Protein AF-0000000067884444 (afdb_homodimer)

pLDDT: mean 72.43, std 24.71, range [26.16, 96.88]

Organism: Xenopus laevis (NCBI:txid8355)

Radius of gyration: 31.16 Å; Cα contacts (8 Å, |Δi|>4): 596; chains: 2; bounding box: 62×84×117 Å

InterPro domains:
  IPR000072 PDGF/VEGF domain [PF00341] (54-131)
  IPR000072 PDGF/VEGF domain [PS50278] (41-131)
  IPR000072 PDGF/VEGF domain [SM00141] (52-133)
  IPR023581 Platelet-derived growth factor, conserved site [PS00249] (77-89)
  IPR029034 Cystine-knot cytokine [G3DSA:2.10.90.10] (39-147)
  IPR029034 Cystine-knot cytokine [SSF57501] (43-131)
  IPR036841 Vascular endothelial growth factor, heparin-binding domain superfamily [G3DSA:2.10.160.10] (158-206)
  IPR036841 Vascular endothelial growth factor, heparin-binding domain superfamily [SSF57593] (159-206)
  IPR050507 Platelet-derived/Vascular endothelial growth factor [PTHR12025] (9-206)

Sequence (412 aa):
MSMGTMGRKLACTLVLLAFLLHCTFPQTSGPHSPESRKVGEGLSWVDIYNRSQCQPRWILLNLLSEFPQFSDFLFIPPCVSVLRCAGCCLDEALGCAPLQTSNITMQVIKTKSLQSDLTNLSITQHVSCQCSLYIAGEKKVKKRRRKLKNGNGTPQADGSPCPPCNKHRTLNPVTCECICNITEEKCLLQGRQFHKERCRCERLRRMSMGTMGRKLACTLVLLAFLLHCTFPQTSGPHSPESRKVGEGLSWVDIYNRSQCQPRWILLNLLSEFPQFSDFLFIPPCVSVLRCAGCCLDEALGCAPLQTSNITMQVIKTKSLQSDLTNLSITQHVSCQCSLYIAGEKKVKKRRRKLKNGNGTPQADGSPCPPCNKHRTLNPVTCECICNITEEKCLLQGRQFHKERCRCERLRR

Solvent-accessible surface area (backbone atoms only — not comparable to full-atom values): 24430 Å² total; per-residue (Å²): 134,86,74,68,78,70,63,62,64,58,57,54,55,52,53,51,56,55,52,61,61,64,60,64,59,66,75,69,73,64,74,79,59,73,74,73,68,56,90,81,65,40,52,48,48,66,60,42,39,62,63,16,40,46,29,53,34,76,39,77,42,49,45,55,80,75,36,57,90,46,64,84,44,44,50,51,56,47,30,36,59,40,36,35,45,39,52,43,48,94,48,82,73,33,38,44,36,66,73,36,71,46,76,43,46,37,38,37,33,41,32,45,94,80,45,57,42,82,40,80,43,81,42,80,28,30,72,34,41,39,72,36,64,69,67,63,83,62,90,65,82,77,74,78,75,69,81,73,68,82,63,76,67,59,68,70,71,62,67,50,91,48,78,84,56,60,84,55,38,42,66,35,81,74,78,53,44,67,39,56,74,55,53,54,68,59,17,47,75,70,67,24,41,57,37,80,90,70,36,41,68,38,73,71,78,123,136,84,75,68,76,73,62,61,65,61,55,54,56,53,53,52,55,56,52,60,61,63,62,64,58,68,75,70,74,63,74,78,59,74,72,73,69,57,91,80,65,40,52,48,47,66,59,41,40,62,62,16,41,46,29,55,34,74,39,79,42,49,47,54,78,75,38,57,90,47,65,83,45,43,50,50,55,48,30,36,60,40,36,35,46,39,51,43,48,95,48,84,72,32,37,46,36,67,74,36,72,47,74,42,47,37,40,38,33,41,34,44,96,81,44,58,40,81,42,79,42,78,42,77,28,30,73,35,41,40,70,36,66,68,68,64,83,61,89,64,81,79,74,79,75,70,80,72,70,83,64,77,67,56,70,72,71,63,67,50,94,49,79,83,56,59,83,54,38,44,64,34,82,74,78,54,44,66,38,55,75,56,52,55,68,60,17,47,74,70,67,25,39,58,37,80,90,68,36,42,68,38,71,70,76,123

Secondary structure (DSSP, 8-state):
---GGGGHHHHHHHHHHHHHHHH---------------TTS-B-HHHHHHHHBSEEEEEEEEHHHH-GGGTTSEEESSEEEEEEEE-B-SSTTEEEEEEEEEEEEEEEEEEETTEEEEEEEEEEEEEEEEEEE--TTSS---------------------SSPPP-TTEEE-TTT--EEESS-HHHHHHTT-EEETTTTEEE----/--GGGGGHHHHHHHHHHHHHHHH---------------TTS-B-HHHHHHHHBSEEEEEEEEHHHH-GGGTTSEEESSEEEEEEEE-B-SSTTEEEEEEEEEEEEEEEEEEETTEEEEEEEEEEEEEEEEEEE--TTSS---------------------SSPPP-TTEEE-TTT--EEESS-HHHHHHTT-EEETTTTEEE----

Foldseek 3Di:
DPPPDPPPVVVVVVVVVVVVVVPPPPPPPPPPPPPPPPPPDPDDPQRVLLVQDWWWDWDKAFPCVVPVVLVQKQKVVRIDIATDTHGDDPDPQWDKHAPDKDWDWDWIWIDHDHDIDIDIDIDMHGDTIDTDGPPPPDDDDPPDPDPPPPPVPPPPPPPQPADDDDPQWDADSVVSDTHGNHDQVNLVVVVFGADRVVSDTHHPPD/DPPPDPPPVVVVVVVVVVVVVVPPPPPPPPPPPPPPPPPPDPDDPQRVLQVQDWWWDWDKAFPCVVPVVLVQWQKVVRIDIATDTHGDDPDPQWDKHAPDKDWDWDWIWIDHDHDIDIDIDIDMHGDTIDTDGPPPPPDDDPPPPDPPPPPVPPPPPPVQPADDDDPQWDADSVVSDTHGNHDQVNLVVVVFGADRVVSDTHHPPD

Structure (mmCIF, N/CA/C/O backbone):
data_AF-0000000067884444-model_v1
#
loop_
_entity.id
_entity.type
_entity.pdbx_description
1 polymer 'Vascular endothelial growth factor A isoform X2'
#
loop_
_atom_site.group_PDB
_atom_site.id
_atom_site.type_symbol
_atom_site.label_atom_id
_atom_site.label_alt_id
_atom_site.label_comp_id
_atom_site.label_asym_id
_atom_site.label_entity_id
_atom_site.label_seq_id
_atom_site.pdbx_PDB_ins_code
_atom_site.Cartn_x
_atom_site.Cartn_y
_atom_site.Cartn_z
_atom_site.occupancy
_atom_site.B_iso_or_equiv
_atom_site.auth_seq_id
_atom_site.auth_comp_id
_atom_site.auth_asym_id
_atom_site.auth_atom_id
_atom_site.pdbx_PDB_model_num
ATOM 1 N N . MET A 1 1 ? -31.906 47.969 -65.188 1 26.16 1 MET A N 1
ATOM 2 C CA . MET A 1 1 ? -31.828 48.25 -63.75 1 26.16 1 MET A CA 1
ATOM 3 C C . MET A 1 1 ? -31.766 46.938 -62.938 1 26.16 1 MET A C 1
ATOM 5 O O . MET A 1 1 ? -31.688 46.969 -61.688 1 26.16 1 MET A O 1
ATOM 9 N N . SER A 1 2 ? -31.812 45.812 -63.562 1 36.53 2 SER A N 1
ATOM 10 C CA . SER A 1 2 ? -32.219 44.562 -62.906 1 36.53 2 SER A CA 1
ATOM 11 C C . SER A 1 2 ? -31.016 43.906 -62.219 1 36.53 2 SER A C 1
ATOM 13 O O . SER A 1 2 ? -30.672 42.75 -62.531 1 36.53 2 SER A O 1
ATOM 15 N N . MET A 1 3 ? -30.031 44.75 -61.812 1 39.72 3 MET A N 1
ATOM 16 C CA . MET A 1 3 ? -28.719 44.188 -61.438 1 39.72 3 MET A CA 1
ATOM 17 C C . MET A 1 3 ? -28.797 43.5 -60.062 1 39.72 3 MET A C 1
ATOM 19 O O . MET A 1 3 ? -27.781 43.062 -59.531 1 39.72 3 MET A O 1
ATOM 23 N N . GLY A 1 4 ? -30 43.562 -59.469 1 36.5 4 GLY A N 1
ATOM 24 C CA . GLY A 1 4 ? -29.859 43.594 -58.031 1 36.5 4 GLY A CA 1
ATOM 25 C C . GLY A 1 4 ? -29.516 42.25 -57.406 1 36.5 4 GLY A C 1
ATOM 26 O O . GLY A 1 4 ? -28.922 42.188 -56.344 1 36.5 4 GLY A O 1
ATOM 27 N N . THR A 1 5 ? -30.047 41.125 -57.844 1 45.22 5 THR A N 1
ATOM 28 C CA . THR A 1 5 ? -30.438 40.125 -56.875 1 45.22 5 THR A CA 1
ATOM 29 C C . THR A 1 5 ? -29.281 39.156 -56.594 1 45.22 5 THR A C 1
ATOM 31 O O . THR A 1 5 ? -29.453 38.188 -55.844 1 45.22 5 THR A O 1
ATOM 34 N N . MET A 1 6 ? -28.172 39.344 -57.312 1 43.75 6 MET A N 1
ATOM 35 C CA . MET A 1 6 ? -27.328 38.156 -57.281 1 43.75 6 MET A CA 1
ATOM 36 C C . MET A 1 6 ? -26.516 38.094 -56 1 43.75 6 MET A C 1
ATOM 38 O O . MET A 1 6 ? -25.734 37.156 -55.812 1 43.75 6 MET A O 1
ATOM 42 N N . GLY A 1 7 ? -26.609 39.25 -55.219 1 37.81 7 GLY A N 1
ATOM 43 C CA . GLY A 1 7 ? -25.531 39.406 -54.281 1 37.81 7 GLY A CA 1
ATOM 44 C C . GLY A 1 7 ? -25.656 38.531 -53.062 1 37.81 7 GLY A C 1
ATOM 45 O O . GLY A 1 7 ? -24.703 38.375 -52.281 1 37.81 7 GLY A O 1
ATOM 46 N N . ARG A 1 8 ? -26.922 38.156 -52.781 1 40.16 8 ARG A N 1
ATOM 47 C CA . ARG A 1 8 ? -27.125 37.688 -51.406 1 40.16 8 ARG A CA 1
ATOM 48 C C . ARG A 1 8 ? -26.641 36.25 -51.25 1 40.16 8 ARG A C 1
ATOM 50 O O . ARG A 1 8 ? -26.469 35.781 -50.125 1 40.16 8 ARG A O 1
ATOM 57 N N . LYS A 1 9 ? -26.531 35.531 -52.406 1 43.69 9 LYS A N 1
ATOM 58 C CA . LYS A 1 9 ? -26.266 34.125 -52.188 1 43.69 9 LYS A CA 1
ATOM 59 C C . LYS A 1 9 ? -24.812 33.906 -51.781 1 43.69 9 LYS A C 1
ATOM 61 O O . LYS A 1 9 ? -24.438 32.812 -51.344 1 43.69 9 LYS A O 1
ATOM 66 N N . LEU A 1 10 ? -24.062 35 -52.219 1 48.53 10 LEU A N 1
ATOM 67 C CA . LEU A 1 10 ? -22.641 34.75 -51.938 1 48.53 10 LEU A CA 1
ATOM 68 C C . LEU A 1 10 ? -22.344 34.938 -50.469 1 48.53 10 LEU A C 1
ATOM 70 O O . LEU A 1 10 ? -21.438 34.281 -49.938 1 48.53 10 LEU A O 1
ATOM 74 N N . ALA A 1 11 ? -23.203 35.812 -49.844 1 47.78 11 ALA A N 1
ATOM 75 C CA . ALA A 1 11 ? -22.859 36.094 -48.438 1 47.78 11 ALA A CA 1
ATOM 76 C C . ALA A 1 11 ? -23.188 34.906 -47.531 1 47.78 11 ALA A C 1
ATOM 78 O O . ALA A 1 11 ? -22.469 34.656 -46.562 1 47.78 11 ALA A O 1
ATOM 79 N N . CYS A 1 12 ? -24.219 34.188 -48.062 1 44.78 12 CYS A N 1
ATOM 80 C CA . CYS A 1 12 ? -24.703 33.156 -47.125 1 44.78 12 CYS A CA 1
ATOM 81 C C . CYS A 1 12 ? -23.75 31.953 -47.125 1 44.78 12 CYS A C 1
ATOM 83 O O . CYS A 1 12 ? -23.703 31.203 -46.156 1 44.78 12 CYS A O 1
ATOM 85 N N . THR A 1 13 ? -23.172 31.75 -48.375 1 52.28 13 THR A N 1
ATOM 86 C CA . THR A 1 13 ? -22.312 30.562 -48.438 1 52.28 13 THR A CA 1
ATOM 87 C C . THR A 1 13 ? -21.031 30.797 -47.625 1 52.28 13 THR A C 1
ATOM 89 O O . THR A 1 13 ? -20.469 29.844 -47.062 1 52.28 13 THR A O 1
ATOM 92 N N . LEU A 1 14 ? -20.719 32.125 -47.438 1 50.5 14 LEU A N 1
ATOM 93 C CA . LEU A 1 14 ? -19.469 32.406 -46.719 1 50.5 14 LEU A CA 1
ATOM 94 C C . LEU A 1 14 ? -19.656 32.156 -45.25 1 50.5 14 LEU A C 1
ATOM 96 O O . LEU A 1 14 ? -18.734 31.703 -44.562 1 50.5 14 LEU A O 1
ATOM 100 N N . VAL A 1 15 ? -20.891 32.438 -44.781 1 51.16 15 VAL A N 1
ATOM 101 C CA . VAL A 1 15 ? -21.094 32.281 -43.344 1 51.16 15 VAL A CA 1
ATOM 102 C C . VAL A 1 15 ? -21.125 30.797 -42.969 1 51.16 15 VAL A C 1
ATOM 104 O O . VAL A 1 15 ? -20.672 30.406 -41.906 1 51.16 15 VAL A O 1
ATOM 107 N N . LEU A 1 16 ? -21.594 29.984 -44 1 48.25 16 LEU A N 1
ATOM 108 C CA . LEU A 1 16 ? -21.703 28.562 -43.656 1 48.25 16 LEU A CA 1
ATOM 109 C C . LEU A 1 16 ? -20.328 27.906 -43.625 1 48.25 16 LEU A C 1
ATOM 111 O O . LEU A 1 16 ? -20.078 27.016 -42.812 1 48.25 16 LEU A O 1
ATOM 115 N N . LEU A 1 17 ? -19.391 28.422 -44.438 1 50.97 17 LEU A N 1
ATOM 116 C CA . LEU A 1 17 ? -18.047 27.844 -44.406 1 50.97 17 LEU A CA 1
ATOM 117 C C . LEU A 1 17 ? -17.344 28.172 -43.125 1 50.97 17 LEU A C 1
ATOM 119 O O . LEU A 1 17 ? -16.609 27.328 -42.562 1 50.97 17 LEU A O 1
ATOM 123 N N . ALA A 1 18 ? -17.641 29.375 -42.562 1 51.09 18 ALA A N 1
ATOM 124 C CA . ALA A 1 18 ? -16.938 29.734 -41.312 1 51.09 18 ALA A CA 1
ATOM 125 C C . ALA A 1 18 ? -17.453 28.906 -40.156 1 51.09 18 ALA A C 1
ATOM 127 O O . ALA A 1 18 ? -16.703 28.594 -39.219 1 51.09 18 ALA A O 1
ATOM 128 N N . PHE A 1 19 ? -18.797 28.594 -40.219 1 48.88 19 PHE A N 1
ATOM 129 C CA . PHE A 1 19 ? -19.344 27.859 -39.062 1 48.88 19 PHE A CA 1
ATOM 130 C C . PHE A 1 19 ? -18.828 26.422 -39.062 1 48.88 19 PHE A C 1
ATOM 132 O O . PHE A 1 19 ? -18.594 25.859 -37.969 1 48.88 19 PHE A O 1
ATOM 139 N N . LEU A 1 20 ? -18.672 25.812 -40.219 1 47.06 20 LEU A N 1
ATOM 140 C CA . LEU A 1 20 ? -18.234 24.422 -40.25 1 47.06 20 LEU A CA 1
ATOM 141 C C . LEU A 1 20 ? -16.797 24.281 -39.719 1 47.06 20 LEU A C 1
ATOM 143 O O . LEU A 1 20 ? -16.406 23.219 -39.25 1 47.06 20 LEU A O 1
ATOM 147 N N . LEU A 1 21 ? -16 25.359 -39.969 1 45.59 21 LEU A N 1
ATOM 148 C CA . LEU A 1 21 ? -14.625 25.266 -39.469 1 45.59 21 LEU A CA 1
ATOM 149 C C . LEU A 1 21 ? -14.578 25.297 -37.969 1 45.59 21 LEU A C 1
ATOM 151 O O . LEU A 1 21 ? -13.648 24.766 -37.344 1 45.59 21 LEU A O 1
ATOM 155 N N . HIS A 1 22 ? -15.555 26.062 -37.406 1 46.06 22 HIS A N 1
ATOM 156 C CA . HIS A 1 22 ? -15.391 26.234 -35.969 1 46.06 22 HIS A CA 1
ATOM 157 C C . HIS A 1 22 ? -15.711 24.938 -35.219 1 46.06 22 HIS A C 1
ATOM 159 O O . HIS A 1 22 ? -15.438 24.828 -34.031 1 46.06 22 HIS A O 1
ATOM 165 N N . CYS A 1 23 ? -16.703 24.188 -35.781 1 37.53 23 CYS A N 1
ATOM 166 C CA . CYS A 1 23 ? -17.203 23.109 -34.938 1 37.53 23 CYS A CA 1
ATOM 167 C C . CYS A 1 23 ? -16.094 22.094 -34.656 1 37.53 23 CYS A C 1
ATOM 169 O O . CYS A 1 23 ? -16.125 21.438 -33.594 1 37.53 23 CYS A O 1
ATOM 171 N N . THR A 1 24 ? -15.555 21.625 -35.719 1 38.56 24 THR A N 1
ATOM 172 C CA . THR A 1 24 ? -14.969 20.328 -35.438 1 38.56 24 THR A CA 1
ATOM 173 C C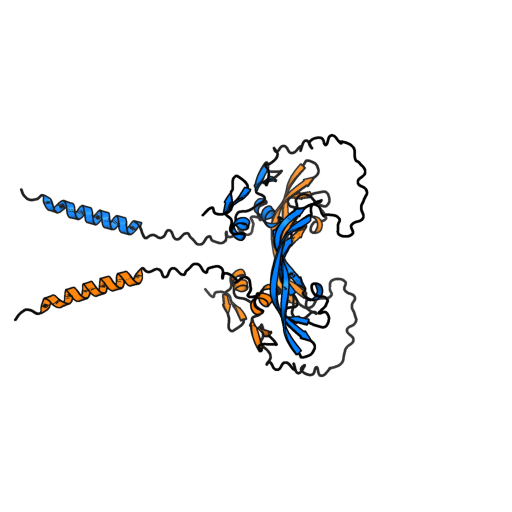 . THR A 1 24 ? -13.688 20.484 -34.625 1 38.56 24 THR A C 1
ATOM 175 O O . THR A 1 24 ? -12.914 19.531 -34.469 1 38.56 24 THR A O 1
ATOM 178 N N . PHE A 1 25 ? -13.188 21.719 -34.375 1 37.75 25 PHE A N 1
ATOM 179 C CA . PHE A 1 25 ? -11.938 21.453 -33.656 1 37.75 25 PHE A CA 1
ATOM 180 C C . PHE A 1 25 ? -12.195 20.766 -32.344 1 37.75 25 PHE A C 1
ATOM 182 O O . PHE A 1 25 ? -12.836 21.328 -31.453 1 37.75 25 PHE A O 1
ATOM 189 N N . PRO A 1 26 ? -12.445 19.422 -32.406 1 36.75 26 PRO A N 1
ATOM 190 C CA . PRO A 1 26 ? -12.422 18.891 -31.031 1 36.75 26 PRO A CA 1
ATOM 191 C C . PRO A 1 26 ? -11.305 19.5 -30.188 1 36.75 26 PRO A C 1
ATOM 193 O O . PRO A 1 26 ? -10.211 19.766 -30.703 1 36.75 26 PRO A O 1
ATOM 196 N N . GLN A 1 27 ? -11.609 20.484 -29.281 1 32.88 27 GLN A N 1
ATOM 197 C CA . GLN A 1 27 ? -10.594 20.766 -28.266 1 32.88 27 GLN A CA 1
ATOM 198 C C . GLN A 1 27 ? -9.992 19.484 -27.719 1 32.88 27 GLN A C 1
ATOM 200 O O . GLN A 1 27 ? -10.703 18.641 -27.172 1 32.88 27 GLN A O 1
ATOM 205 N N . THR A 1 28 ? -9.102 18.859 -28.5 1 32.62 28 THR A N 1
ATOM 206 C CA . THR A 1 28 ? -8.289 17.828 -27.875 1 32.62 28 THR A CA 1
ATOM 207 C C . THR A 1 28 ? -7.895 18.25 -26.453 1 32.62 28 THR A C 1
ATOM 209 O O . THR A 1 28 ? -7.27 19.297 -26.266 1 32.62 28 THR A O 1
ATOM 212 N N . SER A 1 29 ? -8.875 18.141 -25.5 1 31.83 29 SER A N 1
ATOM 213 C CA . SER A 1 29 ? -8.305 18.141 -24.156 1 31.83 29 SER A CA 1
ATOM 214 C C . SER A 1 29 ? -6.992 17.359 -24.109 1 31.83 29 SER A C 1
ATOM 216 O O . SER A 1 29 ? -6.898 16.25 -24.641 1 31.83 29 SER A O 1
ATOM 218 N N . GLY A 1 30 ? -5.863 18.031 -24.312 1 28.3 30 GLY A N 1
ATOM 219 C CA . GLY A 1 30 ? -4.523 17.484 -24.156 1 28.3 30 GLY A CA 1
ATOM 220 C C . GLY A 1 30 ? -4.422 16.469 -23.047 1 28.3 30 GLY A C 1
ATOM 221 O O . GLY A 1 30 ? -5.301 16.391 -22.188 1 28.3 30 GLY A O 1
ATOM 222 N N . PRO A 1 31 ? -3.969 15.289 -23.453 1 31.2 31 PRO A N 1
ATOM 223 C CA . PRO A 1 31 ? -3.693 14.344 -22.375 1 31.2 31 PRO A CA 1
ATOM 224 C C . PRO A 1 31 ? -3.229 15.023 -21.094 1 31.2 31 PRO A C 1
ATOM 226 O O . PRO A 1 31 ? -2.547 16.047 -21.141 1 31.2 31 PRO A O 1
ATOM 229 N N . HIS A 1 32 ? -4.102 15.133 -20.078 1 30.02 32 HIS A N 1
ATOM 230 C CA . HIS A 1 32 ? -3.523 15.523 -18.812 1 30.02 32 HIS A CA 1
ATOM 231 C C . HIS A 1 32 ? -2.145 14.906 -18.609 1 30.02 32 HIS A C 1
ATOM 233 O O . HIS A 1 32 ? -1.997 13.68 -18.656 1 30.02 32 HIS A O 1
ATOM 239 N N . SER A 1 33 ? -1.14 15.422 -19.297 1 27.94 33 SER A N 1
ATOM 240 C CA . SER A 1 33 ? 0.243 15.031 -19.031 1 27.94 33 SER A CA 1
ATOM 241 C C . SER A 1 33 ? 0.447 14.664 -17.562 1 27.94 33 SER A C 1
ATOM 243 O O . SER A 1 33 ? -0.05 15.359 -16.672 1 27.94 33 SER A O 1
ATOM 245 N N . PRO A 1 34 ? 0.624 13.391 -17.281 1 32.12 34 PRO A N 1
ATOM 246 C CA . PRO A 1 34 ? 1.092 13.281 -15.898 1 32.12 34 PRO A CA 1
ATOM 247 C C . PRO A 1 34 ? 1.992 14.445 -15.492 1 32.12 34 PRO A C 1
ATOM 249 O O . PRO A 1 34 ? 2.789 14.93 -16.297 1 32.12 34 PRO A O 1
ATOM 252 N N . GLU A 1 35 ? 1.44 15.422 -14.859 1 31.88 35 GLU A N 1
ATOM 253 C CA . GLU A 1 35 ? 2.266 16.531 -14.391 1 31.88 35 GLU A CA 1
ATOM 254 C C . GLU A 1 35 ? 3.717 16.094 -14.203 1 31.88 35 GLU A C 1
ATOM 256 O O . GLU A 1 35 ? 3.996 15.133 -13.492 1 31.88 35 GLU A O 1
ATOM 261 N N . SER A 1 36 ? 4.484 16.172 -15.25 1 31.78 36 SER A N 1
ATOM 262 C CA . SER A 1 36 ? 5.938 16.109 -15.141 1 31.78 36 SER A CA 1
ATOM 263 C C . SER A 1 36 ? 6.41 16.641 -13.797 1 31.78 36 SER A C 1
ATOM 265 O O . SER A 1 36 ? 6.375 17.844 -13.539 1 31.78 36 SER A O 1
ATOM 267 N N . ARG A 1 37 ? 6.203 15.867 -12.734 1 33.25 37 ARG A N 1
ATOM 268 C CA . ARG A 1 37 ? 6.82 16.312 -11.484 1 33.25 37 ARG A CA 1
ATOM 269 C C . ARG A 1 37 ? 8.227 16.828 -11.727 1 33.25 37 ARG A C 1
ATOM 271 O O . ARG A 1 37 ? 9.078 16.125 -12.281 1 33.25 37 ARG A O 1
ATOM 278 N N . LYS A 1 38 ? 8.422 18.016 -12.156 1 35.62 38 LYS A N 1
ATOM 279 C CA . LYS A 1 38 ? 9.773 18.562 -12.125 1 35.62 38 LYS A CA 1
ATOM 280 C C . LYS A 1 38 ? 10.625 17.875 -11.062 1 35.62 38 LYS A C 1
ATOM 282 O O . LYS A 1 38 ? 10.164 17.641 -9.945 1 35.62 38 LYS A O 1
ATOM 287 N N . VAL A 1 39 ? 11.609 17.172 -11.266 1 36.97 39 VAL A N 1
ATOM 288 C CA . VAL A 1 39 ? 12.641 16.469 -10.523 1 36.97 39 VAL A CA 1
ATOM 289 C C . VAL A 1 39 ? 12.891 17.172 -9.188 1 36.97 39 VAL A C 1
ATOM 291 O O . VAL A 1 39 ? 13.109 16.516 -8.164 1 36.97 39 VAL A O 1
ATOM 294 N N . GLY A 1 40 ? 13.102 18.547 -9.07 1 38.81 40 GLY A N 1
ATOM 295 C CA . GLY A 1 40 ? 13.477 19.344 -7.91 1 38.81 40 GLY A CA 1
ATOM 296 C C . GLY A 1 40 ? 12.305 19.609 -6.98 1 38.81 40 GLY A C 1
ATOM 297 O O . GLY A 1 40 ? 12.492 20.172 -5.891 1 38.81 40 GLY A O 1
ATOM 298 N N . GLU A 1 41 ? 11.094 19.938 -7.477 1 53.66 41 GLU A N 1
ATOM 299 C CA . GLU A 1 41 ? 10 20.5 -6.691 1 53.66 41 GLU A CA 1
ATOM 300 C C . GLU A 1 41 ? 9.32 19.438 -5.84 1 53.66 41 GLU A C 1
ATOM 302 O O . GLU A 1 41 ? 8.805 18.453 -6.367 1 53.66 41 GLU A O 1
ATOM 307 N N . GLY A 1 42 ? 9.852 19.25 -4.707 1 69.38 42 GLY A N 1
ATOM 308 C CA . GLY A 1 42 ? 9.375 18.328 -3.68 1 69.38 42 GLY A CA 1
ATOM 309 C C . GLY A 1 42 ? 7.863 18.25 -3.605 1 69.38 42 GLY A C 1
ATOM 310 O O . GLY A 1 42 ? 7.16 19.094 -4.152 1 69.38 42 GLY A O 1
ATOM 311 N N . LEU A 1 43 ? 7.426 17.109 -3.457 1 82.44 43 LEU A N 1
ATOM 312 C CA . LEU A 1 43 ? 5.996 16.953 -3.219 1 82.44 43 LEU A CA 1
ATOM 313 C C . LEU A 1 43 ? 5.496 17.969 -2.201 1 82.44 43 LEU A C 1
ATOM 315 O O . LEU A 1 43 ? 6.164 18.234 -1.197 1 82.44 43 LEU A O 1
ATOM 319 N N . SER A 1 44 ? 4.445 18.719 -2.576 1 83.62 44 SER A N 1
ATOM 320 C CA . SER A 1 44 ? 3.887 19.75 -1.704 1 83.62 44 SER A CA 1
ATOM 321 C C . SER A 1 44 ? 3.328 19.141 -0.421 1 83.62 44 SER A C 1
ATOM 323 O O . SER A 1 44 ? 2.98 17.953 -0.388 1 83.62 44 SER A O 1
ATOM 325 N N . TRP A 1 45 ? 3.189 19.984 0.528 1 87.25 45 TRP A N 1
ATOM 326 C CA . TRP A 1 45 ? 2.691 19.547 1.833 1 87.25 45 TRP A CA 1
ATOM 327 C C . TRP A 1 45 ? 1.271 19.016 1.723 1 87.25 45 TRP A C 1
ATOM 329 O O . TRP A 1 45 ? 0.927 18.016 2.367 1 87.25 45 TRP A O 1
ATOM 339 N N . VAL A 1 46 ? 0.482 19.656 0.864 1 83.75 46 VAL A N 1
ATOM 340 C CA . VAL A 1 46 ? -0.912 19.25 0.732 1 83.75 46 VAL A CA 1
ATOM 341 C C . VAL A 1 46 ? -0.982 17.844 0.139 1 83.75 46 VAL A C 1
ATOM 343 O O . VAL A 1 46 ? -1.75 17 0.611 1 83.75 46 VAL A O 1
ATOM 346 N N . ASP A 1 47 ? -0.206 17.625 -0.858 1 86.06 47 ASP A N 1
ATOM 347 C CA . ASP A 1 47 ? -0.178 16.312 -1.498 1 86.06 47 ASP A CA 1
ATOM 348 C C . ASP A 1 47 ? 0.312 15.25 -0.529 1 86.06 47 ASP A C 1
ATOM 350 O O . ASP A 1 47 ? -0.264 14.156 -0.456 1 86.06 47 ASP A O 1
ATOM 354 N N . ILE A 1 48 ? 1.312 15.625 0.187 1 91.56 48 ILE A N 1
ATOM 355 C CA . ILE A 1 48 ? 1.9 14.695 1.145 1 91.56 48 ILE A CA 1
ATOM 356 C C . ILE A 1 48 ? 0.88 14.359 2.229 1 91.56 48 ILE A C 1
ATOM 358 O O . ILE A 1 48 ? 0.691 13.188 2.568 1 91.56 48 ILE A O 1
ATOM 362 N N . TYR A 1 49 ? 0.234 15.383 2.648 1 89.75 49 TYR A N 1
ATOM 363 C CA . TYR A 1 49 ? -0.76 15.203 3.701 1 89.75 49 TYR A CA 1
ATOM 364 C C . TYR A 1 49 ? -1.899 14.312 3.229 1 89.75 49 TYR A C 1
ATOM 366 O O . TYR A 1 49 ? -2.275 13.359 3.918 1 89.75 49 TYR A O 1
ATOM 374 N N . ASN A 1 50 ? -2.391 14.492 2.084 1 87.06 50 ASN A N 1
ATOM 375 C CA . ASN A 1 50 ? -3.525 13.75 1.546 1 87.06 50 ASN A CA 1
ATOM 376 C C . ASN A 1 50 ? -3.184 12.273 1.34 1 87.06 50 ASN A C 1
ATOM 378 O O . ASN A 1 50 ? -4.008 11.398 1.603 1 87.06 50 ASN A O 1
ATOM 382 N N . ARG A 1 51 ? -2.049 12.016 0.984 1 91.81 51 ARG A N 1
ATOM 383 C CA . ARG A 1 51 ? -1.638 10.656 0.669 1 91.81 51 ARG A CA 1
ATOM 384 C C . ARG A 1 51 ? -1.343 9.867 1.939 1 91.81 51 ARG A C 1
ATOM 386 O O . ARG A 1 51 ? -1.228 8.641 1.901 1 91.81 51 ARG A O 1
ATOM 393 N N . SER A 1 52 ? -1.295 10.602 3.039 1 93.81 52 SER A N 1
ATOM 394 C CA . SER A 1 52 ? -0.883 9.93 4.266 1 93.81 52 SER A CA 1
ATOM 395 C C . SER A 1 52 ? -2.08 9.625 5.16 1 93.81 52 SER A C 1
ATOM 397 O O . SER A 1 52 ? -1.955 8.906 6.152 1 93.81 52 SER A O 1
ATOM 399 N N . GLN A 1 53 ? -3.227 10.117 4.797 1 91.81 53 GLN A N 1
ATOM 400 C CA . GLN A 1 53 ? -4.41 10.023 5.648 1 91.81 53 GLN A CA 1
ATOM 401 C C . GLN A 1 53 ? -4.875 8.578 5.781 1 91.81 53 GLN A C 1
ATOM 403 O O . GLN A 1 53 ? -4.594 7.75 4.918 1 91.81 53 GLN A O 1
ATOM 408 N N . CYS A 1 54 ? -5.613 8.367 6.855 1 93.81 54 CYS A N 1
ATOM 409 C CA . CYS A 1 54 ? -6.246 7.078 7.113 1 93.81 54 CYS A CA 1
ATOM 410 C C . CYS A 1 54 ? -7.281 6.754 6.043 1 93.81 54 CYS A C 1
ATOM 412 O O . CYS A 1 54 ? -8.25 7.496 5.867 1 93.81 54 CYS A O 1
ATOM 414 N N . GLN A 1 55 ? -7.07 5.629 5.379 1 92.38 55 GLN A N 1
ATOM 415 C CA . GLN A 1 55 ? -7.938 5.211 4.285 1 92.38 55 GLN A CA 1
ATOM 416 C C . GLN A 1 55 ? -7.676 3.758 3.896 1 92.38 55 GLN A C 1
ATOM 418 O O . GLN A 1 55 ? -6.652 3.186 4.277 1 92.38 55 GLN A O 1
ATOM 423 N N . PRO A 1 56 ? -8.609 3.17 3.229 1 94.12 56 PRO A N 1
ATOM 424 C CA . PRO A 1 56 ? -8.297 1.838 2.707 1 94.12 56 PRO A CA 1
ATOM 425 C C . PRO A 1 56 ? -7.102 1.847 1.754 1 94.12 56 PRO A C 1
ATOM 427 O O . PRO A 1 56 ? -7.027 2.697 0.862 1 94.12 56 PRO A O 1
ATOM 430 N N . ARG A 1 57 ? -6.18 0.974 2 1 94.94 57 ARG A N 1
ATOM 431 C CA . ARG A 1 57 ? -4.992 0.868 1.163 1 94.94 57 ARG A CA 1
ATOM 432 C C . ARG A 1 57 ? -4.707 -0.585 0.798 1 94.94 57 ARG A C 1
ATOM 434 O O . ARG A 1 57 ? -5.027 -1.497 1.562 1 94.94 57 ARG A O 1
ATOM 441 N N . TRP A 1 58 ? -4.105 -0.692 -0.322 1 94 58 TRP A N 1
ATOM 442 C CA . TRP A 1 58 ? -3.695 -2.031 -0.73 1 94 58 TRP A CA 1
ATOM 443 C C . TRP A 1 58 ? -2.486 -2.498 0.073 1 94 58 TRP A C 1
ATOM 445 O O . TRP A 1 58 ? -1.435 -1.853 0.054 1 94 58 TRP A O 1
ATOM 455 N N . ILE A 1 59 ? -2.684 -3.582 0.773 1 95.94 59 ILE A N 1
ATOM 456 C CA . ILE A 1 59 ? -1.579 -4.164 1.528 1 95.94 59 ILE A CA 1
ATOM 457 C C . ILE A 1 59 ? -1.401 -5.629 1.139 1 95.94 59 ILE A C 1
ATOM 459 O O . ILE A 1 59 ? -2.279 -6.219 0.506 1 95.94 59 ILE A O 1
ATOM 463 N N . LEU A 1 60 ? -0.222 -6.133 1.451 1 96.69 60 LEU A N 1
ATOM 464 C CA . LEU A 1 60 ? 0.057 -7.543 1.206 1 96.69 60 LEU A CA 1
ATOM 465 C C . LEU A 1 60 ? -0.285 -8.383 2.43 1 96.69 60 LEU A C 1
ATOM 467 O O . LEU A 1 60 ? 0.16 -8.086 3.541 1 96.69 60 LEU A O 1
ATOM 471 N N . LEU A 1 61 ? -1.077 -9.344 2.213 1 96.38 61 LEU A N 1
ATOM 472 C CA . LEU A 1 61 ? -1.47 -10.273 3.266 1 96.38 61 LEU A CA 1
ATOM 473 C C . LEU A 1 61 ? -0.864 -11.656 3.023 1 96.38 61 LEU A C 1
ATOM 475 O O . LEU A 1 61 ? -1.06 -12.242 1.958 1 96.38 61 LEU A O 1
ATOM 479 N N . ASN A 1 62 ? -0.166 -12.148 3.975 1 95.44 62 ASN A N 1
ATOM 480 C CA . ASN A 1 62 ? 0.345 -13.508 3.885 1 95.44 62 ASN A CA 1
ATOM 481 C C . ASN A 1 62 ? -0.747 -14.539 4.168 1 95.44 62 ASN A C 1
ATOM 483 O O . ASN A 1 62 ? -1.37 -14.508 5.23 1 95.44 62 ASN A O 1
ATOM 487 N N . LEU A 1 63 ? -0.915 -15.414 3.289 1 96.06 63 LEU A N 1
ATOM 488 C CA . LEU A 1 63 ? -2.049 -16.328 3.381 1 96.06 63 LEU A CA 1
ATOM 489 C C . LEU A 1 63 ? -1.853 -17.328 4.516 1 96.06 63 LEU A C 1
ATOM 491 O O . LEU A 1 63 ? -2.814 -17.703 5.184 1 96.06 63 LEU A O 1
ATOM 495 N N . LEU A 1 64 ? -0.633 -17.75 4.781 1 93.62 64 LEU A N 1
ATOM 496 C CA . LEU A 1 64 ? -0.397 -18.719 5.848 1 93.62 64 LEU A CA 1
ATOM 497 C C . LEU A 1 64 ? -0.64 -18.094 7.215 1 93.62 64 LEU A C 1
ATOM 499 O O . LEU A 1 64 ? -1.119 -18.75 8.133 1 93.62 64 LEU A O 1
ATOM 503 N N . SER A 1 65 ? -0.259 -16.812 7.32 1 94.44 65 SER A N 1
ATOM 504 C CA . SER A 1 65 ? -0.514 -16.109 8.57 1 94.44 65 SER A CA 1
ATOM 505 C C . SER A 1 65 ? -2.006 -15.867 8.773 1 94.44 65 SER A C 1
ATOM 507 O O . SER A 1 65 ? -2.496 -15.891 9.906 1 94.44 65 SER A O 1
ATOM 509 N N . GLU A 1 66 ? -2.725 -15.609 7.73 1 95.88 66 GLU A N 1
ATOM 510 C CA . GLU A 1 66 ? -4.148 -15.297 7.785 1 95.88 66 GLU A CA 1
ATOM 511 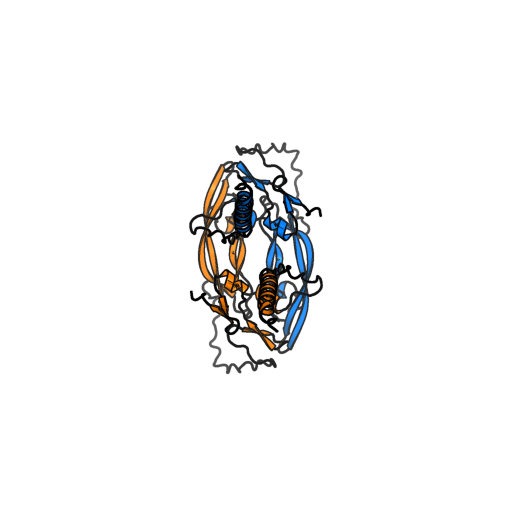C C . GLU A 1 66 ? -4.988 -16.562 7.98 1 95.88 66 GLU A C 1
ATOM 513 O O . GLU A 1 66 ? -6.062 -16.5 8.578 1 95.88 66 GLU A O 1
ATOM 518 N N . PHE A 1 67 ? -4.41 -17.656 7.438 1 96.44 67 PHE A N 1
ATOM 519 C CA . PHE A 1 67 ? -5.121 -18.922 7.5 1 96.44 67 PHE A CA 1
ATOM 520 C C . PHE A 1 67 ? -4.23 -20.016 8.086 1 96.44 67 PHE A C 1
ATOM 522 O O . PHE A 1 67 ? -3.855 -20.969 7.383 1 96.44 67 PHE A O 1
ATOM 529 N N . PRO A 1 68 ? -4.098 -20.016 9.359 1 95.38 68 PRO A N 1
ATOM 530 C CA . PRO A 1 68 ? -3.184 -20.969 9.992 1 95.38 68 PRO A CA 1
ATOM 531 C C . PRO A 1 68 ? -3.66 -22.422 9.875 1 95.38 68 PRO A C 1
ATOM 533 O O . PRO A 1 68 ? -2.863 -23.344 10.031 1 95.38 68 PRO A O 1
ATOM 536 N N . GLN A 1 69 ? -4.895 -22.594 9.672 1 94.44 69 GLN A N 1
ATOM 537 C CA . GLN A 1 69 ? -5.434 -23.953 9.531 1 94.44 69 GLN A CA 1
ATOM 538 C C . GLN A 1 69 ? -4.832 -24.656 8.32 1 94.44 69 GLN A C 1
ATOM 540 O O . GLN A 1 69 ? -4.879 -25.891 8.227 1 94.44 69 GLN A O 1
ATOM 545 N N . PHE A 1 70 ? -4.273 -23.922 7.402 1 94.5 70 PHE A N 1
ATOM 546 C CA . PHE A 1 70 ? -3.656 -24.484 6.203 1 94.5 70 PHE A CA 1
ATOM 547 C C . PHE A 1 70 ? -2.141 -24.547 6.352 1 94.5 70 PHE A C 1
ATOM 549 O O . PHE A 1 70 ? -1.41 -24.422 5.367 1 94.5 70 PHE A O 1
ATOM 556 N N . SER A 1 71 ? -1.688 -24.703 7.469 1 92.44 71 SER A N 1
ATOM 557 C CA . SER A 1 71 ? -0.262 -24.625 7.773 1 92.44 71 SER A CA 1
ATOM 558 C C . SER A 1 71 ? 0.508 -25.75 7.074 1 92.44 71 SER A C 1
ATOM 560 O O . SER A 1 71 ? 1.723 -25.641 6.891 1 92.44 71 SER A O 1
ATOM 562 N N . ASP A 1 72 ? -0.163 -26.828 6.641 1 93.06 72 ASP A N 1
ATOM 563 C CA . ASP A 1 72 ? 0.49 -27.953 5.973 1 93.06 72 ASP A CA 1
ATOM 564 C C . ASP A 1 72 ? 0.647 -27.688 4.477 1 93.06 72 ASP A C 1
ATOM 566 O O . ASP A 1 72 ? 1.277 -28.484 3.766 1 93.06 72 ASP A O 1
ATOM 570 N N . PHE A 1 73 ? 0.061 -26.578 4.062 1 92.56 73 PHE A N 1
ATOM 571 C CA . PHE A 1 73 ? 0.06 -26.281 2.635 1 92.56 73 PHE A CA 1
ATOM 572 C C . PHE A 1 73 ? 0.929 -25.078 2.33 1 92.56 73 PHE A C 1
ATOM 574 O O . PHE A 1 73 ? 1.257 -24.297 3.229 1 92.56 73 PHE A O 1
ATOM 581 N N . LEU A 1 74 ? 1.333 -25 1.026 1 91.56 74 LEU A N 1
ATOM 582 C CA . LEU A 1 74 ? 1.909 -23.797 0.455 1 91.56 74 LEU A CA 1
ATOM 583 C C . LEU A 1 74 ? 0.938 -23.141 -0.521 1 91.56 74 LEU A C 1
ATOM 585 O O . LEU A 1 74 ? 0.313 -23.812 -1.335 1 91.56 74 LEU A O 1
ATOM 589 N N . PHE A 1 75 ? 0.846 -21.922 -0.352 1 93.69 75 PHE A N 1
ATOM 590 C CA . PHE A 1 75 ? -0.045 -21.203 -1.264 1 93.69 75 PHE A CA 1
ATOM 591 C C . PHE A 1 75 ? 0.733 -20.625 -2.439 1 93.69 75 PHE A C 1
ATOM 593 O O . PHE A 1 75 ? 1.868 -20.172 -2.279 1 93.69 75 PHE A O 1
ATOM 600 N N . ILE A 1 76 ? 0.043 -20.656 -3.596 1 90.88 76 ILE A N 1
ATOM 601 C CA . ILE A 1 76 ? 0.551 -19.969 -4.777 1 90.88 76 ILE A CA 1
ATOM 602 C C . ILE A 1 76 ? -0.508 -19 -5.312 1 90.88 76 ILE A C 1
ATOM 604 O O . ILE A 1 76 ? -1.513 -19.438 -5.883 1 90.88 76 ILE A O 1
ATOM 608 N N . PRO A 1 77 ? -0.296 -17.797 -5.184 1 92.69 77 PRO A N 1
ATOM 609 C CA . PRO A 1 77 ? 0.823 -17.141 -4.504 1 92.69 77 PRO A CA 1
ATOM 610 C C . PRO A 1 77 ? 0.715 -17.219 -2.982 1 92.69 77 PRO A C 1
ATOM 612 O O . PRO A 1 77 ? -0.36 -17.516 -2.451 1 92.69 77 PRO A O 1
ATOM 615 N N . PRO A 1 78 ? 1.902 -16.969 -2.305 1 94.38 78 PRO A N 1
ATOM 616 C CA . PRO A 1 78 ? 1.882 -17.078 -0.844 1 94.38 78 PRO A CA 1
ATOM 617 C C . PRO A 1 78 ? 1.228 -15.859 -0.177 1 94.38 78 PRO A C 1
ATOM 619 O O . PRO A 1 78 ? 0.871 -15.922 1.002 1 94.38 78 PRO A O 1
ATOM 622 N N . CYS A 1 79 ? 1.118 -14.758 -0.955 1 96.25 79 CYS A N 1
ATOM 623 C CA . CYS A 1 79 ? 0.465 -13.57 -0.413 1 96.25 79 CYS A CA 1
ATOM 624 C C . CYS A 1 79 ? -0.512 -12.977 -1.421 1 96.25 79 CYS A C 1
ATOM 626 O O . CYS A 1 79 ? -0.485 -13.336 -2.602 1 96.25 79 CYS A O 1
ATOM 628 N N . VAL A 1 80 ? -1.398 -12.156 -0.885 1 96.69 80 VAL A N 1
ATOM 629 C CA . VAL A 1 80 ? -2.379 -11.516 -1.756 1 96.69 80 VAL A CA 1
ATOM 630 C C . VAL A 1 80 ? -2.539 -10.047 -1.366 1 96.69 80 VAL A C 1
ATOM 632 O O . VAL A 1 80 ? -2.277 -9.672 -0.221 1 96.69 80 VAL A O 1
ATOM 635 N N . SER A 1 81 ? -2.922 -9.266 -2.316 1 96.06 81 SER A N 1
ATOM 636 C CA . SER A 1 81 ? -3.197 -7.852 -2.076 1 96.06 81 SER A CA 1
ATOM 637 C C . SER A 1 81 ? -4.656 -7.629 -1.695 1 96.06 81 SER A C 1
ATOM 639 O O . SER A 1 81 ? -5.562 -8.086 -2.398 1 96.06 81 SER A O 1
ATOM 641 N N . VAL A 1 82 ? -4.82 -6.957 -0.561 1 96 82 VAL A N 1
ATOM 642 C CA . VAL A 1 82 ? -6.176 -6.695 -0.095 1 96 82 VAL A CA 1
ATOM 643 C C . VAL A 1 82 ? -6.266 -5.273 0.455 1 96 82 VAL A C 1
ATOM 645 O O . VAL A 1 82 ? -5.266 -4.707 0.902 1 96 82 VAL A O 1
ATOM 648 N N . LEU A 1 83 ? -7.492 -4.773 0.405 1 95.94 83 LEU A N 1
ATOM 649 C CA . LEU A 1 83 ? -7.719 -3.447 0.972 1 95.94 83 LEU A CA 1
ATOM 650 C C . LEU A 1 83 ? -7.855 -3.521 2.488 1 95.94 83 LEU A C 1
ATOM 652 O O . LEU A 1 83 ? -8.711 -4.242 3.004 1 95.94 83 LEU A O 1
ATOM 656 N N . ARG A 1 84 ? -6.961 -2.818 3.18 1 96.88 84 ARG A N 1
ATOM 657 C CA . ARG A 1 84 ? -7.008 -2.68 4.633 1 96.88 84 ARG A CA 1
ATOM 658 C C . ARG A 1 84 ? -6.746 -1.237 5.051 1 96.88 84 ARG A C 1
ATOM 660 O O . ARG A 1 84 ? -6.047 -0.499 4.355 1 96.88 84 ARG A O 1
ATOM 667 N N . CYS A 1 85 ? -7.305 -0.9 6.141 1 96.69 85 CYS A N 1
ATOM 668 C CA . CYS A 1 85 ? -7.125 0.466 6.621 1 96.69 85 CYS A CA 1
ATOM 669 C C . CYS A 1 85 ? -5.691 0.7 7.078 1 96.69 85 CYS A C 1
ATOM 671 O O . CYS A 1 85 ? -5.156 -0.072 7.879 1 96.69 85 CYS A O 1
ATOM 673 N N . ALA A 1 86 ? -5.129 1.693 6.547 1 95.81 86 ALA A N 1
ATOM 674 C CA . ALA A 1 86 ? -3.779 2.121 6.914 1 95.81 86 ALA A CA 1
ATOM 675 C C . ALA A 1 86 ? -3.615 3.627 6.742 1 95.81 86 ALA A C 1
ATOM 677 O O . ALA A 1 86 ? -4.375 4.262 6.004 1 95.81 86 ALA A O 1
ATOM 678 N N . GLY A 1 87 ? -2.564 4.152 7.324 1 94.56 87 GLY A N 1
ATOM 679 C CA . GLY A 1 87 ? -2.332 5.586 7.348 1 94.56 87 GLY A CA 1
ATOM 680 C C . GLY A 1 87 ? -2.178 6.145 8.75 1 94.56 87 GLY A C 1
ATOM 681 O O . GLY A 1 87 ? -2.229 5.395 9.727 1 94.56 87 GLY A O 1
ATOM 682 N N . CYS A 1 88 ? -1.913 7.461 8.758 1 93.06 88 CYS A N 1
ATOM 683 C CA . CYS A 1 88 ? -1.663 8.07 10.062 1 93.06 88 CYS A CA 1
ATOM 684 C C . CYS A 1 88 ? -2.779 9.039 10.438 1 93.06 88 CYS A C 1
ATOM 686 O O . CYS A 1 88 ? -3.424 9.617 9.555 1 93.06 88 CYS A O 1
ATOM 688 N N . CYS A 1 89 ? -2.936 9.141 11.656 1 90.69 89 CYS A N 1
ATOM 689 C CA . CYS A 1 89 ? -3.871 10.094 12.25 1 90.69 89 CYS A CA 1
ATOM 690 C C . CYS A 1 89 ? -3.131 11.258 12.891 1 90.69 89 CYS A C 1
ATOM 692 O O . CYS A 1 89 ? -1.969 11.125 13.273 1 90.69 89 CYS A O 1
ATOM 694 N N . LEU A 1 90 ? -3.715 12.469 12.914 1 82.94 90 LEU A N 1
ATOM 695 C CA . LEU A 1 90 ? -3.051 13.656 13.453 1 82.94 90 LEU A CA 1
ATOM 696 C C . LEU A 1 90 ? -2.783 13.5 14.945 1 82.94 90 LEU A C 1
ATOM 698 O O . LEU A 1 90 ? -1.738 13.922 15.445 1 82.94 90 LEU A O 1
ATOM 702 N N . ASP A 1 91 ? -3.752 12.898 15.578 1 81.81 91 ASP A N 1
ATOM 703 C CA . ASP A 1 91 ? -3.6 12.625 17 1 81.81 91 ASP A CA 1
ATOM 704 C C . ASP A 1 91 ? -2.959 11.258 17.234 1 81.81 91 ASP A C 1
ATOM 706 O O . ASP A 1 91 ? -3.467 10.242 16.75 1 81.81 91 ASP A O 1
ATOM 710 N N . GLU A 1 92 ? -1.968 11.219 18 1 80.38 92 GLU A N 1
ATOM 711 C CA . GLU A 1 92 ? -1.225 9.992 18.25 1 80.38 92 GLU A CA 1
ATOM 712 C C . GLU A 1 92 ? -2.064 8.992 19.031 1 80.38 92 GLU A C 1
ATOM 714 O O . GLU A 1 92 ? -1.771 7.793 19.031 1 80.38 92 GLU A O 1
ATOM 719 N N . ALA A 1 93 ? -2.996 9.555 19.688 1 85.69 93 ALA A N 1
ATOM 720 C CA . ALA A 1 93 ? -3.867 8.703 20.484 1 85.69 93 ALA A CA 1
ATOM 721 C C . ALA A 1 93 ? -4.84 7.93 19.594 1 85.69 93 ALA A C 1
ATOM 723 O O . ALA A 1 93 ? -5.469 6.969 20.031 1 85.69 93 ALA A O 1
ATOM 724 N N . LEU A 1 94 ? -4.957 8.406 18.406 1 89.94 94 LEU A N 1
ATOM 725 C CA . LEU A 1 94 ? -5.91 7.785 17.5 1 89.94 94 LEU A CA 1
ATOM 726 C C . LEU A 1 94 ? -5.219 6.77 16.594 1 89.94 94 LEU A C 1
ATOM 728 O O . LEU A 1 94 ? -4.062 6.957 16.219 1 89.94 94 LEU A O 1
ATOM 732 N N . GLY A 1 95 ? -5.91 5.641 16.344 1 93.69 95 GLY A N 1
ATOM 733 C CA . GLY A 1 95 ? -5.48 4.648 15.375 1 93.69 95 GLY A CA 1
ATOM 734 C C . GLY A 1 95 ? -6.395 4.555 14.172 1 93.69 95 GLY A C 1
ATOM 735 O O . GLY A 1 95 ? -7.562 4.945 14.242 1 93.69 95 GLY A O 1
ATOM 736 N N . CYS A 1 96 ? -5.863 4.152 13.062 1 95.31 96 CYS A N 1
ATOM 737 C CA . CYS A 1 96 ? -6.637 4 11.836 1 95.31 96 CYS A CA 1
ATOM 738 C C . CYS A 1 96 ? -7.379 2.668 11.82 1 95.31 96 CYS A C 1
ATOM 740 O O . CYS A 1 96 ? -6.754 1.607 11.766 1 95.31 96 CYS A O 1
ATOM 742 N N . ALA A 1 97 ? -8.68 2.738 11.812 1 96.19 97 ALA A N 1
ATOM 743 C CA . ALA A 1 97 ? -9.484 1.528 11.969 1 96.19 97 ALA A CA 1
ATOM 744 C C . ALA A 1 97 ? -10.602 1.475 10.93 1 96.19 97 ALA A C 1
ATOM 746 O O . ALA A 1 97 ? -11.039 2.512 10.422 1 96.19 97 ALA A O 1
ATOM 747 N N . PRO A 1 98 ? -11.109 0.204 10.664 1 95 98 PRO A N 1
ATOM 748 C CA . PRO A 1 98 ? -12.188 0.083 9.68 1 95 98 PRO A CA 1
ATOM 749 C C . PRO A 1 98 ? -13.547 0.495 10.234 1 95 98 PRO A C 1
ATOM 751 O O . PRO A 1 98 ? -13.844 0.235 11.406 1 95 98 PRO A O 1
ATOM 754 N N . LEU A 1 99 ? -14.273 1.192 9.422 1 92.62 99 LEU A N 1
ATOM 755 C CA . LEU A 1 99 ? -15.672 1.507 9.711 1 92.62 99 LEU A CA 1
ATOM 756 C C . LEU A 1 99 ? -16.594 0.476 9.086 1 92.62 99 LEU A C 1
ATOM 758 O O . LEU A 1 99 ? -17.625 0.111 9.672 1 92.62 99 LEU A O 1
ATOM 762 N N . GLN A 1 100 ? -16.25 0.039 7.941 1 94.31 100 GLN A N 1
ATOM 763 C CA . GLN A 1 100 ? -17.016 -0.943 7.184 1 94.31 100 GLN A CA 1
ATOM 764 C C . GLN A 1 100 ? -16.109 -1.977 6.535 1 94.31 100 GLN A C 1
ATOM 766 O O . GLN A 1 100 ? -15.031 -1.635 6.027 1 94.31 100 GLN A O 1
ATOM 771 N N . THR A 1 101 ? -16.547 -3.203 6.625 1 96.12 101 THR A N 1
ATOM 772 C CA . THR A 1 101 ? -15.773 -4.285 6.023 1 96.12 101 THR A CA 1
ATOM 773 C C . THR A 1 101 ? -16.641 -5.113 5.086 1 96.12 101 THR A C 1
ATOM 775 O O . THR A 1 101 ? -17.875 -5.027 5.129 1 96.12 101 THR A O 1
ATOM 778 N N . SER A 1 102 ? -16.047 -5.758 4.156 1 95.69 102 SER A N 1
ATOM 779 C CA . SER A 1 102 ? -16.688 -6.719 3.262 1 95.69 102 SER A CA 1
ATOM 780 C C . SER A 1 102 ? -15.758 -7.898 2.971 1 95.69 102 SER A C 1
ATOM 782 O O . SER A 1 102 ? -14.539 -7.801 3.146 1 95.69 102 SER A O 1
ATOM 784 N N . ASN A 1 103 ? -16.406 -8.984 2.594 1 95.19 103 ASN A N 1
ATOM 785 C CA . ASN A 1 103 ? -15.609 -10.156 2.244 1 95.19 103 ASN A CA 1
ATOM 786 C C . ASN A 1 103 ? -15.523 -10.344 0.732 1 95.19 103 ASN A C 1
ATOM 788 O O . ASN A 1 103 ? -16.5 -10.117 0.016 1 95.19 103 ASN A O 1
ATOM 792 N N . ILE A 1 104 ? -14.367 -10.719 0.351 1 94.19 104 ILE A N 1
ATOM 793 C CA . ILE A 1 104 ? -14.164 -11.047 -1.056 1 94.19 104 ILE A CA 1
ATOM 794 C C . ILE A 1 104 ? -13.633 -12.477 -1.181 1 94.19 104 ILE A C 1
ATOM 796 O O . ILE A 1 104 ? -12.922 -12.961 -0.296 1 94.19 104 ILE A O 1
ATOM 800 N N . THR A 1 105 ? -14.023 -13.102 -2.236 1 94.19 105 THR A N 1
ATOM 801 C CA . THR A 1 105 ? -13.539 -14.453 -2.494 1 94.19 105 THR A CA 1
ATOM 802 C C . THR A 1 105 ? -12.367 -14.43 -3.473 1 94.19 105 THR A C 1
ATOM 804 O O . THR A 1 105 ? -12.438 -13.789 -4.523 1 94.19 105 THR A O 1
ATOM 807 N N . MET A 1 106 ? -11.289 -15.086 -3.096 1 93.88 106 MET A N 1
ATOM 808 C CA . MET A 1 106 ? -10.109 -15.188 -3.941 1 93.88 106 MET A CA 1
ATOM 809 C C . MET A 1 106 ? -9.766 -16.641 -4.23 1 93.88 106 MET A C 1
ATOM 811 O O . MET A 1 106 ? -9.797 -17.484 -3.33 1 93.88 106 MET A O 1
ATOM 815 N N . GLN A 1 107 ? -9.453 -16.828 -5.492 1 92.88 107 GLN A N 1
ATOM 816 C CA . GLN A 1 107 ? -9.023 -18.172 -5.875 1 92.88 107 GLN A CA 1
ATOM 817 C C . GLN A 1 107 ? -7.508 -18.297 -5.863 1 92.88 107 GLN A C 1
ATOM 819 O O . GLN A 1 107 ? -6.809 -17.531 -6.531 1 92.88 107 GLN A O 1
ATOM 824 N N . VAL A 1 108 ? -7.043 -19.281 -5.102 1 94.5 108 VAL A N 1
ATOM 825 C CA . VAL A 1 108 ? -5.605 -19.5 -4.992 1 94.5 108 VAL A CA 1
ATOM 826 C C . VAL A 1 108 ? -5.293 -20.984 -5.156 1 94.5 108 VAL A C 1
ATOM 828 O O . VAL A 1 108 ? -6.203 -21.812 -5.262 1 94.5 108 VAL A O 1
ATOM 831 N N . ILE A 1 109 ? -3.992 -21.281 -5.336 1 92.56 109 ILE A N 1
ATOM 832 C CA . ILE A 1 109 ? -3.568 -22.672 -5.445 1 92.56 109 ILE A CA 1
ATOM 833 C C . ILE A 1 109 ? -2.932 -23.109 -4.129 1 92.56 109 ILE A C 1
ATOM 835 O O . ILE A 1 109 ? -2.08 -22.422 -3.576 1 92.56 109 ILE A O 1
ATOM 839 N N . LYS A 1 110 ? -3.439 -24.156 -3.586 1 93.94 110 LYS A N 1
ATOM 840 C CA . LYS A 1 110 ? -2.809 -24.797 -2.438 1 93.94 110 LYS A CA 1
ATOM 841 C C . LYS A 1 110 ? -2.023 -26.031 -2.865 1 93.94 110 LYS A C 1
ATOM 843 O O . LYS A 1 110 ? -2.531 -26.859 -3.615 1 93.94 110 LYS A O 1
ATOM 848 N N . THR A 1 111 ? -0.806 -26.094 -2.418 1 91.44 111 THR A N 1
ATOM 849 C CA . THR A 1 111 ? 0.067 -27.188 -2.83 1 91.44 111 THR A CA 1
ATOM 850 C C . THR A 1 111 ? 0.615 -27.938 -1.615 1 91.44 111 THR A C 1
ATOM 852 O O . THR A 1 111 ? 1.022 -27.312 -0.633 1 91.44 111 THR A O 1
ATOM 855 N N . LYS A 1 112 ? 0.433 -29.203 -1.609 1 90.62 112 LYS A N 1
ATOM 856 C CA . LYS A 1 112 ? 1.043 -30.109 -0.638 1 90.62 112 LYS A CA 1
ATOM 857 C C . LYS A 1 112 ? 1.71 -31.297 -1.331 1 90.62 112 LYS A C 1
ATOM 859 O O . LYS A 1 112 ? 1.059 -32.031 -2.07 1 90.62 112 LYS A O 1
ATOM 864 N N . SER A 1 113 ? 3.061 -31.391 -1.044 1 84.94 113 SER A N 1
ATOM 865 C CA . SER A 1 113 ? 3.834 -32.406 -1.724 1 84.94 113 SER A CA 1
ATOM 866 C C . SER A 1 113 ? 3.672 -32.344 -3.236 1 8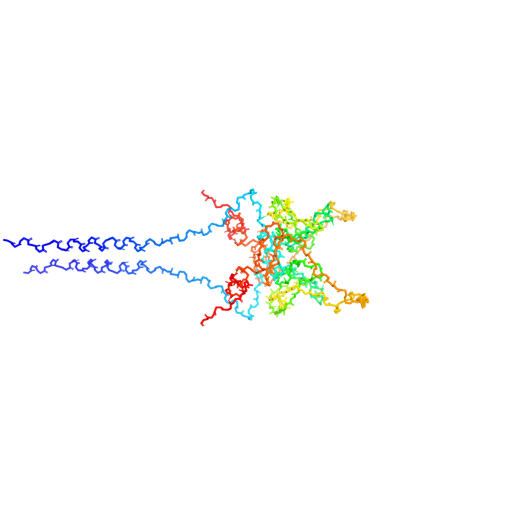4.94 113 SER A C 1
ATOM 868 O O . SER A 1 113 ? 4.035 -31.312 -3.846 1 84.94 113 SER A O 1
ATOM 870 N N . LEU A 1 114 ? 3 -33.25 -3.957 1 79.25 114 LEU A N 1
ATOM 871 C CA . LEU A 1 114 ? 2.926 -33.25 -5.414 1 79.25 114 LEU A CA 1
ATOM 872 C C . LEU A 1 114 ? 1.509 -32.938 -5.883 1 79.25 114 LEU A C 1
ATOM 874 O O . LEU A 1 114 ? 1.225 -32.969 -7.082 1 79.25 114 LEU A O 1
ATOM 878 N N . GLN A 1 115 ? 0.783 -32.562 -4.918 1 88.5 115 GLN A N 1
ATOM 879 C CA . GLN A 1 115 ? -0.603 -32.281 -5.281 1 88.5 115 GLN A CA 1
ATOM 880 C C . GLN A 1 115 ? -0.922 -30.812 -5.145 1 88.5 115 GLN A C 1
ATOM 882 O O . GLN A 1 115 ? -0.498 -30.156 -4.184 1 88.5 115 GLN A O 1
ATOM 887 N N . SER A 1 116 ? -1.532 -30.281 -6.223 1 90.5 116 SER A N 1
ATOM 888 C CA . SER A 1 116 ? -1.975 -28.891 -6.219 1 90.5 116 SER A CA 1
ATOM 889 C C . SER A 1 116 ? -3.457 -28.781 -6.562 1 90.5 116 SER A C 1
ATOM 891 O O . SER A 1 116 ? -3.947 -29.484 -7.449 1 90.5 116 SER A O 1
ATOM 893 N N . ASP A 1 117 ? -4.137 -27.906 -5.805 1 90.81 117 ASP A N 1
ATOM 894 C CA . ASP A 1 117 ? -5.562 -27.688 -6.047 1 90.81 117 ASP A CA 1
ATOM 895 C C . ASP A 1 117 ? -5.926 -26.219 -5.93 1 90.81 117 ASP A C 1
ATOM 897 O O . ASP A 1 117 ? -5.266 -25.469 -5.211 1 90.81 117 ASP A O 1
ATOM 901 N N . LEU A 1 118 ? -6.988 -25.922 -6.684 1 89.5 118 LEU A N 1
ATOM 902 C CA . LEU A 1 118 ? -7.547 -24.578 -6.551 1 89.5 118 LEU A CA 1
ATOM 903 C C . LEU A 1 118 ? -8.422 -24.484 -5.309 1 89.5 118 LEU A C 1
ATOM 905 O O . LEU A 1 118 ? -9.18 -25.406 -4.996 1 89.5 118 LEU A O 1
ATOM 909 N N . THR A 1 119 ? -8.227 -23.406 -4.648 1 91.38 119 THR A N 1
ATOM 910 C CA . THR A 1 119 ? -9.008 -23.188 -3.438 1 91.38 119 THR A CA 1
ATOM 911 C C . THR A 1 119 ? -9.531 -21.75 -3.387 1 91.38 119 THR A C 1
ATOM 913 O O . THR A 1 119 ? -8.805 -20.812 -3.711 1 91.38 119 THR A O 1
ATOM 916 N N . ASN A 1 120 ? -10.828 -21.688 -2.98 1 93.31 120 ASN A N 1
ATOM 917 C CA . ASN A 1 120 ? -11.422 -20.359 -2.781 1 93.31 120 ASN A CA 1
ATOM 918 C C . ASN A 1 120 ? -11.336 -19.922 -1.322 1 93.31 120 ASN A C 1
ATOM 920 O O . ASN A 1 120 ? -11.758 -20.656 -0.422 1 93.31 120 ASN A O 1
ATOM 924 N N . LEU A 1 121 ? -10.727 -18.828 -1.149 1 95.06 121 LEU A N 1
ATOM 925 C CA . LEU A 1 121 ? -10.609 -18.266 0.192 1 95.06 121 LEU A CA 1
ATOM 926 C C . LEU A 1 121 ? -11.461 -17.016 0.335 1 95.06 121 LEU A C 1
ATOM 928 O O . LEU A 1 121 ? -11.531 -16.188 -0.586 1 95.06 121 LEU A O 1
ATOM 932 N N . SER A 1 122 ? -12.109 -16.859 1.448 1 95.94 122 SER A N 1
ATOM 933 C CA . SER A 1 122 ? -12.844 -15.648 1.788 1 95.94 122 SER A CA 1
ATOM 934 C C . SER A 1 122 ? -12 -14.711 2.639 1 95.94 122 SER A C 1
ATOM 936 O O . SER A 1 122 ? -11.625 -15.055 3.764 1 95.94 122 SER A O 1
ATOM 938 N N . ILE A 1 123 ? -11.742 -13.578 2.109 1 96.31 123 ILE A N 1
ATOM 939 C CA . ILE A 1 123 ? -10.852 -12.656 2.799 1 96.31 123 ILE A CA 1
ATOM 940 C C . ILE A 1 123 ? -11.578 -11.344 3.086 1 96.31 123 ILE A C 1
ATOM 942 O O . ILE A 1 123 ? -12.289 -10.82 2.225 1 96.31 123 ILE A O 1
ATOM 946 N N . THR A 1 124 ? -11.352 -10.812 4.238 1 96.62 124 THR A N 1
ATOM 947 C CA . THR A 1 124 ? -11.984 -9.562 4.648 1 96.62 124 THR A CA 1
ATOM 948 C C . THR A 1 124 ? -11.25 -8.367 4.062 1 96.62 124 THR A C 1
ATOM 950 O O . THR A 1 124 ? -10.016 -8.297 4.117 1 96.62 124 THR A O 1
ATOM 953 N N . GLN A 1 125 ? -12.016 -7.469 3.479 1 96.69 125 GLN A N 1
ATOM 954 C CA . GLN A 1 125 ? -11.5 -6.191 3.002 1 96.69 125 GLN A CA 1
ATOM 955 C C . GLN A 1 125 ? -12.164 -5.023 3.727 1 96.69 125 GLN A C 1
ATOM 957 O O . GLN A 1 125 ? -13.297 -5.141 4.191 1 96.69 125 GLN A O 1
ATOM 962 N N . HIS A 1 126 ? -11.414 -3.982 3.854 1 95.19 126 HIS A N 1
ATOM 963 C CA . HIS A 1 126 ? -11.953 -2.783 4.488 1 95.19 126 HIS A CA 1
ATOM 964 C C . HIS A 1 126 ? -12.484 -1.802 3.453 1 95.19 126 HIS A C 1
ATOM 966 O O . HIS A 1 126 ? -11.781 -1.441 2.51 1 95.19 126 HIS A O 1
ATOM 972 N N . VAL A 1 127 ? -13.711 -1.397 3.658 1 92.94 127 VAL A N 1
ATOM 973 C CA . VAL A 1 127 ? -14.391 -0.555 2.68 1 92.94 127 VAL A CA 1
ATOM 974 C C . VAL A 1 127 ? -14.203 0.916 3.045 1 92.94 127 VAL A C 1
ATOM 976 O O . VAL A 1 127 ? -14.008 1.761 2.166 1 92.94 127 VAL A O 1
ATOM 979 N N . SER A 1 128 ? -14.266 1.194 4.297 1 90.75 128 SER A N 1
ATOM 980 C CA . SER A 1 128 ? -14.055 2.549 4.797 1 90.75 128 SER A CA 1
ATOM 981 C C . SER A 1 128 ? -13.305 2.541 6.125 1 90.75 128 SER A C 1
ATOM 983 O O . SER A 1 128 ? -13.273 1.523 6.82 1 90.75 128 SER A O 1
ATOM 985 N N . CYS A 1 129 ? -12.664 3.678 6.336 1 93.31 129 CYS A N 1
ATOM 986 C CA . CYS A 1 129 ? -11.789 3.752 7.504 1 93.31 129 CYS A CA 1
ATOM 987 C C . CYS A 1 129 ? -12.008 5.051 8.266 1 93.31 129 CYS A C 1
ATOM 989 O O . CYS A 1 129 ? -12.578 6.004 7.73 1 93.31 129 CYS A O 1
ATOM 991 N N . GLN A 1 130 ? -11.547 5.031 9.531 1 90 130 GLN A N 1
ATOM 992 C CA . GLN A 1 130 ? -11.609 6.23 10.359 1 90 130 GLN A CA 1
ATOM 993 C C . GLN A 1 130 ? -10.547 6.191 11.461 1 90 130 GLN A C 1
ATOM 995 O O . GLN A 1 130 ? -10.125 5.113 11.883 1 90 130 GLN A O 1
ATOM 1000 N N . CYS A 1 131 ? -10.117 7.418 11.828 1 90.94 131 CYS A N 1
ATOM 1001 C CA . CYS A 1 131 ? -9.273 7.527 13.016 1 90.94 131 CYS A CA 1
ATOM 1002 C C . CYS A 1 131 ? -10.117 7.438 14.281 1 90.94 131 CYS A C 1
ATOM 1004 O O . CYS A 1 131 ? -11.07 8.195 14.453 1 90.94 131 CYS A O 1
ATOM 1006 N N . SER A 1 132 ? -9.867 6.449 15.023 1 91.75 132 SER A N 1
ATOM 1007 C CA . SER A 1 132 ? -10.633 6.234 16.25 1 91.75 132 SER A CA 1
ATOM 1008 C C . SER A 1 132 ? -9.734 5.793 17.391 1 91.75 132 SER A C 1
ATOM 1010 O O . SER A 1 132 ? -8.594 5.383 17.172 1 91.75 132 SER A O 1
ATOM 1012 N N . LEU A 1 133 ? -10.273 6.102 18.625 1 84.31 133 LEU A N 1
ATOM 1013 C CA . LEU A 1 133 ? -9.516 5.711 19.812 1 84.31 133 LEU A CA 1
ATOM 1014 C C . LEU A 1 133 ? -9.289 4.203 19.844 1 84.31 133 LEU A C 1
ATOM 1016 O O . LEU A 1 133 ? -10.148 3.434 19.391 1 84.31 133 LEU A O 1
ATOM 1020 N N . TYR A 1 134 ? -8.109 3.811 19.969 1 66.25 134 TYR A N 1
ATOM 1021 C CA . TYR A 1 134 ? -7.84 2.385 20.125 1 66.25 134 TYR A CA 1
ATOM 1022 C C . TYR A 1 134 ? -8.828 1.748 21.094 1 66.25 134 TYR A C 1
ATOM 1024 O O . TYR A 1 134 ? -8.969 2.205 22.234 1 66.25 134 TYR A O 1
ATOM 1032 N N . ILE A 1 135 ? -9.961 1.521 20.828 1 52.84 135 ILE A N 1
ATOM 1033 C CA . ILE A 1 135 ? -10.844 0.878 21.797 1 52.84 135 ILE A CA 1
ATOM 1034 C C . ILE A 1 135 ? -10.117 -0.289 22.453 1 52.84 135 ILE A C 1
ATOM 1036 O O . ILE A 1 135 ? -9.445 -1.072 21.781 1 52.84 135 ILE A O 1
ATOM 1040 N N . ALA A 1 136 ? -9.953 -0.376 23.828 1 42.94 136 ALA A N 1
ATOM 1041 C CA . ALA A 1 136 ? -9.523 -1.438 24.734 1 42.94 136 ALA A CA 1
ATOM 1042 C C . ALA A 1 136 ? -10.039 -2.797 24.266 1 42.94 136 ALA A C 1
ATOM 1044 O O . ALA A 1 136 ? -9.93 -3.791 24.984 1 42.94 136 ALA A O 1
ATOM 1045 N N . GLY A 1 137 ? -10.875 -3.15 23.609 1 38.47 137 GLY A N 1
ATOM 1046 C CA . GLY A 1 137 ? -11.023 -4.586 23.781 1 38.47 137 GLY A CA 1
ATOM 1047 C C . GLY A 1 137 ? -9.734 -5.352 23.562 1 38.47 137 GLY A C 1
ATOM 1048 O O . GLY A 1 137 ? -9.68 -6.566 23.766 1 38.47 137 GLY A O 1
ATOM 1049 N N . GLU A 1 138 ? -8.852 -5.297 22.594 1 41.19 138 GLU A N 1
ATOM 1050 C CA . GLU A 1 138 ? -7.641 -6.105 22.719 1 41.19 138 GLU A CA 1
ATOM 1051 C C . GLU A 1 138 ? -6.785 -5.641 23.891 1 41.19 138 GLU A C 1
ATOM 1053 O O . GLU A 1 138 ? -6.938 -4.516 24.375 1 41.19 138 GLU A O 1
ATOM 1058 N N . LYS A 1 139 ? -5.613 -6.508 24.547 1 36.38 139 LYS A N 1
ATOM 1059 C CA . LYS A 1 139 ? -5.043 -6.504 25.891 1 36.38 139 LYS A CA 1
ATOM 1060 C C . LYS A 1 139 ? -4.387 -5.16 26.203 1 36.38 139 LYS A C 1
ATOM 1062 O O . LYS A 1 139 ? -3.16 -5.039 26.156 1 36.38 139 LYS A O 1
ATOM 1067 N N . LYS A 1 140 ? -4.48 -4.082 25.672 1 34.84 140 LYS A N 1
ATOM 1068 C CA . LYS A 1 140 ? -3.658 -3.176 26.469 1 34.84 140 LYS A CA 1
ATOM 1069 C C . LYS A 1 140 ? -4.254 -2.965 27.859 1 34.84 140 LYS A C 1
ATOM 1071 O O . LYS A 1 140 ? -5.473 -2.996 28.031 1 34.84 140 LYS A O 1
ATOM 1076 N N . VAL A 1 141 ? -3.496 -3.232 29.078 1 31.64 141 VAL A N 1
ATOM 1077 C CA . VAL A 1 141 ? -3.658 -2.961 30.5 1 31.64 141 VAL A CA 1
ATOM 1078 C C . VAL A 1 141 ? -4.34 -1.61 30.688 1 31.64 141 VAL A C 1
ATOM 1080 O O . VAL A 1 141 ? -4.039 -0.646 29.984 1 31.64 141 VAL A O 1
ATOM 1083 N N . LYS A 1 142 ? -5.516 -1.645 31.281 1 32.22 142 LYS A N 1
ATOM 1084 C CA . LYS A 1 142 ? -6.336 -0.607 31.891 1 32.22 142 LYS A CA 1
ATOM 1085 C C . LYS A 1 142 ? -5.473 0.432 32.594 1 32.22 142 LYS A C 1
ATOM 1087 O O . LYS A 1 142 ? -4.961 0.183 33.688 1 32.22 142 LYS A O 1
ATOM 1092 N N . LYS A 1 143 ? -4.551 1.132 32.125 1 30.55 143 LYS A N 1
ATOM 1093 C CA . LYS A 1 143 ? -4.18 2.168 33.094 1 30.55 143 LYS A CA 1
ATOM 1094 C C . LYS A 1 143 ? -5.402 2.975 33.531 1 30.55 143 LYS A C 1
ATOM 1096 O O . LYS A 1 143 ? -6.27 3.287 32.719 1 30.55 143 LYS A O 1
ATOM 1101 N N . ARG A 1 144 ? -5.895 2.865 34.812 1 30.16 144 ARG A N 1
ATOM 1102 C CA . ARG A 1 144 ? -6.844 3.607 35.625 1 30.16 144 ARG A CA 1
ATOM 1103 C C . ARG A 1 144 ? -6.863 5.082 35.25 1 30.16 144 ARG A C 1
ATOM 1105 O O . ARG A 1 144 ? -5.824 5.746 35.25 1 30.16 144 ARG A O 1
ATOM 1112 N N . ARG A 1 145 ? -7.824 5.438 34.5 1 30.39 145 ARG A N 1
ATOM 1113 C CA . ARG A 1 145 ? -8.148 6.852 34.344 1 30.39 145 ARG A CA 1
ATOM 1114 C C . ARG A 1 145 ? -8.32 7.527 35.719 1 30.39 145 ARG A C 1
ATOM 1116 O O . ARG A 1 145 ? -9.234 7.191 36.469 1 30.39 145 ARG A O 1
ATOM 1123 N N . ARG A 1 146 ? -7.383 7.789 36.469 1 27.91 146 ARG A N 1
ATOM 1124 C CA . ARG A 1 146 ? -7.668 8.75 37.531 1 27.91 146 ARG A CA 1
ATOM 1125 C C . ARG A 1 146 ? -8.609 9.844 37.062 1 27.91 146 ARG A C 1
ATOM 1127 O O . ARG A 1 146 ? -8.508 10.289 35.906 1 27.91 146 ARG A O 1
ATOM 1134 N N . LYS A 1 147 ? -9.766 10.055 37.688 1 29.33 147 LYS A N 1
ATOM 1135 C CA . LYS A 1 147 ? -10.703 11.172 37.688 1 29.33 147 LYS A CA 1
ATOM 1136 C C . LYS A 1 147 ? -9.984 12.5 37.469 1 29.33 147 LYS A C 1
ATOM 1138 O O . LYS A 1 147 ? -9.344 13.023 38.406 1 29.33 147 LYS A O 1
ATOM 1143 N N . LEU A 1 148 ? -9.141 12.625 36.531 1 27.28 148 LEU A N 1
ATOM 1144 C CA . LEU A 1 148 ? -8.641 14 36.531 1 27.28 148 LEU A CA 1
ATOM 1145 C C . LEU A 1 148 ? -9.797 14.992 36.5 1 27.28 148 LEU A C 1
ATOM 1147 O O . LEU A 1 148 ? -10.766 14.82 35.75 1 27.28 148 LEU A O 1
ATOM 1151 N N . LYS A 1 149 ? -10.195 15.688 37.625 1 30.28 149 LYS A N 1
ATOM 1152 C CA . LYS A 1 149 ? -10.992 16.891 37.844 1 30.28 149 LYS A CA 1
ATOM 1153 C C . LYS A 1 149 ? -11.164 17.656 36.531 1 30.28 149 LYS A C 1
ATOM 1155 O O . LYS A 1 149 ? -10.367 17.516 35.594 1 30.28 149 LYS A O 1
ATOM 1160 N N . ASN A 1 150 ? -12.305 18.516 36.438 1 30.14 150 ASN A N 1
ATOM 1161 C CA . ASN A 1 150 ? -12.781 19.562 35.531 1 30.14 150 ASN A CA 1
ATOM 1162 C C . ASN A 1 150 ? -11.617 20.328 34.906 1 30.14 150 ASN A C 1
ATOM 1164 O O . ASN A 1 150 ? -11.172 21.344 35.469 1 30.14 150 ASN A O 1
ATOM 1168 N N . GLY A 1 151 ? -10.57 19.734 34.781 1 28.05 151 GLY A N 1
ATOM 1169 C CA . GLY A 1 151 ? -9.547 20.703 34.406 1 28.05 151 GLY A CA 1
ATOM 1170 C C . GLY A 1 151 ? -10 21.656 33.312 1 28.05 151 GLY A C 1
ATOM 1171 O O . GLY A 1 151 ? -10.758 21.266 32.438 1 28.05 151 GLY A O 1
ATOM 1172 N N . ASN A 1 152 ? -10.445 22.906 33.75 1 29.41 152 ASN A N 1
ATOM 1173 C CA . ASN A 1 152 ? -10.57 24.047 32.844 1 29.41 152 ASN A CA 1
ATOM 1174 C C . ASN A 1 152 ? -9.695 23.875 31.609 1 29.41 152 ASN A C 1
ATOM 1176 O O . ASN A 1 152 ? -8.469 24 31.672 1 29.41 152 ASN A O 1
ATOM 1180 N N . GLY A 1 153 ? -9.859 22.75 31.062 1 33.59 153 GLY A N 1
ATOM 1181 C CA . GLY A 1 153 ? -9.172 22.672 29.781 1 33.59 153 GLY A CA 1
ATOM 1182 C C . GLY A 1 153 ? -9.086 24 29.062 1 33.59 153 GLY A C 1
ATOM 1183 O O . GLY A 1 153 ? -10.102 24.594 28.703 1 33.59 153 GLY A O 1
ATOM 1184 N N . THR A 1 154 ? -8.352 24.828 29.719 1 32.25 154 THR A N 1
ATOM 1185 C CA . THR A 1 154 ? -8.078 26.078 29 1 32.25 154 THR A CA 1
ATOM 1186 C C . THR A 1 154 ? -8.102 25.859 27.5 1 32.25 154 THR A C 1
ATOM 1188 O O . THR A 1 154 ? -7.559 24.859 27 1 32.25 154 THR A O 1
ATOM 1191 N N . PRO A 1 155 ? -9.188 26.266 26.875 1 36.72 155 PRO A N 1
ATOM 1192 C CA . PRO A 1 155 ? -9.016 26.328 25.422 1 36.72 155 PRO A CA 1
ATOM 1193 C C . PRO A 1 155 ? -7.547 26.406 25 1 36.72 155 PRO A C 1
ATOM 1195 O O . PRO A 1 155 ? -6.77 27.141 25.609 1 36.72 155 PRO A O 1
ATOM 1198 N N . GLN A 1 156 ? -6.875 25.297 25.047 1 35.78 156 GLN A N 1
ATOM 1199 C CA . GLN A 1 156 ? -5.566 25.531 24.438 1 35.78 156 GLN A CA 1
ATOM 1200 C C . GLN A 1 156 ? -5.57 26.812 23.609 1 35.78 156 GLN A C 1
ATOM 1202 O O . GLN A 1 156 ? -6.285 26.922 22.609 1 35.78 156 GLN A O 1
ATOM 1207 N N . ALA A 1 157 ? -5.656 27.844 24.203 1 39.5 157 ALA A N 1
ATOM 1208 C CA . ALA A 1 157 ? -5.219 29.062 23.531 1 39.5 157 ALA A CA 1
ATOM 1209 C C . ALA A 1 157 ? -4.211 28.734 22.422 1 39.5 157 ALA A C 1
ATOM 1211 O O . ALA A 1 157 ? -3.082 28.344 22.703 1 39.5 157 ALA A O 1
ATOM 1212 N N . ASP A 1 158 ? -4.508 27.766 21.516 1 45.94 158 ASP A N 1
ATOM 1213 C CA . ASP A 1 158 ? -3.654 27.531 20.359 1 45.94 158 ASP A CA 1
ATOM 1214 C C . ASP A 1 158 ? -2.863 28.797 20 1 45.94 158 ASP A C 1
ATOM 1216 O O . ASP A 1 158 ? -3.445 29.812 19.609 1 45.94 158 ASP A O 1
ATOM 1220 N N . GLY A 1 159 ? -2.07 29 20.719 1 52.75 159 GLY A N 1
ATOM 1221 C CA . GLY A 1 159 ? -1.075 30 20.375 1 52.75 159 GLY A CA 1
ATOM 1222 C C . GLY A 1 159 ? -0.814 30.094 18.891 1 52.75 159 GLY A C 1
ATOM 1223 O O . GLY A 1 159 ? 0.194 30.672 18.469 1 52.75 159 GLY A O 1
ATOM 1224 N N . SER A 1 160 ? -1.376 29.141 18.188 1 60.25 160 SER A N 1
ATOM 1225 C CA . SER A 1 160 ? -1.141 29.328 16.766 1 60.25 160 SER A CA 1
ATOM 1226 C C . SER A 1 160 ? -1.709 30.656 16.281 1 60.25 160 SER A C 1
ATOM 1228 O O . SER A 1 160 ? -2.824 31.031 16.656 1 60.25 160 SER A O 1
ATOM 1230 N N . PRO A 1 161 ? -0.921 31.438 15.891 1 76.62 161 PRO A N 1
ATOM 1231 C CA . PRO A 1 161 ? -1.403 32.688 15.312 1 76.62 161 PRO A CA 1
ATOM 1232 C C . PRO A 1 161 ? -2.523 32.469 14.297 1 76.62 161 PRO A C 1
ATOM 1234 O O . PRO A 1 161 ? -3.162 33.438 13.867 1 76.62 161 PRO A O 1
ATOM 1237 N N . CYS A 1 162 ? -2.83 31.141 14.07 1 83.31 162 CYS A N 1
ATOM 1238 C CA . CYS A 1 162 ? -3.811 30.906 13.016 1 83.31 162 CYS A CA 1
ATOM 1239 C C . CYS A 1 162 ? -5.184 30.594 13.602 1 83.31 162 CYS A C 1
ATOM 1241 O O . CYS A 1 162 ? -5.285 29.938 14.633 1 83.31 162 CYS A O 1
ATOM 1243 N N . PRO A 1 163 ? -6.258 31.125 13.07 1 87.5 163 PRO A N 1
ATOM 1244 C CA . PRO A 1 163 ? -7.609 30.75 13.477 1 87.5 163 PRO A CA 1
ATOM 1245 C C . PRO A 1 163 ? -7.898 29.266 13.25 1 87.5 163 PRO A C 1
ATOM 1247 O O . PRO A 1 163 ? -7.363 28.672 12.32 1 87.5 163 PRO A O 1
ATOM 1250 N N . PRO A 1 164 ? -8.703 28.656 14.102 1 87.25 164 PRO A N 1
ATOM 1251 C CA . PRO A 1 164 ? -9.031 27.234 13.93 1 87.25 164 PRO A CA 1
ATOM 1252 C C . PRO A 1 164 ? -9.852 26.969 12.672 1 87.25 164 PRO A C 1
ATOM 1254 O O . PRO A 1 164 ? -10.602 27.844 12.219 1 87.25 164 PRO A O 1
ATOM 1257 N N . CYS A 1 165 ? -9.578 25.734 12.102 1 87.56 165 CYS A N 1
ATOM 1258 C CA . CYS A 1 165 ? -10.297 25.344 10.898 1 87.56 165 CYS A CA 1
ATOM 1259 C C . CYS A 1 165 ? -11.656 24.75 11.25 1 87.56 165 CYS A C 1
ATOM 1261 O O . CYS A 1 165 ? -11.883 24.328 12.383 1 87.56 165 CYS A O 1
ATOM 1263 N N . ASN A 1 166 ? -12.594 24.859 10.195 1 83.81 166 ASN A N 1
ATOM 1264 C CA . ASN A 1 166 ? -13.875 24.172 10.328 1 83.81 166 ASN A CA 1
ATOM 1265 C C . ASN A 1 166 ? -13.703 22.656 10.383 1 83.81 166 ASN A C 1
ATOM 1267 O O . ASN A 1 166 ? -12.602 22.156 10.18 1 83.81 166 ASN A O 1
ATOM 1271 N N . LYS A 1 167 ? -14.844 22.078 10.586 1 82.38 167 LYS A N 1
ATOM 1272 C CA . LYS A 1 167 ? -14.82 20.625 10.672 1 82.38 167 LYS A CA 1
ATOM 1273 C C . LYS A 1 167 ? -14.336 20 9.367 1 82.38 167 LYS A C 1
ATOM 1275 O O . LYS A 1 167 ? -14.562 20.547 8.289 1 82.38 167 LYS A O 1
ATOM 1280 N N . HIS A 1 168 ? -13.602 19.016 9.367 1 82.94 168 HIS A N 1
ATOM 1281 C CA . HIS A 1 168 ? -13.164 18.188 8.25 1 82.94 168 HIS A CA 1
ATOM 1282 C C . HIS A 1 168 ? -11.984 18.828 7.52 1 82.94 168 HIS A C 1
ATOM 1284 O O . HIS A 1 168 ? -11.742 18.547 6.348 1 82.94 168 HIS A O 1
ATOM 1290 N N . ARG A 1 169 ? -11.414 19.844 8.242 1 86.44 169 ARG A N 1
ATOM 1291 C CA . ARG A 1 169 ? -10.242 20.484 7.664 1 86.44 169 ARG A CA 1
ATOM 1292 C C . ARG A 1 169 ? -9.055 20.422 8.617 1 86.44 169 ARG A C 1
ATOM 1294 O O . ARG A 1 169 ? -9.227 20.391 9.836 1 86.44 169 ARG A O 1
ATOM 1301 N N . THR A 1 170 ? -7.906 20.375 7.977 1 86.25 170 THR A N 1
ATOM 1302 C CA . THR A 1 170 ? -6.676 20.391 8.758 1 86.25 170 THR A CA 1
ATOM 1303 C C . THR A 1 170 ? -5.926 21.703 8.547 1 86.25 170 THR A C 1
ATOM 1305 O O . THR A 1 170 ? -5.785 22.172 7.414 1 86.25 170 THR A O 1
ATOM 1308 N N . LEU A 1 171 ? -5.504 22.188 9.641 1 86.69 171 LEU A N 1
ATOM 1309 C CA . LEU A 1 171 ? -4.816 23.484 9.625 1 86.69 171 LEU A CA 1
ATOM 1310 C C . LEU A 1 171 ? -3.33 23.297 9.336 1 86.69 171 LEU A C 1
ATOM 1312 O O . LEU A 1 171 ? -2.68 22.438 9.93 1 86.69 171 LEU A O 1
ATOM 1316 N N . ASN A 1 172 ? -2.887 24.047 8.367 1 85.56 172 ASN A N 1
ATOM 1317 C CA . ASN A 1 172 ? -1.447 24.234 8.219 1 85.56 172 ASN A CA 1
ATOM 1318 C C . ASN A 1 172 ? -0.922 25.328 9.141 1 85.56 172 ASN A C 1
ATOM 1320 O O . ASN A 1 172 ? -1.195 26.516 8.922 1 85.56 172 ASN A O 1
ATOM 1324 N N . PRO A 1 173 ? -0.232 24.953 10.086 1 85.62 173 PRO A N 1
ATOM 1325 C CA . PRO A 1 173 ? 0.162 25.953 11.094 1 85.62 173 PRO A CA 1
ATOM 1326 C C . PRO A 1 173 ? 1.126 27 10.547 1 85.62 173 PRO A C 1
ATOM 1328 O O . PRO A 1 173 ? 1.313 28.047 11.164 1 85.62 173 PRO A O 1
ATOM 1331 N N . VAL A 1 174 ? 1.72 26.75 9.398 1 85.81 174 VAL A N 1
ATOM 1332 C CA . VAL A 1 174 ? 2.689 27.688 8.836 1 85.81 174 VAL A CA 1
ATOM 1333 C C . VAL A 1 174 ? 1.976 28.688 7.934 1 85.81 174 VAL A C 1
ATOM 1335 O O . VAL A 1 174 ? 2.172 29.906 8.062 1 85.81 174 VAL A O 1
ATOM 1338 N N . THR A 1 175 ? 1.091 28.203 7.137 1 87.12 175 THR A N 1
ATOM 1339 C CA . THR A 1 175 ? 0.434 29.062 6.16 1 87.12 175 THR A CA 1
ATOM 1340 C C . THR A 1 175 ? -0.973 29.438 6.625 1 87.12 175 THR A C 1
ATOM 1342 O O . THR A 1 175 ? -1.637 30.266 6.008 1 87.12 175 THR A O 1
ATOM 1345 N N . CYS A 1 176 ? -1.405 28.875 7.617 1 88.44 176 CYS A N 1
ATOM 1346 C CA . CYS A 1 176 ? -2.73 29.062 8.195 1 88.44 176 CYS A CA 1
ATOM 1347 C C . CYS A 1 176 ? -3.82 28.625 7.227 1 88.44 176 CYS A C 1
ATOM 1349 O O . CYS A 1 176 ? -4.973 29.047 7.352 1 88.44 176 CYS A O 1
ATOM 1351 N N . GLU A 1 177 ? -3.398 27.828 6.277 1 87.06 177 GLU A N 1
ATOM 1352 C CA . GLU A 1 177 ? -4.363 27.297 5.32 1 87.06 177 GLU A CA 1
ATOM 1353 C C . GLU A 1 177 ? -5.086 26.078 5.887 1 87.06 177 GLU A C 1
ATOM 1355 O O . GLU A 1 177 ? -4.484 25.266 6.605 1 87.06 177 GLU A O 1
ATOM 1360 N N . CYS A 1 178 ? -6.422 26.078 5.535 1 88.69 178 CYS A N 1
ATOM 1361 C CA . CYS A 1 178 ? -7.203 24.906 5.922 1 88.69 178 CYS A CA 1
ATOM 1362 C C . CYS A 1 178 ? -7.414 23.984 4.738 1 88.69 178 CYS A C 1
ATOM 1364 O O . CYS A 1 178 ? -7.977 24.375 3.719 1 88.69 178 CYS A O 1
ATOM 1366 N N . ILE A 1 179 ? -6.969 22.781 4.965 1 85.25 179 ILE A N 1
ATOM 1367 C CA . ILE A 1 179 ? -7.055 21.812 3.881 1 85.25 179 ILE A CA 1
ATOM 1368 C C . ILE A 1 179 ? -8.078 20.734 4.23 1 85.25 179 ILE A C 1
ATOM 1370 O O . ILE A 1 179 ? -8.117 20.25 5.359 1 85.25 179 ILE A O 1
ATOM 1374 N N . CYS A 1 180 ? -8.859 20.375 3.156 1 86.25 180 CYS A N 1
ATOM 1375 C CA . CYS A 1 180 ? -9.836 19.312 3.383 1 86.25 180 CYS A CA 1
ATOM 1376 C C . CYS A 1 180 ? -9.148 17.984 3.654 1 86.25 180 CYS A C 1
ATOM 1378 O O . CYS A 1 180 ? -8.141 17.672 3.025 1 86.25 180 CYS A O 1
ATOM 1380 N N . ASN A 1 181 ? -9.727 17.266 4.574 1 80.12 181 ASN A N 1
ATOM 1381 C CA . ASN A 1 181 ? -9.164 15.969 4.934 1 80.12 181 ASN A CA 1
ATOM 1382 C C . ASN A 1 181 ? -9.484 14.906 3.889 1 80.12 181 ASN A C 1
ATOM 1384 O O . ASN A 1 181 ? -8.953 13.797 3.945 1 80.12 181 ASN A O 1
ATOM 1388 N N . ILE A 1 182 ? -10.422 15.289 2.99 1 80.19 182 ILE A N 1
ATOM 1389 C CA . ILE A 1 182 ? -10.797 14.344 1.942 1 80.19 182 ILE A CA 1
ATOM 1390 C C . ILE A 1 182 ? -10.5 14.953 0.572 1 80.19 182 ILE A C 1
ATOM 1392 O O . ILE A 1 182 ? -10.617 16.172 0.386 1 80.19 182 ILE A O 1
ATOM 1396 N N . THR A 1 183 ? -10.039 14.109 -0.294 1 80.69 183 THR A N 1
ATOM 1397 C CA . THR A 1 183 ? -9.719 14.602 -1.63 1 80.69 183 THR A CA 1
ATOM 1398 C C . THR A 1 183 ? -10.773 14.156 -2.637 1 80.69 183 THR A C 1
ATOM 1400 O O . THR A 1 183 ? -11.594 13.289 -2.342 1 80.69 183 THR A O 1
ATOM 1403 N N . GLU A 1 184 ? -10.711 14.812 -3.686 1 81.88 184 GLU A N 1
ATOM 1404 C CA . GLU A 1 184 ? -11.625 14.484 -4.777 1 81.88 184 GLU A CA 1
ATOM 1405 C C . GLU A 1 184 ? -11.398 13.055 -5.273 1 81.88 184 GLU A C 1
ATOM 1407 O O . GLU A 1 184 ? -12.359 12.344 -5.574 1 81.88 184 GLU A O 1
ATOM 1412 N N . GLU A 1 185 ? -10.172 12.672 -5.348 1 77.56 185 GLU A N 1
ATOM 1413 C CA . GLU A 1 185 ? -9.82 11.336 -5.82 1 77.56 185 GLU A CA 1
ATOM 1414 C C . GLU A 1 185 ? -10.453 10.258 -4.941 1 77.56 185 GLU A C 1
ATOM 1416 O O . GLU A 1 185 ? -10.977 9.266 -5.449 1 77.56 185 GLU A O 1
ATOM 1421 N N . LYS A 1 186 ? -10.445 10.547 -3.709 1 76.38 186 LYS A N 1
ATOM 1422 C CA . LYS A 1 186 ? -11 9.578 -2.766 1 76.38 186 LYS A CA 1
ATOM 1423 C C . LYS A 1 186 ? -12.516 9.469 -2.92 1 76.38 186 LYS A C 1
ATOM 1425 O O . LYS A 1 186 ? -13.078 8.375 -2.848 1 76.38 186 LYS A O 1
ATOM 1430 N N . CYS A 1 187 ? -13.078 10.555 -3.168 1 83.88 187 CYS A N 1
ATOM 1431 C CA . CYS A 1 187 ? -14.523 10.57 -3.359 1 83.88 187 CYS A CA 1
ATOM 1432 C C . CYS A 1 187 ? -14.906 9.852 -4.648 1 83.88 187 CYS A C 1
ATOM 1434 O O . CYS A 1 187 ? -15.883 9.094 -4.676 1 83.88 187 CYS A O 1
ATOM 1436 N N . LEU A 1 188 ? -14.109 10.047 -5.59 1 79.31 188 LEU A N 1
ATOM 1437 C CA . LEU A 1 188 ? -14.367 9.406 -6.879 1 79.31 188 LEU A CA 1
ATOM 1438 C C . LEU A 1 188 ? -14.227 7.895 -6.773 1 79.31 188 LEU A C 1
ATOM 1440 O O . LEU A 1 188 ? -15.016 7.152 -7.371 1 79.31 188 LEU A O 1
ATOM 1444 N N . LEU A 1 189 ? -13.281 7.5 -5.98 1 72.56 189 LEU A N 1
ATOM 1445 C CA . LEU A 1 189 ? -13.062 6.074 -5.766 1 72.56 189 LEU A CA 1
ATOM 1446 C C . LEU A 1 189 ? -14.266 5.434 -5.094 1 72.56 189 LEU A C 1
ATOM 1448 O O . LEU A 1 189 ? -14.562 4.262 -5.328 1 72.56 189 LEU A O 1
ATOM 1452 N N . GLN A 1 190 ? -15.008 6.262 -4.391 1 74.31 190 GLN A N 1
ATOM 1453 C CA . GLN A 1 190 ? -16.188 5.781 -3.684 1 74.31 190 GLN A CA 1
ATOM 1454 C C . GLN A 1 190 ? -17.453 5.973 -4.523 1 74.31 190 GLN A C 1
ATOM 1456 O O . GLN A 1 190 ? -18.562 5.711 -4.059 1 74.31 190 GLN A O 1
ATOM 1461 N N . GLY A 1 191 ? -17.219 6.484 -5.695 1 77 191 GLY A N 1
ATOM 1462 C CA . GLY A 1 191 ? -18.359 6.742 -6.566 1 77 191 GLY A CA 1
ATOM 1463 C C . GLY A 1 191 ? -19.141 7.977 -6.168 1 77 191 GLY A C 1
ATOM 1464 O O . GLY A 1 191 ? -20.344 8.062 -6.43 1 77 191 GLY A O 1
ATOM 1465 N N . ARG A 1 192 ? -18.516 8.898 -5.461 1 84.94 192 ARG A N 1
ATOM 1466 C CA . ARG A 1 192 ? -19.156 10.109 -4.969 1 84.94 192 ARG A CA 1
ATOM 1467 C C . ARG A 1 192 ? -18.5 11.359 -5.547 1 84.94 192 ARG A C 1
ATOM 1469 O O . ARG A 1 192 ? -17.484 11.266 -6.234 1 84.94 192 ARG A O 1
ATOM 1476 N N . GLN A 1 193 ? -19.266 12.43 -5.383 1 87.94 193 GLN A N 1
ATOM 1477 C CA . GLN A 1 193 ? -18.734 13.711 -5.832 1 87.94 193 GLN A CA 1
ATOM 1478 C C . GLN A 1 193 ? -18.203 14.523 -4.656 1 87.94 193 GLN A C 1
ATOM 1480 O O . GLN A 1 193 ? -18.812 14.555 -3.584 1 87.94 193 GLN A O 1
ATOM 1485 N N . PHE A 1 194 ? -17.094 15.172 -4.906 1 89.94 194 PHE A N 1
ATOM 1486 C CA . PHE A 1 194 ? -16.438 15.953 -3.869 1 89.94 194 PHE A CA 1
ATOM 1487 C C . PHE A 1 194 ? -17.016 17.359 -3.789 1 89.94 194 PHE A C 1
ATOM 1489 O O . PHE A 1 194 ? -17.062 18.078 -4.793 1 89.94 194 PHE A O 1
ATOM 1496 N N . HIS A 1 195 ? -17.531 17.672 -2.635 1 88.75 195 HIS A N 1
ATOM 1497 C CA . HIS A 1 195 ? -17.984 19.047 -2.377 1 88.75 195 HIS A CA 1
ATOM 1498 C C . HIS A 1 195 ? -16.875 19.859 -1.735 1 88.75 195 HIS A C 1
ATOM 1500 O O . HIS A 1 195 ? -16.656 19.781 -0.525 1 88.75 195 HIS A O 1
ATOM 1506 N N . LYS A 1 196 ? -16.312 20.75 -2.443 1 84.25 196 LYS A N 1
ATOM 1507 C CA . LYS A 1 196 ? -15.117 21.469 -2.031 1 84.25 196 LYS A CA 1
ATOM 1508 C C . LYS A 1 196 ? -15.391 22.344 -0.822 1 84.25 196 LYS A C 1
ATOM 1510 O O . LYS A 1 196 ? -14.547 22.484 0.067 1 84.25 196 LYS A O 1
ATOM 1515 N N . GLU A 1 197 ? -16.531 22.922 -0.732 1 85.38 197 GLU A N 1
ATOM 1516 C CA . GLU A 1 197 ? -16.844 23.891 0.33 1 85.38 197 GLU A CA 1
ATOM 1517 C C . GLU A 1 197 ? -17.109 23.172 1.651 1 85.38 197 GLU A C 1
ATOM 1519 O O . GLU A 1 197 ? -16.688 23.641 2.713 1 85.38 197 GLU A O 1
ATOM 1524 N N . ARG A 1 198 ? -17.703 22.031 1.563 1 86.12 198 ARG A N 1
ATOM 1525 C CA . ARG A 1 198 ? -18.062 21.328 2.783 1 86.12 198 ARG A CA 1
ATOM 1526 C C . ARG A 1 198 ? -17.047 20.234 3.109 1 86.12 198 ARG A C 1
ATOM 1528 O O . ARG A 1 198 ? -17.094 19.641 4.188 1 86.12 198 ARG A O 1
ATOM 1535 N N . CYS A 1 199 ? -16.188 19.953 2.252 1 88.31 199 CYS A N 1
ATOM 1536 C CA . CYS A 1 199 ? -15.164 18.938 2.414 1 88.31 199 CYS A CA 1
ATOM 1537 C C . CYS A 1 199 ? -15.797 17.562 2.686 1 88.31 199 CYS A C 1
ATOM 1539 O O . CYS A 1 199 ? -15.414 16.875 3.633 1 88.31 199 CYS A O 1
ATOM 1541 N N . ARG A 1 200 ? -16.797 17.234 1.818 1 86.81 200 ARG A N 1
ATOM 1542 C CA . ARG A 1 200 ? -17.5 15.969 1.992 1 86.81 200 ARG A CA 1
ATOM 1543 C C . ARG A 1 200 ? -17.797 15.312 0.646 1 86.81 200 ARG A C 1
ATOM 1545 O O . ARG A 1 200 ? -17.812 15.984 -0.387 1 86.81 200 ARG A O 1
ATOM 1552 N N . CYS A 1 201 ? -17.875 13.977 0.767 1 86.56 201 CYS A N 1
ATOM 1553 C CA . CYS A 1 201 ? -18.281 13.227 -0.414 1 86.56 201 CYS A CA 1
ATOM 1554 C C . CYS A 1 201 ? -19.812 13.102 -0.475 1 86.56 201 CYS A C 1
ATOM 1556 O O . CYS A 1 201 ? -20.438 12.742 0.517 1 86.56 201 CYS A O 1
ATOM 1558 N N . GLU A 1 202 ? -20.391 13.641 -1.554 1 87.69 202 GLU A N 1
ATOM 1559 C CA . GLU A 1 202 ? -21.828 13.594 -1.707 1 87.69 202 GLU A CA 1
ATOM 1560 C C . GLU A 1 202 ? -22.25 12.688 -2.863 1 87.69 202 GLU A C 1
ATOM 1562 O O . GLU A 1 202 ? -21.5 12.531 -3.83 1 87.69 202 GLU A O 1
ATOM 1567 N N . ARG A 1 203 ? -23.328 11.953 -2.664 1 81.12 203 ARG A N 1
ATOM 1568 C CA . ARG A 1 203 ? -23.844 11.094 -3.721 1 81.12 203 ARG A CA 1
ATOM 1569 C C . ARG A 1 203 ? -24.375 11.914 -4.891 1 81.12 203 ARG A C 1
ATOM 1571 O O . ARG A 1 203 ? -24.891 13.016 -4.699 1 81.12 203 ARG A O 1
ATOM 1578 N N . LEU A 1 204 ? -23.906 11.555 -6.145 1 67.38 204 LEU A N 1
ATOM 1579 C CA . LEU A 1 204 ? -24.5 12.227 -7.301 1 67.38 204 LEU A CA 1
ATOM 1580 C C . LEU A 1 204 ? -26.016 12.133 -7.273 1 67.38 204 LEU A C 1
ATOM 1582 O O . LEU A 1 204 ? -26.578 11.055 -7.066 1 67.38 204 LEU A O 1
ATOM 1586 N N . ARG A 1 205 ? -26.688 13.102 -6.695 1 58.41 205 ARG A N 1
ATOM 1587 C CA . ARG A 1 205 ? -28.141 13.078 -6.883 1 58.41 205 ARG A CA 1
ATOM 1588 C C . ARG A 1 205 ? -28.5 12.883 -8.352 1 58.41 205 ARG A C 1
ATOM 1590 O O . ARG A 1 205 ? -28.047 13.633 -9.219 1 58.41 205 ARG A O 1
ATOM 1597 N N . ARG A 1 206 ? -28.672 11.656 -8.805 1 46.53 206 ARG A N 1
ATOM 1598 C CA . ARG A 1 206 ? -29.453 11.562 -10.031 1 46.53 206 ARG A CA 1
ATOM 1599 C C . ARG A 1 206 ? -30.766 12.336 -9.914 1 46.53 206 ARG A C 1
ATOM 1601 O O . ARG A 1 206 ? -31.328 12.445 -8.82 1 46.53 206 ARG A O 1
ATOM 1608 N N . MET B 1 1 ? -32.438 9.305 -80.25 1 27.08 1 MET B N 1
ATOM 1609 C CA . MET B 1 1 ? -31.984 8.164 -79.438 1 27.08 1 MET B CA 1
ATOM 1610 C C . MET B 1 1 ? -30.922 8.578 -78.438 1 27.08 1 MET B C 1
ATOM 1612 O O . MET B 1 1 ? -30.297 7.727 -77.812 1 27.08 1 MET B O 1
ATOM 1616 N N . SER B 1 2 ? -30.812 9.859 -78.125 1 36.03 2 SER B N 1
ATOM 1617 C CA . SER B 1 2 ? -29.703 10.562 -77.5 1 36.03 2 SER B CA 1
ATOM 1618 C C . SER B 1 2 ? -29.812 10.461 -76 1 36.03 2 SER B C 1
ATOM 1620 O O . SER B 1 2 ? -29.25 11.297 -75.25 1 36.03 2 SER B O 1
ATOM 1622 N N . MET B 1 3 ? -30.5 9.391 -75.5 1 40.28 3 MET B N 1
ATOM 1623 C CA . MET B 1 3 ? -30.938 9.414 -74.125 1 40.28 3 MET B CA 1
ATOM 1624 C C . MET B 1 3 ? -29.781 9.164 -73.188 1 40.28 3 MET B C 1
ATOM 1626 O O . MET B 1 3 ? -29.969 8.984 -71.938 1 40.28 3 MET B O 1
ATOM 1630 N N . GLY B 1 4 ? -28.562 9.094 -73.688 1 37.16 4 GLY B N 1
ATOM 1631 C CA . GLY B 1 4 ? -27.672 8.234 -72.938 1 37.16 4 GLY B CA 1
ATOM 1632 C C . GLY B 1 4 ? -27.125 8.898 -71.688 1 37.16 4 GLY B C 1
ATOM 1633 O O . GLY B 1 4 ? -26.734 8.219 -70.75 1 37.16 4 GLY B O 1
ATOM 1634 N N . THR B 1 5 ? -26.766 10.195 -71.625 1 46.66 5 THR B N 1
ATOM 1635 C CA . THR B 1 5 ? -25.562 10.562 -70.938 1 46.66 5 THR B CA 1
ATOM 1636 C C . THR B 1 5 ? -25.906 10.922 -69.438 1 46.66 5 THR B C 1
ATOM 1638 O O . THR B 1 5 ? -25.031 11.328 -68.688 1 46.66 5 THR B O 1
ATOM 1641 N N . MET B 1 6 ? -27.203 10.992 -69.188 1 44.41 6 MET B N 1
ATOM 1642 C CA . MET B 1 6 ? -27.422 11.75 -67.938 1 44.41 6 MET B CA 1
ATOM 1643 C C . MET B 1 6 ? -27.156 10.891 -66.75 1 44.41 6 MET B C 1
ATOM 1645 O O . MET B 1 6 ? -27.312 11.344 -65.625 1 44.41 6 MET B O 1
ATOM 1649 N N . GLY B 1 7 ? -26.875 9.547 -67.062 1 39 7 GLY B N 1
ATOM 1650 C CA . GLY B 1 7 ? -27.047 8.625 -65.938 1 39 7 GLY B CA 1
ATOM 1651 C C . GLY B 1 7 ? -25.922 8.703 -64.875 1 39 7 GLY B C 1
ATOM 1652 O O . GLY B 1 7 ? -26.047 8.156 -63.812 1 39 7 GLY B O 1
ATOM 1653 N N . ARG B 1 8 ? -24.75 9.164 -65.375 1 40.5 8 ARG B N 1
ATOM 1654 C CA . ARG B 1 8 ? -23.578 8.836 -64.562 1 40.5 8 ARG B CA 1
ATOM 1655 C C . ARG B 1 8 ? -23.438 9.766 -63.375 1 40.5 8 ARG B C 1
ATOM 1657 O O . ARG B 1 8 ? -22.719 9.453 -62.438 1 40.5 8 ARG B O 1
ATOM 1664 N N . LYS B 1 9 ? -24.062 10.977 -63.5 1 43.97 9 LYS B N 1
ATOM 1665 C CA . LYS B 1 9 ? -23.734 11.922 -62.438 1 43.97 9 LYS B CA 1
ATOM 1666 C C . LYS B 1 9 ? -24.469 11.578 -61.156 1 43.97 9 LYS B C 1
ATOM 1668 O O . LYS B 1 9 ? -24.141 12.094 -60.094 1 43.97 9 LYS B O 1
ATOM 1673 N N . LEU B 1 10 ? -25.625 10.859 -61.5 1 48.5 10 LEU B N 1
ATOM 1674 C CA . LEU B 1 10 ? -26.406 10.617 -60.281 1 48.5 10 LEU B CA 1
ATOM 1675 C C . LEU B 1 10 ? -25.75 9.547 -59.406 1 48.5 10 LEU B C 1
ATOM 1677 O O . LEU B 1 10 ? -25.969 9.508 -58.188 1 48.5 10 LEU B O 1
ATOM 1681 N N . ALA B 1 11 ? -24.922 8.688 -60.156 1 47.72 11 ALA B N 1
ATOM 1682 C CA . ALA B 1 11 ? -24.375 7.574 -59.375 1 47.72 11 ALA B CA 1
ATOM 1683 C C . ALA B 1 11 ? -23.25 8.047 -58.469 1 47.72 11 ALA B C 1
ATOM 1685 O O . ALA B 1 11 ? -23.078 7.531 -57.375 1 47.72 11 ALA B O 1
ATOM 1686 N N . CYS B 1 12 ? -22.625 9.164 -58.969 1 44.56 12 CYS B N 1
ATOM 1687 C CA . CYS B 1 12 ? -21.438 9.562 -58.25 1 44.56 12 CYS B CA 1
ATOM 1688 C C . CYS B 1 12 ? -21.797 10.273 -56.938 1 44.56 12 CYS B C 1
ATOM 1690 O O . CYS B 1 12 ? -21.016 10.289 -56 1 44.56 12 CYS B O 1
ATOM 1692 N N . THR B 1 13 ? -22.953 11.016 -57.062 1 52.19 13 THR B N 1
ATOM 1693 C CA . THR B 1 13 ? -23.281 11.781 -55.875 1 52.19 13 THR B CA 1
ATOM 1694 C C . THR B 1 13 ? -23.781 10.852 -54.75 1 52.19 13 THR B C 1
ATOM 1696 O O . THR B 1 13 ? -23.562 11.117 -53.562 1 52.19 13 THR B O 1
ATOM 1699 N N . LEU B 1 14 ? -24.281 9.648 -55.25 1 50.75 14 LEU B N 1
ATOM 1700 C CA . LEU B 1 14 ? -24.812 8.75 -54.219 1 50.75 14 LEU B CA 1
ATOM 1701 C C . LEU B 1 14 ? -23.688 8.062 -53.469 1 50.75 14 LEU B C 1
ATOM 1703 O O . LEU B 1 14 ? -23.812 7.793 -52.281 1 50.75 14 LEU B O 1
ATOM 1707 N N . VAL B 1 15 ? -22.547 7.891 -54.188 1 51.25 15 VAL B N 1
ATOM 1708 C CA . VAL B 1 15 ? -21.453 7.195 -53.5 1 51.25 15 VAL B CA 1
ATOM 1709 C C . VAL B 1 15 ? -20.812 8.125 -52.469 1 51.25 15 VAL B C 1
ATOM 1711 O O . VAL B 1 15 ? -20.359 7.676 -51.438 1 51.25 15 VAL B O 1
ATOM 1714 N N . LEU B 1 16 ? -20.875 9.484 -52.812 1 48.09 16 LEU B N 1
ATOM 1715 C CA . LEU B 1 16 ? -20.219 10.398 -51.875 1 48.09 16 LEU B CA 1
ATOM 1716 C C . LEU B 1 16 ? -21 10.539 -50.594 1 48.09 16 LEU B C 1
ATOM 1718 O O . LEU B 1 16 ? -20.422 10.703 -49.5 1 48.09 16 LEU B O 1
ATOM 1722 N N . LEU B 1 17 ? -22.359 10.422 -50.719 1 51.12 17 LEU B N 1
ATOM 1723 C CA . LEU B 1 17 ? -23.156 10.555 -49.5 1 51.12 17 LEU B CA 1
ATOM 1724 C C . LEU B 1 17 ? -22.953 9.352 -48.594 1 51.12 17 LEU B C 1
ATOM 1726 O O . LEU B 1 17 ? -22.906 9.492 -47.375 1 51.12 17 LEU B O 1
ATOM 1730 N N . ALA B 1 18 ? -22.719 8.172 -49.219 1 51.72 18 ALA B N 1
ATOM 1731 C CA . ALA B 1 18 ? -22.562 6.988 -48.375 1 51.72 18 ALA B CA 1
ATOM 1732 C C . ALA B 1 18 ? -21.219 7.016 -47.625 1 51.72 18 ALA B C 1
ATOM 1734 O O . ALA B 1 18 ? -21.125 6.543 -46.5 1 51.72 18 ALA B O 1
ATOM 1735 N N . PHE B 1 19 ? -20.188 7.617 -48.312 1 49.25 19 PHE B N 1
ATOM 1736 C CA . PHE B 1 19 ? -18.875 7.625 -47.688 1 49.25 19 PHE B CA 1
ATOM 1737 C C . PHE B 1 19 ? -18.859 8.594 -46.5 1 49.25 19 PHE B C 1
ATOM 1739 O O . PHE B 1 19 ? -18.188 8.344 -45.5 1 49.25 19 PHE B O 1
ATOM 1746 N N . LEU B 1 20 ? -19.578 9.727 -46.625 1 47.72 20 LEU B N 1
ATOM 1747 C CA . LEU B 1 20 ? -19.531 10.703 -45.562 1 47.72 20 LEU B CA 1
ATOM 1748 C C . LEU B 1 20 ? -20.219 10.156 -44.312 1 47.72 20 LEU B C 1
ATOM 1750 O O . LEU B 1 20 ? -19.906 10.57 -43.188 1 47.72 20 LEU B O 1
ATOM 1754 N N . LEU B 1 21 ? -21.25 9.305 -44.531 1 46.38 21 LEU B N 1
ATOM 1755 C CA . LEU B 1 21 ? -21.922 8.766 -43.344 1 46.38 21 LEU B CA 1
ATOM 1756 C C . LEU B 1 21 ? -21.016 7.793 -42.594 1 46.38 21 LEU B C 1
ATOM 1758 O O . LEU B 1 21 ? -21.156 7.629 -41.375 1 46.38 21 LEU B O 1
ATOM 1762 N N . HIS B 1 22 ? -20.203 7.074 -43.406 1 46.94 22 HIS B N 1
ATOM 1763 C CA . HIS B 1 22 ? -19.484 6.027 -42.719 1 46.94 22 HIS B CA 1
ATOM 1764 C C . HIS B 1 22 ? -18.406 6.617 -41.812 1 46.94 22 HIS B C 1
ATOM 1766 O O . HIS B 1 22 ? -17.844 5.922 -40.969 1 46.94 22 HIS B O 1
ATOM 1772 N N . CYS B 1 23 ? -17.797 7.762 -42.281 1 38.75 23 CYS B N 1
ATOM 1773 C CA . CYS B 1 23 ? -16.594 8.18 -41.562 1 38.75 23 CYS B CA 1
ATOM 1774 C C . CYS B 1 23 ? -16.938 8.578 -40.125 1 38.75 23 CYS B C 1
ATOM 1776 O O . CYS B 1 23 ? -16.062 8.539 -39.25 1 38.75 23 CYS B O 1
ATOM 1778 N N . THR B 1 24 ? -17.953 9.398 -40.062 1 39.5 24 THR B N 1
ATOM 1779 C CA . THR B 1 24 ? -17.891 10.094 -38.781 1 39.5 24 THR B CA 1
ATOM 1780 C C . THR B 1 24 ? -18.312 9.164 -37.625 1 39.5 24 THR B C 1
ATOM 1782 O O . THR B 1 24 ? -18.562 9.617 -36.531 1 39.5 24 THR B O 1
ATOM 1785 N N . PHE B 1 25 ? -18.812 7.949 -37.938 1 37.66 25 PHE B N 1
ATOM 1786 C CA . PHE B 1 25 ? -19.188 7.398 -36.625 1 37.66 25 PHE B CA 1
ATOM 1787 C C . PHE B 1 25 ? -17.969 7.191 -35.75 1 37.66 25 PHE B C 1
ATOM 1789 O O . PHE B 1 25 ? -17.078 6.402 -36.094 1 37.66 25 PHE B O 1
ATOM 1796 N N . PRO B 1 26 ? -17.469 8.297 -35.156 1 36.97 26 PRO B N 1
ATOM 1797 C CA . PRO B 1 26 ? -16.469 7.867 -34.156 1 36.97 26 PRO B CA 1
ATOM 1798 C C . PRO B 1 26 ? -16.891 6.613 -33.406 1 36.97 26 PRO B C 1
ATOM 1800 O O . PRO B 1 26 ? -18.078 6.434 -33.094 1 36.97 26 PRO B O 1
ATOM 1803 N N . GLN B 1 27 ? -16.359 5.414 -33.781 1 33.19 27 GLN B N 1
ATOM 1804 C CA . GLN B 1 27 ? -16.484 4.324 -32.812 1 33.19 27 GLN B CA 1
ATOM 1805 C C . GLN B 1 27 ? -16.219 4.809 -31.391 1 33.19 27 GLN B C 1
ATOM 1807 O O . GLN B 1 27 ? -15.125 5.301 -31.094 1 33.19 27 GLN B O 1
ATOM 1812 N N . THR B 1 28 ? -17.188 5.52 -30.828 1 33.06 28 THR B N 1
ATOM 1813 C CA . THR B 1 28 ? -17.062 5.707 -29.391 1 33.06 28 THR B CA 1
ATOM 1814 C C . THR B 1 28 ? -16.562 4.434 -28.703 1 33.06 28 THR B C 1
ATOM 1816 O O . THR B 1 28 ? -17.172 3.371 -28.844 1 33.06 28 THR B O 1
ATOM 1819 N N . SER B 1 29 ? -15.211 4.18 -28.797 1 32.25 29 SER B N 1
ATOM 1820 C CA . SER B 1 29 ? -14.742 3.227 -27.797 1 32.25 29 SER B CA 1
ATOM 1821 C C . SER B 1 29 ? -15.445 3.439 -26.469 1 32.25 29 SER B C 1
ATOM 1823 O O . SER B 1 29 ? -15.578 4.574 -26 1 32.25 29 SER B O 1
ATOM 1825 N N . GLY B 1 30 ? -16.562 2.766 -26.234 1 28.73 30 GLY B N 1
ATOM 1826 C CA . GLY B 1 30 ? -17.266 2.727 -24.969 1 28.73 30 GLY B CA 1
ATOM 1827 C C . GLY B 1 30 ? -16.344 2.814 -23.766 1 28.73 30 GLY B C 1
ATOM 1828 O O . GLY B 1 30 ? -15.133 2.586 -23.891 1 28.73 30 GLY B O 1
ATOM 1829 N N . PRO B 1 31 ? -16.609 3.811 -22.969 1 31.72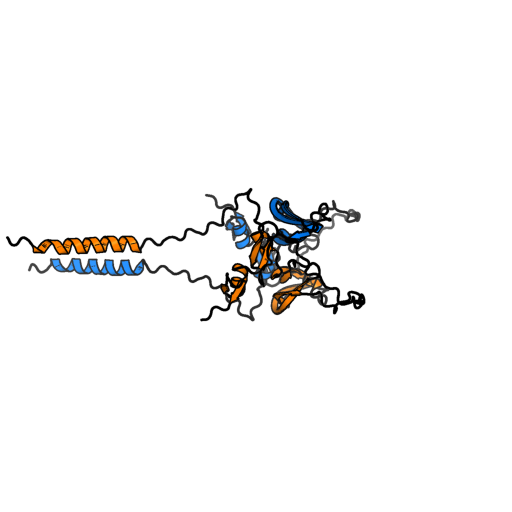 31 PRO B N 1
ATOM 1830 C CA . PRO B 1 31 ? -15.828 3.801 -21.719 1 31.72 31 PRO B CA 1
ATOM 1831 C C . PRO B 1 31 ? -15.516 2.389 -21.234 1 31.72 31 PRO B C 1
ATOM 1833 O O . PRO B 1 31 ? -16.312 1.469 -21.438 1 31.72 31 PRO B O 1
ATOM 1836 N N . HIS B 1 32 ? -14.266 1.944 -21.391 1 30.42 32 HIS B N 1
ATOM 1837 C CA . HIS B 1 32 ? -13.938 0.734 -20.656 1 30.42 32 HIS B CA 1
ATOM 1838 C C . HIS B 1 32 ? -14.625 0.724 -19.281 1 30.42 32 HIS B C 1
ATOM 1840 O O . HIS B 1 32 ? -14.43 1.636 -18.484 1 30.42 32 HIS B O 1
ATOM 1846 N N . SER B 1 33 ? -15.93 0.515 -19.266 1 28.27 33 SER B N 1
ATOM 1847 C CA . SER B 1 33 ? -16.609 0.283 -18 1 28.27 33 SER B CA 1
ATOM 1848 C C . SER B 1 33 ? -15.703 -0.419 -17 1 28.27 33 SER B C 1
ATOM 1850 O O . SER B 1 33 ? -14.992 -1.362 -17.344 1 28.27 33 SER B O 1
ATOM 1852 N N . PRO B 1 34 ? -15.242 0.297 -15.984 1 32.44 34 PRO B N 1
ATOM 1853 C CA . PRO B 1 34 ? -14.633 -0.606 -15.008 1 32.44 34 PRO B CA 1
ATOM 1854 C C . PRO B 1 34 ? -15.352 -1.953 -14.922 1 32.44 34 PRO B C 1
ATOM 1856 O O . PRO B 1 34 ? -16.578 -2.012 -15.016 1 32.44 34 PRO B O 1
ATOM 1859 N N . GLU B 1 35 ? -14.891 -2.938 -15.617 1 32.09 35 GLU B N 1
ATOM 1860 C CA . GLU B 1 35 ? -15.484 -4.266 -15.508 1 32.09 35 GLU B CA 1
ATOM 1861 C C . GLU B 1 35 ? -16.234 -4.426 -14.18 1 32.09 35 GLU B C 1
ATOM 1863 O O . GLU B 1 35 ? -15.656 -4.211 -13.109 1 32.09 35 GLU B O 1
ATOM 1868 N N . SER B 1 36 ? -17.469 -4.035 -14.156 1 32.38 36 SER B N 1
ATOM 1869 C CA . SER B 1 36 ? -18.375 -4.465 -13.094 1 32.38 36 SER B CA 1
ATOM 1870 C C . SER B 1 36 ? -17.938 -5.809 -12.508 1 32.38 36 SER B C 1
ATOM 1872 O O . SER B 1 36 ? -18.094 -6.848 -13.156 1 32.38 36 SER B O 1
ATOM 1874 N N . ARG B 1 37 ? -16.828 -5.82 -11.789 1 33.94 37 ARG B N 1
ATOM 1875 C CA . ARG B 1 37 ? -16.547 -7.086 -11.125 1 33.94 37 ARG B CA 1
ATOM 1876 C C . ARG B 1 37 ? -17.812 -7.723 -10.578 1 33.94 37 ARG B C 1
ATOM 1878 O O . ARG B 1 37 ? -18.547 -7.094 -9.812 1 33.94 37 ARG B O 1
ATOM 1885 N N . LYS B 1 38 ? -18.578 -8.414 -11.328 1 35.56 38 LYS B N 1
ATOM 1886 C CA . LYS B 1 38 ? -19.641 -9.219 -10.734 1 35.56 38 LYS B CA 1
ATOM 1887 C C . LYS B 1 38 ? -19.328 -9.555 -9.281 1 35.56 38 LYS B C 1
ATOM 1889 O O . LYS B 1 38 ? -18.203 -9.914 -8.945 1 35.56 38 LYS B O 1
ATOM 1894 N N . VAL B 1 39 ? -19.969 -9.141 -8.289 1 37.19 39 VAL B N 1
ATOM 1895 C CA . VAL B 1 39 ? -19.969 -9.32 -6.84 1 37.19 39 VAL B CA 1
ATOM 1896 C C . VAL B 1 39 ? -19.453 -10.719 -6.488 1 37.19 39 VAL B C 1
ATOM 1898 O O . VAL B 1 39 ? -18.734 -10.891 -5.5 1 37.19 39 VAL B O 1
ATOM 1901 N N . GLY B 1 40 ? -19.891 -11.898 -7.141 1 38.69 40 GLY B N 1
ATOM 1902 C CA . GLY B 1 40 ? -19.594 -13.289 -6.848 1 38.69 40 GLY B CA 1
ATOM 1903 C C . GLY B 1 40 ? -18.25 -13.742 -7.379 1 38.69 40 GLY B C 1
ATOM 1904 O O . GLY B 1 40 ? -17.812 -14.867 -7.105 1 38.69 40 GLY B O 1
ATOM 1905 N N . GLU B 1 41 ? -17.828 -13.352 -8.617 1 53.59 41 GLU B N 1
ATOM 1906 C CA . GLU B 1 41 ? -16.719 -13.969 -9.328 1 53.59 41 GLU B CA 1
ATOM 1907 C C . GLU B 1 41 ? -15.375 -13.539 -8.742 1 53.59 41 GLU B C 1
ATOM 1909 O O . GLU B 1 41 ? -15.07 -12.344 -8.695 1 53.59 41 GLU B O 1
ATOM 1914 N N . GLY B 1 42 ? -14.938 -14.242 -7.801 1 70 42 GLY B N 1
ATOM 1915 C CA . GLY B 1 42 ? -13.672 -14.094 -7.102 1 70 42 GLY B CA 1
ATOM 1916 C C . GLY B 1 42 ? -12.531 -13.664 -8.008 1 70 42 GLY B C 1
ATOM 1917 O O . GLY B 1 42 ? -12.648 -13.742 -9.234 1 70 42 GLY B O 1
ATOM 1918 N N . LEU B 1 43 ? -11.781 -12.812 -7.543 1 82.81 43 LEU B N 1
ATOM 1919 C CA . LEU B 1 43 ? -10.578 -12.453 -8.281 1 82.81 43 LEU B CA 1
ATOM 1920 C C . LEU B 1 43 ? -9.859 -13.695 -8.781 1 82.81 43 LEU B C 1
ATOM 1922 O O . LEU B 1 43 ? -9.742 -14.688 -8.055 1 82.81 43 LEU B O 1
ATOM 1926 N N . SER B 1 44 ? -9.57 -13.727 -10.094 1 84.69 44 SER B N 1
ATOM 1927 C CA . SER B 1 44 ? -8.898 -14.867 -10.703 1 84.69 44 SER B CA 1
ATOM 1928 C C . SER B 1 44 ? -7.492 -15.047 -10.141 1 84.69 44 SER B C 1
ATOM 1930 O O . SER B 1 44 ? -6.891 -14.102 -9.641 1 84.69 44 SER B O 1
ATOM 1932 N N . TRP B 1 45 ? -7.012 -16.219 -10.344 1 87.69 45 TRP B N 1
ATOM 1933 C CA . TRP B 1 45 ? -5.688 -16.578 -9.844 1 87.69 45 TRP B CA 1
ATOM 1934 C C . TRP B 1 45 ? -4.613 -15.703 -10.492 1 87.69 45 TRP B C 1
ATOM 1936 O O . TRP B 1 45 ? -3.674 -15.266 -9.82 1 87.69 45 TRP B O 1
ATOM 1946 N N . VAL B 1 46 ? -4.797 -15.438 -11.789 1 84 46 VAL B N 1
ATOM 1947 C CA . VAL B 1 46 ? -3.793 -14.664 -12.5 1 84 46 VAL B CA 1
ATOM 1948 C C . VAL B 1 46 ? -3.74 -13.242 -11.945 1 84 46 VAL B C 1
ATOM 1950 O O . VAL B 1 46 ? -2.658 -12.695 -11.727 1 84 46 VAL B O 1
ATOM 1953 N N . ASP B 1 47 ? -4.875 -12.688 -11.734 1 86.69 47 ASP B N 1
ATOM 1954 C CA . ASP B 1 47 ? -4.949 -11.336 -11.188 1 86.69 47 ASP B CA 1
ATOM 1955 C C . ASP B 1 47 ? -4.359 -11.281 -9.781 1 86.69 47 ASP B C 1
ATOM 1957 O O . ASP B 1 47 ? -3.605 -10.359 -9.461 1 86.69 47 ASP B O 1
ATOM 1961 N N . ILE B 1 48 ? -4.691 -12.266 -9.047 1 91.81 48 ILE B N 1
ATOM 1962 C CA . ILE B 1 48 ? -4.215 -12.336 -7.672 1 91.81 48 ILE B CA 1
ATOM 1963 C C . ILE B 1 48 ? -2.693 -12.469 -7.656 1 91.81 48 ILE B C 1
ATOM 1965 O O . ILE B 1 48 ? -2.01 -11.758 -6.914 1 91.81 48 ILE B O 1
ATOM 1969 N N . TYR B 1 49 ? -2.248 -13.312 -8.523 1 89.81 49 TYR B N 1
ATOM 1970 C CA . TYR B 1 49 ? -0.811 -13.555 -8.609 1 89.81 49 TYR B CA 1
ATOM 1971 C C . TYR B 1 49 ? -0.071 -12.281 -9.008 1 89.81 49 TYR B C 1
ATOM 1973 O O . TYR B 1 49 ? 0.914 -11.898 -8.375 1 89.81 49 TYR B O 1
ATOM 1981 N N . ASN B 1 50 ? -0.538 -11.57 -9.953 1 87.38 50 ASN B N 1
ATOM 1982 C CA . ASN B 1 50 ? 0.112 -10.367 -10.469 1 87.38 50 ASN B CA 1
ATOM 1983 C C . ASN B 1 50 ? 0.152 -9.258 -9.43 1 87.38 50 ASN B C 1
ATOM 1985 O O . ASN B 1 50 ? 1.148 -8.539 -9.32 1 87.38 50 ASN B O 1
ATOM 1989 N N . ARG B 1 51 ? -0.804 -9.172 -8.672 1 92 51 ARG B N 1
ATOM 1990 C CA . ARG B 1 51 ? -0.917 -8.086 -7.703 1 92 51 ARG B CA 1
ATOM 1991 C C . ARG B 1 51 ? -0.072 -8.367 -6.465 1 92 51 ARG B C 1
ATOM 1993 O O . ARG B 1 51 ? 0.161 -7.477 -5.648 1 92 51 ARG B O 1
ATOM 2000 N N . SER B 1 52 ? 0.414 -9.594 -6.406 1 93.94 52 SER B N 1
ATOM 2001 C CA . SER B 1 52 ? 1.117 -9.969 -5.184 1 93.94 52 SER B CA 1
ATOM 2002 C C . SER B 1 52 ? 2.629 -9.969 -5.395 1 93.94 52 SER B C 1
ATOM 2004 O O . SER B 1 52 ? 3.393 -10.086 -4.434 1 93.94 52 SER B O 1
ATOM 2006 N N . GLN B 1 53 ? 3.055 -9.789 -6.609 1 91.94 53 GLN B N 1
ATOM 2007 C CA . GLN B 1 53 ? 4.469 -9.914 -6.953 1 91.94 53 GLN B CA 1
ATOM 2008 C C . GLN B 1 53 ? 5.289 -8.805 -6.309 1 91.94 53 GLN B C 1
ATOM 2010 O O . GLN B 1 53 ? 4.766 -7.734 -5.996 1 91.94 53 GLN B O 1
ATOM 2015 N N . CYS B 1 54 ? 6.566 -9.109 -6.156 1 93.69 54 CYS B N 1
ATOM 2016 C CA . CYS B 1 54 ? 7.543 -8.148 -5.66 1 93.69 54 CYS B CA 1
ATOM 2017 C C . CYS B 1 54 ? 7.672 -6.961 -6.609 1 93.69 54 CYS B C 1
ATOM 2019 O O . CYS B 1 54 ? 8.023 -7.129 -7.777 1 93.69 54 CYS B O 1
ATOM 2021 N N . GLN B 1 55 ? 7.398 -5.77 -6.086 1 92.69 55 GLN B N 1
ATOM 2022 C CA . GLN B 1 55 ? 7.418 -4.543 -6.875 1 92.69 55 GLN B CA 1
ATOM 2023 C C . GLN B 1 55 ? 7.391 -3.311 -5.98 1 92.69 55 GLN B C 1
ATOM 2025 O O . GLN B 1 55 ? 7.078 -3.408 -4.789 1 92.69 55 GLN B O 1
ATOM 2030 N N . PRO B 1 56 ? 7.785 -2.203 -6.527 1 94.19 56 PRO B N 1
ATOM 2031 C CA . PRO B 1 56 ? 7.594 -0.991 -5.727 1 94.19 56 PRO B CA 1
ATOM 2032 C C . PRO B 1 56 ? 6.129 -0.743 -5.371 1 94.19 56 PRO B C 1
ATOM 2034 O O . PRO B 1 56 ? 5.258 -0.835 -6.238 1 94.19 56 PRO B O 1
ATOM 2037 N N . ARG B 1 57 ? 5.887 -0.508 -4.133 1 94.88 57 ARG B N 1
ATOM 2038 C CA . ARG B 1 57 ? 4.531 -0.25 -3.654 1 94.88 57 ARG B CA 1
ATOM 2039 C C . ARG B 1 57 ? 4.5 0.96 -2.727 1 94.88 57 ARG B C 1
ATOM 2041 O O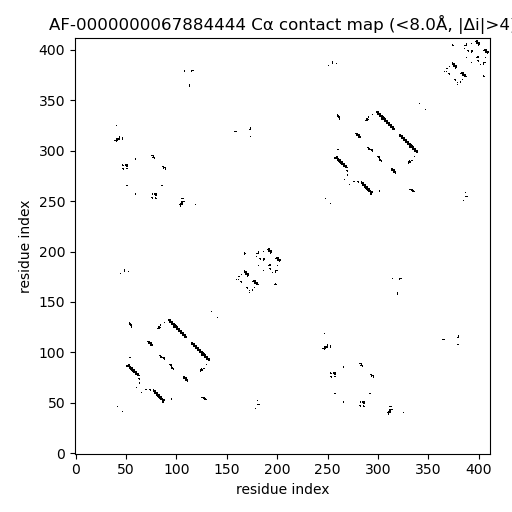 . ARG B 1 57 ? 5.48 1.249 -2.039 1 94.88 57 ARG B O 1
ATOM 2048 N N . TRP B 1 58 ? 3.379 1.565 -2.762 1 93.94 58 TRP B N 1
ATOM 2049 C CA . TRP B 1 58 ? 3.199 2.686 -1.844 1 93.94 58 TRP B CA 1
ATOM 2050 C C . TRP B 1 58 ? 3.004 2.193 -0.414 1 93.94 58 TRP B C 1
ATOM 2052 O O . TRP B 1 58 ? 2.074 1.436 -0.133 1 93.94 58 TRP B O 1
ATOM 2062 N N . ILE B 1 59 ? 3.904 2.619 0.438 1 95.81 59 ILE B N 1
ATOM 2063 C CA . ILE B 1 59 ? 3.783 2.271 1.85 1 95.81 59 ILE B CA 1
ATOM 2064 C C . ILE B 1 59 ? 3.812 3.541 2.697 1 95.81 59 ILE B C 1
ATOM 2066 O O . ILE B 1 59 ? 4.18 4.613 2.209 1 95.81 59 ILE B O 1
ATOM 2070 N N . LEU B 1 60 ? 3.33 3.389 3.912 1 96.62 60 LEU B N 1
ATOM 2071 C CA . LEU B 1 60 ? 3.365 4.5 4.855 1 96.62 60 LEU B CA 1
ATOM 2072 C C . LEU B 1 60 ? 4.641 4.461 5.695 1 96.62 60 LEU B C 1
ATOM 2074 O O . LEU B 1 60 ? 4.957 3.436 6.297 1 96.62 60 LEU B O 1
ATOM 2078 N N . LEU B 1 61 ? 5.336 5.516 5.672 1 96.31 61 LEU B N 1
ATOM 2079 C CA . LEU B 1 61 ? 6.562 5.66 6.449 1 96.31 61 LEU B CA 1
ATOM 2080 C C . LEU B 1 61 ? 6.363 6.648 7.594 1 96.31 61 LEU B C 1
ATOM 2082 O O . LEU B 1 61 ? 5.969 7.797 7.367 1 96.31 61 LEU B O 1
ATOM 2086 N N . ASN B 1 62 ? 6.637 6.234 8.766 1 95.44 62 ASN B N 1
ATOM 2087 C CA . ASN B 1 62 ? 6.605 7.145 9.906 1 95.44 62 ASN B CA 1
ATOM 2088 C C . ASN B 1 62 ? 7.848 8.031 9.945 1 95.44 62 ASN B C 1
ATOM 2090 O O . ASN B 1 62 ? 8.977 7.527 9.984 1 95.44 62 ASN B O 1
ATOM 2094 N N . LEU B 1 63 ? 7.637 9.273 9.992 1 96 63 LEU B N 1
ATOM 2095 C CA . LEU B 1 63 ? 8.75 10.203 9.852 1 96 63 LEU B CA 1
ATOM 2096 C C . LEU B 1 63 ? 9.633 10.188 11.094 1 96 63 LEU B C 1
ATOM 2098 O O . LEU B 1 63 ? 10.859 10.32 10.992 1 96 63 LEU B O 1
ATOM 2102 N N . LEU B 1 64 ? 9.078 10 12.258 1 93.62 64 LEU B N 1
ATOM 2103 C CA . LEU B 1 64 ? 9.883 10 13.477 1 93.62 64 LEU B CA 1
ATOM 2104 C C . LEU B 1 64 ? 10.773 8.766 13.531 1 93.62 64 LEU B C 1
ATOM 2106 O O . LEU B 1 64 ? 11.898 8.828 14.031 1 93.62 64 LEU B O 1
ATOM 2110 N N . SER B 1 65 ? 10.227 7.652 13.055 1 94.44 65 SER B N 1
ATOM 2111 C CA . SER B 1 65 ? 11.023 6.43 13 1 94.44 65 SER B CA 1
ATOM 2112 C C . SER B 1 65 ? 12.133 6.543 11.961 1 94.44 65 SER B C 1
ATOM 2114 O O . SER B 1 65 ? 13.227 6.004 12.156 1 94.44 65 SER B O 1
ATOM 2116 N N . GLU B 1 66 ? 11.875 7.199 10.883 1 95.88 66 GLU B N 1
ATOM 2117 C CA . GLU B 1 66 ? 12.828 7.332 9.781 1 95.88 66 GLU B CA 1
ATOM 2118 C C . GLU B 1 66 ? 13.891 8.375 10.094 1 95.88 66 GLU B C 1
ATOM 2120 O O . GLU B 1 66 ? 15.023 8.273 9.617 1 95.88 66 GLU B O 1
ATOM 2125 N N . PHE B 1 67 ? 13.438 9.352 10.906 1 96.44 67 PHE B N 1
ATOM 2126 C CA . PHE B 1 67 ? 14.336 10.445 11.25 1 96.44 67 PHE B CA 1
ATOM 2127 C C . PHE B 1 67 ? 14.398 10.641 12.758 1 96.44 67 PHE B C 1
ATOM 2129 O O . PHE B 1 67 ? 13.945 11.664 13.281 1 96.44 67 PHE B O 1
ATOM 2136 N N . PRO B 1 68 ? 15.133 9.828 13.414 1 95.44 68 PRO B N 1
ATOM 2137 C CA . PRO B 1 68 ? 15.164 9.883 14.875 1 95.44 68 PRO B CA 1
ATOM 2138 C C . PRO B 1 68 ? 15.828 11.148 15.398 1 95.44 68 PRO B C 1
ATOM 2140 O O . PRO B 1 68 ? 15.633 11.516 16.562 1 95.44 68 PRO B O 1
ATOM 2143 N N . GLN B 1 69 ? 16.609 11.758 14.625 1 94.5 69 GLN B N 1
ATOM 2144 C CA . GLN B 1 69 ? 17.266 12.992 15.039 1 94.5 69 GLN B CA 1
ATOM 2145 C C . GLN B 1 69 ? 16.25 14.086 15.344 1 94.5 69 GLN B C 1
ATOM 2147 O O . GLN B 1 69 ? 16.562 15.062 16.031 1 94.5 69 GLN B O 1
ATOM 2152 N N . PHE B 1 70 ? 15.062 13.953 14.859 1 94.5 70 PHE B N 1
ATOM 2153 C CA . PHE B 1 70 ? 14 14.93 15.086 1 94.5 70 PHE B CA 1
ATOM 2154 C C . PHE B 1 70 ? 13.055 14.453 16.172 1 94.5 70 PHE B C 1
ATOM 2156 O O . PHE B 1 70 ? 11.859 14.766 16.141 1 94.5 70 PHE B O 1
ATOM 2163 N N . SER B 1 71 ? 13.516 13.75 17.047 1 92.56 71 SER B N 1
ATOM 2164 C CA . SER B 1 71 ? 12.695 13.109 18.078 1 92.56 71 SER B CA 1
ATOM 2165 C C . SER B 1 71 ? 12.008 14.148 18.953 1 92.56 71 SER B C 1
ATOM 2167 O O . SER B 1 71 ? 11.008 13.844 19.609 1 92.56 71 SER B O 1
ATOM 2169 N N . ASP B 1 72 ? 12.5 15.414 19 1 93 72 ASP B N 1
ATOM 2170 C CA . ASP B 1 72 ? 11.914 16.469 19.812 1 93 72 ASP B CA 1
ATOM 2171 C C . ASP B 1 72 ? 10.758 17.156 19.094 1 93 72 ASP B C 1
ATOM 2173 O O . ASP B 1 72 ? 10.07 18 19.672 1 93 72 ASP B O 1
ATOM 2177 N N . PHE B 1 73 ? 10.578 16.75 17.859 1 92.62 73 PHE B N 1
ATOM 2178 C CA . PHE B 1 73 ? 9.562 17.422 17.047 1 92.62 73 PHE B CA 1
ATOM 2179 C C . PHE B 1 73 ? 8.414 16.469 16.734 1 92.62 73 PHE B C 1
ATOM 2181 O O . PHE B 1 73 ? 8.555 15.25 16.859 1 92.62 73 PHE B O 1
ATOM 2188 N N . LEU B 1 74 ? 7.262 17.109 16.391 1 91.56 74 LEU B N 1
ATOM 2189 C CA . LEU B 1 74 ? 6.141 16.406 15.773 1 91.56 74 LEU B CA 1
ATOM 2190 C C . LEU B 1 74 ? 6.004 16.797 14.305 1 91.56 74 LEU B C 1
ATOM 2192 O O . LEU B 1 74 ? 6.102 17.969 13.961 1 91.56 74 LEU B O 1
ATOM 2196 N N . PHE B 1 75 ? 5.852 15.812 13.555 1 93.62 75 PHE B N 1
ATOM 2197 C CA . PHE B 1 75 ? 5.684 16.109 12.141 1 93.62 75 PHE B CA 1
ATOM 2198 C C . PHE B 1 75 ? 4.207 16.188 11.773 1 93.62 75 PHE B C 1
ATOM 2200 O O . PHE B 1 75 ? 3.387 15.438 12.305 1 93.62 75 PHE B O 1
ATOM 2207 N N . ILE B 1 76 ? 3.938 17.109 10.836 1 90.75 76 ILE B N 1
ATOM 2208 C CA . ILE B 1 76 ? 2.613 17.203 10.234 1 90.75 76 ILE B CA 1
ATOM 2209 C C . ILE B 1 76 ? 2.732 17.125 8.719 1 90.75 76 ILE B C 1
ATOM 2211 O O . ILE B 1 76 ? 3.186 18.078 8.078 1 90.75 76 ILE B O 1
ATOM 2215 N N . PRO B 1 77 ? 2.324 16.094 8.156 1 92.5 77 PRO B N 1
ATOM 2216 C CA . PRO B 1 77 ? 1.798 14.883 8.781 1 92.5 77 PRO B CA 1
ATOM 2217 C C . PRO B 1 77 ? 2.889 14.031 9.43 1 92.5 77 PRO B C 1
ATOM 2219 O O . PRO B 1 77 ? 4.074 14.219 9.133 1 92.5 77 PRO B O 1
ATOM 2222 N N . PRO B 1 78 ? 2.424 13.102 10.336 1 94.25 78 PRO B N 1
ATOM 2223 C CA . PRO B 1 78 ? 3.42 12.281 11.023 1 94.25 78 PRO B CA 1
ATOM 2224 C C . PRO B 1 78 ? 3.977 11.164 10.148 1 94.25 78 PRO B C 1
ATOM 2226 O O . PRO B 1 78 ? 5.016 10.578 10.469 1 94.25 78 PRO B O 1
ATOM 2229 N N . CYS B 1 79 ? 3.238 10.844 9.055 1 96.12 79 CYS B N 1
ATOM 2230 C CA . CYS B 1 79 ? 3.719 9.812 8.133 1 96.12 79 CYS B CA 1
ATOM 2231 C C . CYS B 1 79 ? 3.58 10.273 6.688 1 96.12 79 CYS B C 1
ATOM 2233 O O . CYS B 1 79 ? 2.887 11.25 6.406 1 96.12 79 CYS B O 1
ATOM 2235 N N . VAL B 1 80 ? 4.336 9.578 5.84 1 96.56 80 VAL B N 1
ATOM 2236 C CA . VAL B 1 80 ? 4.277 9.922 4.422 1 96.56 80 VAL B CA 1
ATOM 2237 C C . VAL B 1 80 ? 4.23 8.648 3.582 1 96.56 80 VAL B C 1
ATOM 2239 O O . VAL B 1 80 ? 4.691 7.59 4.023 1 96.56 80 VAL B O 1
ATOM 2242 N N . SER B 1 81 ? 3.643 8.773 2.428 1 95.94 81 SER B N 1
ATOM 2243 C CA . SER B 1 81 ? 3.598 7.66 1.481 1 95.94 81 SER B CA 1
ATOM 2244 C C . SER B 1 81 ? 4.809 7.672 0.558 1 95.94 81 SER B C 1
ATOM 2246 O O . SER B 1 81 ? 5.121 8.695 -0.057 1 95.94 81 SER B O 1
ATOM 2248 N N . VAL B 1 82 ? 5.48 6.523 0.535 1 95.88 82 VAL B N 1
ATOM 2249 C CA . VAL B 1 82 ? 6.664 6.426 -0.31 1 95.88 82 VAL B CA 1
ATOM 2250 C C . VAL B 1 82 ? 6.691 5.066 -1.003 1 95.88 82 VAL B C 1
ATOM 2252 O O . VAL B 1 82 ? 6.133 4.09 -0.494 1 95.88 82 VAL B O 1
ATOM 2255 N N . LEU B 1 83 ? 7.375 5.066 -2.137 1 95.81 83 LEU B N 1
ATOM 2256 C CA . LEU B 1 83 ? 7.535 3.805 -2.855 1 95.81 83 LEU B CA 1
ATOM 2257 C C . LEU B 1 83 ? 8.648 2.963 -2.232 1 95.81 83 LEU B C 1
ATOM 2259 O O . LEU B 1 83 ? 9.789 3.416 -2.123 1 95.81 83 LEU B O 1
ATOM 2263 N N . ARG B 1 84 ? 8.273 1.773 -1.778 1 96.81 84 ARG B N 1
ATOM 2264 C CA . ARG B 1 84 ? 9.211 0.789 -1.257 1 96.81 84 ARG B CA 1
ATOM 2265 C C . ARG B 1 84 ? 8.898 -0.605 -1.79 1 96.81 84 ARG B C 1
ATOM 2267 O O . ARG B 1 84 ? 7.746 -0.915 -2.092 1 96.81 84 ARG B O 1
ATOM 2274 N N . CYS B 1 85 ? 9.906 -1.373 -1.886 1 96.69 85 CYS B N 1
ATOM 2275 C CA . CYS B 1 85 ? 9.711 -2.723 -2.4 1 96.69 85 CYS B CA 1
ATOM 2276 C C . CYS B 1 85 ? 8.93 -3.578 -1.409 1 96.69 85 CYS B C 1
ATOM 2278 O O . CYS B 1 85 ? 9.289 -3.652 -0.232 1 96.69 85 CYS B O 1
ATOM 2280 N N . ALA B 1 86 ? 7.914 -4.141 -1.885 1 95.88 86 ALA B N 1
ATOM 2281 C CA . ALA B 1 86 ? 7.078 -5.055 -1.11 1 95.88 86 ALA B CA 1
ATOM 2282 C C . ALA B 1 86 ? 6.426 -6.098 -2.012 1 95.88 86 ALA B C 1
ATOM 2284 O O . ALA B 1 86 ? 6.293 -5.891 -3.219 1 95.88 86 ALA B O 1
ATOM 2285 N N . GLY B 1 87 ? 5.922 -7.141 -1.403 1 94.62 87 GLY B N 1
ATOM 2286 C CA . GLY B 1 87 ? 5.371 -8.273 -2.127 1 94.62 87 GLY B CA 1
ATOM 2287 C C . GLY B 1 87 ? 6.02 -9.594 -1.749 1 94.62 87 GLY B C 1
ATOM 2288 O O . GLY B 1 87 ? 6.902 -9.633 -0.891 1 94.62 87 GLY B O 1
ATOM 2289 N N . CYS B 1 88 ? 5.473 -10.648 -2.381 1 93.12 88 CYS B N 1
ATOM 2290 C CA . CYS B 1 88 ? 5.977 -11.961 -2.016 1 93.12 88 CYS B CA 1
ATOM 2291 C C . CYS B 1 88 ? 6.734 -12.602 -3.176 1 93.12 88 CYS B C 1
ATOM 2293 O O . CYS B 1 88 ? 6.457 -12.305 -4.34 1 93.12 88 CYS B O 1
ATOM 2295 N N . CYS B 1 89 ? 7.629 -13.375 -2.807 1 90.88 89 CYS B N 1
ATOM 2296 C CA . CYS B 1 89 ? 8.406 -14.18 -3.744 1 90.88 89 CYS B CA 1
ATOM 2297 C C . CYS B 1 89 ? 7.977 -15.641 -3.693 1 90.88 89 CYS B C 1
ATOM 2299 O O . CYS B 1 89 ? 7.445 -16.109 -2.682 1 90.88 89 CYS B O 1
ATOM 2301 N N . LEU B 1 90 ? 8.062 -16.391 -4.797 1 83 90 LEU B N 1
ATOM 2302 C CA . LEU B 1 90 ? 7.613 -17.781 -4.855 1 83 90 LEU B CA 1
ATOM 2303 C C . LEU B 1 90 ? 8.445 -18.656 -3.928 1 83 90 LEU B C 1
ATOM 2305 O O . LEU B 1 90 ? 7.914 -19.562 -3.291 1 83 90 LEU B O 1
ATOM 2309 N N . ASP B 1 91 ? 9.703 -18.328 -3.916 1 82.12 91 ASP B N 1
ATOM 2310 C CA . ASP B 1 91 ? 10.602 -19.047 -3.021 1 82.12 91 ASP B CA 1
ATOM 2311 C C . ASP B 1 91 ? 10.688 -18.359 -1.659 1 82.12 91 ASP B C 1
ATOM 2313 O O . ASP B 1 91 ? 11.016 -17.172 -1.574 1 82.12 91 ASP B O 1
ATOM 2317 N N . GLU B 1 92 ? 10.5 -19.094 -0.651 1 80.56 92 GLU B N 1
ATOM 2318 C CA . GLU B 1 92 ? 10.5 -18.547 0.704 1 80.56 92 GLU B CA 1
ATOM 2319 C C . GLU B 1 92 ? 11.883 -18.062 1.109 1 80.56 92 GLU B C 1
ATOM 2321 O O . GLU B 1 92 ? 12.016 -17.266 2.033 1 80.56 92 GLU B O 1
ATOM 2326 N N . ALA B 1 93 ? 12.805 -18.625 0.43 1 85.88 93 ALA B N 1
ATOM 2327 C CA . ALA B 1 93 ? 14.18 -18.234 0.733 1 85.88 93 ALA B CA 1
ATOM 2328 C C . ALA B 1 93 ? 14.5 -16.859 0.178 1 85.88 93 ALA B C 1
ATOM 2330 O O . ALA B 1 93 ? 15.508 -16.25 0.553 1 85.88 93 ALA B O 1
ATOM 2331 N N . LEU B 1 94 ? 13.656 -16.438 -0.708 1 89.94 94 LEU B N 1
ATOM 2332 C CA . LEU B 1 94 ? 13.906 -15.156 -1.352 1 89.94 94 LEU B CA 1
ATOM 2333 C C . LEU B 1 94 ? 13.117 -14.047 -0.67 1 89.94 94 LEU B C 1
ATOM 2335 O O . LEU B 1 94 ? 12 -14.273 -0.193 1 89.94 94 LEU B O 1
ATOM 2339 N N . GLY B 1 95 ? 13.758 -12.867 -0.536 1 93.81 95 GLY B N 1
ATOM 2340 C CA . GLY B 1 95 ? 13.102 -11.656 -0.067 1 93.81 95 GLY B CA 1
ATOM 2341 C C . GLY B 1 95 ? 12.984 -10.586 -1.136 1 93.81 95 GLY B C 1
ATOM 2342 O O . GLY B 1 95 ? 13.742 -10.594 -2.107 1 93.81 95 GLY B O 1
ATOM 2343 N N . CYS B 1 96 ? 11.984 -9.766 -1.037 1 95.38 96 CYS B N 1
ATOM 2344 C CA . CYS B 1 96 ? 11.773 -8.672 -1.985 1 95.38 96 CYS B CA 1
ATOM 2345 C C . CYS B 1 96 ? 12.664 -7.48 -1.652 1 95.38 96 CYS B C 1
ATOM 2347 O O . CYS B 1 96 ? 12.484 -6.84 -0.613 1 95.38 96 CYS B O 1
ATOM 2349 N N . ALA B 1 97 ? 13.57 -7.16 -2.543 1 96.19 97 ALA B N 1
ATOM 2350 C CA . ALA B 1 97 ? 14.578 -6.145 -2.252 1 96.19 97 ALA B CA 1
ATOM 2351 C C . ALA B 1 97 ? 14.695 -5.148 -3.4 1 96.19 97 ALA B C 1
ATOM 2353 O O . ALA B 1 97 ? 14.398 -5.477 -4.551 1 96.19 97 ALA B O 1
ATOM 2354 N N . PRO B 1 98 ? 15.234 -3.902 -3.068 1 95 98 PRO B N 1
ATOM 2355 C CA . PRO B 1 98 ? 15.391 -2.9 -4.125 1 95 98 PRO B CA 1
ATOM 2356 C C . PRO B 1 98 ? 16.594 -3.168 -5.023 1 95 98 PRO B C 1
ATOM 2358 O O . PRO B 1 98 ? 17.641 -3.617 -4.543 1 95 98 PRO B O 1
ATOM 2361 N N . LEU B 1 99 ? 16.359 -2.98 -6.285 1 92.5 99 LEU B N 1
ATOM 2362 C CA . LEU B 1 99 ? 17.453 -2.998 -7.266 1 92.5 99 LEU B CA 1
ATOM 2363 C C . LEU B 1 99 ? 17.984 -1.591 -7.512 1 92.5 99 LEU B C 1
ATOM 2365 O O . LEU B 1 99 ? 19.188 -1.4 -7.691 1 92.5 99 LEU B O 1
ATOM 2369 N N . GLN B 1 100 ? 17.109 -0.665 -7.52 1 94.38 100 GLN B N 1
ATOM 2370 C CA . GLN B 1 100 ? 17.438 0.739 -7.746 1 94.38 100 GLN B CA 1
ATOM 2371 C C . GLN B 1 100 ? 16.656 1.645 -6.797 1 94.38 100 GLN B C 1
ATOM 2373 O O . GLN B 1 100 ? 15.484 1.401 -6.523 1 94.38 100 GLN B O 1
ATOM 2378 N N . THR B 1 101 ? 17.375 2.611 -6.297 1 96.12 101 THR B N 1
ATOM 2379 C CA . THR B 1 101 ? 16.734 3.562 -5.387 1 96.12 101 THR B CA 1
ATOM 2380 C C . THR B 1 101 ? 16.969 4.996 -5.855 1 96.12 101 THR B C 1
ATOM 2382 O O . THR B 1 101 ? 17.844 5.246 -6.695 1 96.12 101 THR B O 1
ATOM 2385 N N . SER B 1 102 ? 16.125 5.887 -5.48 1 95.62 102 SER B N 1
ATOM 2386 C CA . SER B 1 102 ? 16.25 7.324 -5.695 1 95.62 102 SER B CA 1
ATOM 2387 C C . SER B 1 102 ? 15.758 8.109 -4.488 1 95.62 102 SER B C 1
ATOM 2389 O O . SER B 1 102 ? 14.992 7.586 -3.672 1 95.62 102 SER B O 1
ATOM 2391 N N . ASN B 1 103 ? 16.266 9.312 -4.406 1 95.06 103 ASN B N 1
ATOM 2392 C CA . ASN B 1 103 ? 15.805 10.164 -3.316 1 95.06 103 ASN B CA 1
ATOM 2393 C C . ASN B 1 103 ? 14.812 11.211 -3.805 1 95.06 103 ASN B C 1
ATOM 2395 O O . ASN B 1 103 ? 14.969 11.766 -4.895 1 95.06 103 ASN B O 1
ATOM 2399 N N . ILE B 1 104 ? 13.852 11.406 -2.982 1 94.12 104 ILE B N 1
ATOM 2400 C CA . ILE B 1 104 ? 12.883 12.461 -3.262 1 94.12 104 ILE B CA 1
ATOM 2401 C C . ILE B 1 104 ? 12.828 13.438 -2.09 1 94.12 104 ILE B C 1
ATOM 2403 O O . ILE B 1 104 ? 13.062 13.055 -0.941 1 94.12 104 ILE B O 1
ATOM 2407 N N . THR B 1 105 ? 12.586 14.656 -2.426 1 94.06 105 THR B N 1
ATOM 2408 C CA . THR B 1 105 ? 12.461 15.664 -1.386 1 94.06 105 THR B CA 1
ATOM 2409 C C . THR B 1 105 ? 10.984 15.922 -1.062 1 94.06 105 THR B C 1
ATOM 2411 O O . THR B 1 105 ? 10.172 16.109 -1.967 1 94.06 105 THR B O 1
ATOM 2414 N N . MET B 1 106 ? 10.664 15.883 0.205 1 93.62 106 MET B N 1
ATOM 2415 C CA . MET B 1 106 ? 9.305 16.156 0.674 1 93.62 106 MET B CA 1
ATOM 2416 C C . MET B 1 106 ? 9.289 17.312 1.669 1 93.62 106 MET B C 1
ATOM 2418 O O . MET B 1 106 ? 10.141 17.375 2.561 1 93.62 106 MET B O 1
ATOM 2422 N N . GLN B 1 107 ? 8.289 18.141 1.446 1 92.69 107 GLN B N 1
ATOM 2423 C CA . GLN B 1 107 ? 8.125 19.25 2.385 1 92.69 107 GLN B CA 1
ATOM 2424 C C . GLN B 1 107 ? 7.098 18.891 3.459 1 92.69 107 GLN B C 1
ATOM 2426 O O . GLN B 1 107 ? 5.953 18.562 3.146 1 92.69 107 GLN B O 1
ATOM 2431 N N . VAL B 1 108 ? 7.551 19.016 4.703 1 94.38 108 VAL B N 1
ATOM 2432 C CA . VAL B 1 108 ? 6.668 18.703 5.824 1 94.38 108 VAL B CA 1
ATOM 2433 C C . VAL B 1 108 ? 6.758 19.812 6.871 1 94.38 108 VAL B C 1
ATOM 2435 O O . VAL B 1 108 ? 7.559 20.734 6.738 1 94.38 108 VAL B O 1
ATOM 2438 N N . ILE B 1 109 ? 5.816 19.781 7.816 1 92.38 109 ILE B N 1
ATOM 2439 C CA . ILE B 1 109 ? 5.836 20.75 8.906 1 92.38 109 ILE B CA 1
ATOM 2440 C C . ILE B 1 109 ? 6.375 20.094 10.172 1 92.38 109 ILE B C 1
ATOM 2442 O O . ILE B 1 109 ? 5.938 19 10.547 1 92.38 109 ILE B O 1
ATOM 2446 N N . LYS B 1 110 ? 7.375 20.656 10.727 1 93.88 110 LYS B N 1
ATOM 2447 C CA . LYS B 1 110 ? 7.867 20.25 12.039 1 93.88 110 LYS B CA 1
ATOM 2448 C C . LYS B 1 110 ? 7.375 21.203 13.125 1 93.88 110 LYS B C 1
ATOM 2450 O O . LYS B 1 110 ? 7.465 22.422 12.984 1 93.88 110 LYS B O 1
ATOM 2455 N N . THR B 1 111 ? 6.832 20.641 14.156 1 91.44 111 THR B N 1
ATOM 2456 C CA . THR B 1 111 ? 6.25 21.453 15.219 1 91.44 111 THR B CA 1
ATOM 2457 C C . THR B 1 111 ? 6.863 21.094 16.562 1 91.44 111 THR B C 1
ATOM 2459 O O . THR B 1 111 ? 7.027 19.922 16.891 1 91.44 111 THR B O 1
ATOM 2462 N N . LYS B 1 112 ? 7.344 22.078 17.25 1 90.56 112 LYS B N 1
ATOM 2463 C CA . LYS B 1 112 ? 7.797 21.969 18.625 1 90.56 112 LYS B CA 1
ATOM 2464 C C . LYS B 1 112 ? 7.203 23.078 19.484 1 90.56 112 LYS B C 1
ATOM 2466 O O . LYS B 1 112 ? 7.379 24.266 19.203 1 90.56 112 LYS B O 1
ATOM 2471 N N . SER B 1 113 ? 6.477 22.578 20.547 1 85.06 113 SER B N 1
ATOM 2472 C CA . SER B 1 113 ? 5.781 23.547 21.391 1 85.06 113 SER B CA 1
ATOM 2473 C C . SER B 1 113 ? 4.883 24.469 20.578 1 85.06 113 SER B C 1
ATOM 2475 O O . SER B 1 113 ? 3.939 24 19.938 1 85.06 113 SER B O 1
ATOM 2477 N N . LEU B 1 114 ? 5.156 25.766 20.375 1 79.06 114 LEU B N 1
ATOM 2478 C CA . LEU B 1 114 ? 4.258 26.688 19.688 1 79.06 114 LEU B CA 1
ATOM 2479 C C . LEU B 1 114 ? 4.859 27.141 18.359 1 79.06 114 LEU B C 1
ATOM 2481 O O . LEU B 1 114 ? 4.293 28 17.672 1 79.06 114 LEU B O 1
ATOM 2485 N N . GLN B 1 115 ? 5.891 26.484 18.094 1 88.56 115 GLN B N 1
ATOM 2486 C CA . GLN B 1 115 ? 6.547 26.891 16.859 1 88.56 115 GLN B CA 1
ATOM 2487 C C . GLN B 1 115 ? 6.445 25.797 15.789 1 88.56 115 GLN B C 1
ATOM 2489 O O . GLN B 1 115 ? 6.602 24.625 16.078 1 88.56 115 GLN B O 1
ATOM 2494 N N . SER B 1 116 ? 6.008 26.266 14.594 1 90.56 116 SER B N 1
ATOM 2495 C CA . SER B 1 116 ? 5.93 25.359 13.445 1 90.56 116 SER B CA 1
ATOM 2496 C C . SER B 1 116 ? 6.715 25.906 12.258 1 90.56 116 SER B C 1
ATOM 2498 O O . SER B 1 116 ? 6.672 27.109 11.984 1 90.56 116 SER B O 1
ATOM 2500 N N . ASP B 1 117 ? 7.449 24.984 11.609 1 90.88 117 ASP B N 1
ATOM 2501 C CA . ASP B 1 117 ? 8.242 25.391 10.445 1 90.88 117 ASP B CA 1
ATOM 2502 C C . ASP B 1 117 ? 8.164 24.328 9.344 1 90.88 117 ASP B C 1
ATOM 2504 O O . ASP B 1 117 ? 7.961 23.156 9.625 1 90.88 117 ASP B O 1
ATOM 2508 N N . LEU B 1 118 ? 8.32 24.875 8.133 1 89.31 118 LEU B N 1
ATOM 2509 C CA . LEU B 1 118 ? 8.43 23.969 6.996 1 89.31 118 LEU B CA 1
ATOM 2510 C C . LEU B 1 118 ? 9.836 23.375 6.906 1 89.31 118 LEU B C 1
ATOM 2512 O O . LEU B 1 118 ? 10.82 24.078 7.125 1 89.31 118 LEU B O 1
ATOM 2516 N N . THR B 1 119 ? 9.82 22.125 6.668 1 91.31 119 THR B N 1
ATOM 2517 C CA . THR B 1 119 ? 11.102 21.422 6.555 1 91.31 119 THR B CA 1
ATOM 2518 C C . THR B 1 119 ? 11.102 20.484 5.352 1 91.31 119 THR B C 1
ATOM 2520 O O . THR B 1 119 ? 10.117 19.797 5.098 1 91.31 119 THR B O 1
ATOM 2523 N N . ASN B 1 120 ? 12.266 20.531 4.625 1 93.12 120 ASN B N 1
ATOM 2524 C CA . ASN B 1 120 ? 12.453 19.609 3.514 1 93.12 120 ASN B CA 1
ATOM 2525 C C . ASN B 1 120 ? 13.219 18.359 3.945 1 93.12 120 ASN B C 1
ATOM 2527 O O . ASN B 1 120 ? 14.305 18.453 4.52 1 93.12 120 ASN B O 1
ATOM 2531 N N . LEU B 1 121 ? 12.586 17.281 3.723 1 94.88 121 LEU B N 1
ATOM 2532 C CA . LEU B 1 121 ? 13.219 16.016 4.047 1 94.88 121 LEU B CA 1
ATOM 2533 C C . LEU B 1 121 ? 13.562 15.242 2.777 1 94.88 121 LEU B C 1
ATOM 2535 O O . LEU B 1 121 ? 12.781 15.227 1.821 1 94.88 121 LEU B O 1
ATOM 2539 N N . SER B 1 122 ? 14.703 14.609 2.764 1 95.88 122 SER B N 1
ATOM 2540 C CA . SER B 1 122 ? 15.102 13.711 1.685 1 95.88 122 SER B CA 1
ATOM 2541 C C . SER B 1 122 ? 14.797 12.258 2.033 1 95.88 122 SER B C 1
ATOM 2543 O O . SER B 1 122 ? 15.359 11.711 2.982 1 95.88 122 SER B O 1
ATOM 2545 N N . ILE B 1 123 ? 13.961 11.688 1.256 1 96.12 123 ILE B N 1
ATOM 2546 C CA . ILE B 1 123 ? 13.516 10.328 1.573 1 96.12 123 ILE B CA 1
ATOM 2547 C C . ILE B 1 123 ? 13.852 9.398 0.414 1 96.12 123 ILE B C 1
ATOM 2549 O O . ILE B 1 123 ? 13.648 9.742 -0.752 1 96.12 123 ILE B O 1
ATOM 2553 N N . THR B 1 124 ? 14.297 8.234 0.746 1 96.62 124 THR B N 1
ATOM 2554 C CA . THR B 1 124 ? 14.664 7.242 -0.258 1 96.62 124 THR B CA 1
ATOM 2555 C C . THR B 1 124 ? 13.422 6.516 -0.773 1 96.62 124 THR B C 1
ATOM 2557 O O . THR B 1 124 ? 12.57 6.09 0.014 1 96.62 124 THR B O 1
ATOM 2560 N N . GLN B 1 125 ? 13.32 6.426 -2.08 1 96.56 125 GLN B N 1
ATOM 2561 C CA . GLN B 1 125 ? 12.289 5.633 -2.738 1 96.56 125 GLN B CA 1
ATOM 2562 C C . GLN B 1 125 ? 12.898 4.516 -3.576 1 96.56 125 GLN B C 1
ATOM 2564 O O . GLN B 1 125 ? 14.031 4.633 -4.043 1 96.56 125 GLN B O 1
ATOM 2569 N N . HIS B 1 126 ? 12.164 3.465 -3.689 1 95.12 126 HIS B N 1
ATOM 2570 C CA . HIS B 1 126 ? 12.617 2.34 -4.5 1 95.12 126 HIS B CA 1
ATOM 2571 C C . HIS B 1 126 ? 12.047 2.408 -5.91 1 95.12 126 HIS B C 1
ATOM 2573 O O . HIS B 1 126 ? 10.836 2.531 -6.086 1 95.12 126 HIS B O 1
ATOM 2579 N N . VAL B 1 127 ? 12.938 2.33 -6.863 1 92.81 127 VAL B N 1
ATOM 2580 C CA . VAL B 1 127 ? 12.539 2.504 -8.258 1 92.81 127 VAL B CA 1
ATOM 2581 C C . VAL B 1 127 ? 12.234 1.145 -8.883 1 92.81 127 VAL B C 1
ATOM 2583 O O . VAL B 1 127 ? 11.289 1.009 -9.664 1 92.81 127 VAL B O 1
ATOM 2586 N N . SER B 1 128 ? 13.016 0.177 -8.539 1 90.5 128 SER B N 1
ATOM 2587 C CA . SER B 1 128 ? 12.82 -1.187 -9.023 1 90.5 128 SER B CA 1
ATOM 2588 C C . SER B 1 128 ? 13.164 -2.207 -7.941 1 90.5 128 SER B C 1
ATOM 2590 O O . SER B 1 128 ? 13.883 -1.896 -6.988 1 90.5 128 SER B O 1
ATOM 2592 N N . CYS B 1 129 ? 12.523 -3.365 -8.125 1 93.31 129 CYS B N 1
ATOM 2593 C CA . CYS B 1 129 ? 12.656 -4.383 -7.09 1 93.31 129 CYS B CA 1
ATOM 2594 C C . CYS B 1 129 ? 12.938 -5.75 -7.703 1 93.31 129 CYS B C 1
ATOM 2596 O O . CYS B 1 129 ? 12.711 -5.961 -8.891 1 93.31 129 CYS B O 1
ATOM 2598 N N . GLN B 1 130 ? 13.461 -6.641 -6.84 1 90.06 130 GLN B N 1
ATOM 2599 C CA . GLN B 1 130 ? 13.711 -8.016 -7.254 1 90.06 130 GLN B CA 1
ATOM 2600 C C . GLN B 1 130 ? 13.688 -8.961 -6.055 1 90.06 130 GLN B C 1
ATOM 2602 O O . GLN B 1 130 ? 13.984 -8.555 -4.93 1 90.06 130 GLN B O 1
ATOM 2607 N N . CYS B 1 131 ? 13.258 -10.211 -6.375 1 91.06 131 CYS B N 1
ATOM 2608 C CA . CYS B 1 131 ? 13.414 -11.258 -5.375 1 91.06 131 CYS B CA 1
ATOM 2609 C C . CYS B 1 131 ? 14.859 -11.742 -5.312 1 91.06 131 CYS B C 1
ATOM 2611 O O . CYS B 1 131 ? 15.438 -12.125 -6.332 1 91.06 131 CYS B O 1
ATOM 2613 N N . SER B 1 132 ? 15.453 -11.547 -4.207 1 91.69 132 SER B N 1
ATOM 2614 C CA . SER B 1 132 ? 16.859 -11.93 -4.039 1 91.69 132 SER B CA 1
ATOM 2615 C C . SER B 1 132 ? 17.094 -12.562 -2.672 1 91.69 132 SER B C 1
ATOM 2617 O O . SER B 1 132 ? 16.266 -12.438 -1.771 1 91.69 132 SER B O 1
ATOM 2619 N N . LEU B 1 133 ? 18.188 -13.414 -2.672 1 84.12 133 LEU B N 1
ATOM 2620 C CA . LEU B 1 133 ? 18.547 -14.07 -1.418 1 84.12 133 LEU B CA 1
ATOM 2621 C C . LEU B 1 133 ? 18.844 -13.039 -0.332 1 84.12 133 LEU B C 1
ATOM 2623 O O . LEU B 1 133 ? 19.359 -11.969 -0.618 1 84.12 133 LEU B O 1
ATOM 2627 N N . TYR B 1 134 ? 18.188 -13.164 0.761 1 65.88 134 TYR B N 1
ATOM 2628 C CA . TYR B 1 134 ? 18.516 -12.289 1.88 1 65.88 134 TYR B CA 1
ATOM 2629 C C . TYR B 1 134 ? 20.031 -12.148 2.049 1 65.88 134 TYR B C 1
ATOM 2631 O O . TYR B 1 134 ? 20.734 -13.156 2.184 1 65.88 134 TYR B O 1
ATOM 2639 N N . ILE B 1 135 ? 20.719 -11.531 1.311 1 52.56 135 ILE B N 1
ATOM 2640 C CA . ILE B 1 135 ? 22.156 -11.422 1.557 1 52.56 135 ILE B CA 1
ATOM 2641 C C . ILE B 1 135 ? 22.406 -11.141 3.035 1 52.56 135 ILE B C 1
ATOM 2643 O O . ILE B 1 135 ? 21.703 -10.312 3.639 1 52.56 135 ILE B O 1
ATOM 2647 N N . ALA B 1 136 ? 23.234 -11.953 3.805 1 42.53 136 ALA B N 1
ATOM 2648 C CA . ALA B 1 136 ? 23.812 -11.844 5.137 1 42.53 136 ALA B CA 1
ATOM 2649 C C . ALA B 1 136 ? 24.234 -10.406 5.43 1 42.53 136 ALA B C 1
ATOM 2651 O O . ALA B 1 136 ? 24.906 -10.141 6.434 1 42.53 136 ALA B O 1
ATOM 2652 N N . GLY B 1 137 ? 24.5 -9.523 4.785 1 38.22 137 GLY B N 1
ATOM 2653 C CA . GLY B 1 137 ? 25.125 -8.516 5.617 1 38.22 137 GLY B CA 1
ATOM 2654 C C . GLY B 1 137 ? 24.297 -8.133 6.824 1 38.22 137 GLY B C 1
ATOM 2655 O O . GLY B 1 137 ? 24.75 -7.363 7.68 1 38.22 137 GLY B O 1
ATOM 2656 N N . GLU B 1 138 ? 23.016 -7.801 6.918 1 41.19 138 GLU B N 1
ATOM 2657 C CA . GLU B 1 138 ? 22.5 -7.574 8.266 1 41.19 138 GLU B CA 1
ATOM 2658 C C . GLU B 1 138 ? 22.547 -8.852 9.094 1 41.19 138 GLU B C 1
ATOM 2660 O O . GLU B 1 138 ? 22.641 -9.953 8.547 1 41.19 138 GLU B O 1
ATOM 2665 N N . LYS B 1 139 ? 22.344 -8.891 10.672 1 35.47 139 LYS B N 1
ATOM 2666 C CA . LYS B 1 139 ? 22.797 -9.844 11.672 1 35.47 139 LYS B CA 1
ATOM 2667 C C . LYS B 1 139 ? 22.188 -11.219 11.438 1 35.47 139 LYS B C 1
ATOM 2669 O O . LYS B 1 139 ? 21.266 -11.633 12.164 1 35.47 139 LYS B O 1
ATOM 2674 N N . LYS B 1 140 ? 21.578 -11.641 10.484 1 34.75 140 LYS B N 1
ATOM 2675 C CA . LYS B 1 140 ? 21.25 -13.016 10.867 1 34.75 140 LYS B CA 1
ATOM 2676 C C . LYS B 1 140 ? 22.5 -13.867 10.977 1 34.75 140 LYS B C 1
ATOM 2678 O O . LYS B 1 140 ? 23.5 -13.617 10.273 1 34.75 140 LYS B O 1
ATOM 2683 N N . VAL B 1 141 ? 22.828 -14.68 12.148 1 31.78 141 VAL B N 1
ATOM 2684 C CA . VAL B 1 141 ? 23.797 -15.695 12.523 1 31.78 141 VAL B CA 1
ATOM 2685 C C . VAL B 1 141 ? 24.156 -16.562 11.312 1 31.78 141 VAL B C 1
ATOM 2687 O O . VAL B 1 141 ? 23.281 -16.891 10.516 1 31.78 141 VAL B O 1
ATOM 2690 N N . LYS B 1 142 ? 25.344 -16.5 10.875 1 32.09 142 LYS B N 1
ATOM 2691 C CA . LYS B 1 142 ? 26.109 -17.375 9.992 1 32.09 142 LYS B CA 1
ATOM 2692 C C . LYS B 1 142 ? 25.688 -18.828 10.148 1 32.09 142 LYS B C 1
ATOM 2694 O O . LYS B 1 142 ? 26.078 -19.5 11.109 1 32.09 142 LYS B O 1
ATOM 2699 N N . LYS B 1 143 ? 24.516 -19.312 10.078 1 30.11 143 LYS B N 1
ATOM 2700 C CA . LYS B 1 143 ? 24.594 -20.781 10.117 1 30.11 143 LYS B CA 1
ATOM 2701 C C . LYS B 1 143 ? 25.469 -21.312 8.992 1 30.11 143 LYS B C 1
ATOM 2703 O O . LYS B 1 143 ? 25.406 -20.828 7.859 1 30.11 143 LYS B O 1
ATOM 2708 N N . ARG B 1 144 ? 26.719 -21.812 9.281 1 30.94 144 ARG B N 1
ATOM 2709 C CA . ARG B 1 144 ? 27.719 -22.609 8.547 1 30.94 144 ARG B CA 1
ATOM 2710 C C . ARG B 1 144 ? 27.047 -23.5 7.516 1 30.94 144 ARG B C 1
ATOM 2712 O O . ARG B 1 144 ? 26.188 -24.328 7.859 1 30.94 144 ARG B O 1
ATOM 2719 N N . ARG B 1 145 ? 26.969 -23.062 6.328 1 30.62 145 ARG B N 1
ATOM 2720 C CA . ARG B 1 145 ? 26.656 -23.984 5.238 1 30.62 145 ARG B CA 1
ATOM 2721 C C . ARG B 1 145 ? 27.578 -25.188 5.27 1 30.62 145 ARG B C 1
ATOM 2723 O O . ARG B 1 145 ? 28.797 -25.062 5.082 1 30.62 145 ARG B O 1
ATOM 2730 N N . ARG B 1 146 ? 27.469 -26.125 6.09 1 28.86 146 ARG B N 1
ATOM 2731 C CA . ARG B 1 146 ? 28.125 -27.391 5.781 1 28.86 146 ARG B CA 1
ATOM 2732 C C . ARG B 1 146 ? 28.016 -27.703 4.293 1 28.86 146 ARG B C 1
ATOM 2734 O O . ARG B 1 146 ? 26.984 -27.469 3.67 1 28.86 146 ARG B O 1
ATOM 2741 N N . LYS B 1 147 ? 29.188 -27.906 3.594 1 31.77 147 LYS B N 1
ATOM 2742 C CA . LYS B 1 147 ? 29.469 -28.484 2.283 1 31.77 147 LYS B CA 1
ATOM 2743 C C . LYS B 1 147 ? 28.5 -29.609 1.955 1 31.77 147 LYS B C 1
ATOM 2745 O O . LYS B 1 147 ? 28.625 -30.719 2.482 1 31.77 147 LYS B O 1
ATOM 2750 N N . LEU B 1 148 ? 27.25 -29.469 2.086 1 29.08 148 LEU B N 1
ATOM 2751 C CA . LEU B 1 148 ? 26.609 -30.688 1.614 1 29.08 148 LEU B CA 1
ATOM 2752 C C . LEU B 1 148 ? 27.109 -31.062 0.226 1 29.08 148 LEU B C 1
ATOM 2754 O O . LEU B 1 148 ? 27.297 -30.203 -0.628 1 29.08 148 LEU B O 1
ATOM 2758 N N . LYS B 1 149 ? 27.875 -32.188 0.004 1 29.92 149 LYS B N 1
ATOM 2759 C CA . LYS B 1 149 ? 28.234 -33 -1.154 1 29.92 149 LYS B CA 1
ATOM 2760 C C . LYS B 1 149 ? 27.297 -32.75 -2.324 1 29.92 149 LYS B C 1
ATOM 2762 O O . LYS B 1 149 ? 26.156 -32.281 -2.129 1 29.92 149 LYS B O 1
ATOM 2767 N N . ASN B 1 150 ? 27.766 -33.094 -3.631 1 30.53 150 ASN B N 1
ATOM 2768 C CA . ASN B 1 150 ? 27.234 -33.188 -4.984 1 30.53 150 ASN B CA 1
ATOM 2769 C C . ASN B 1 150 ? 25.781 -33.656 -4.992 1 30.53 150 ASN B C 1
ATOM 2771 O O . ASN B 1 150 ? 25.531 -34.844 -5.055 1 30.53 150 ASN B O 1
ATOM 2775 N N . GLY B 1 151 ? 25.094 -33.438 -4.031 1 28.98 151 GLY B N 1
ATOM 2776 C CA . GLY B 1 151 ? 23.859 -34.188 -4.141 1 28.98 151 GLY B CA 1
ATOM 2777 C C . GLY B 1 151 ? 23.219 -34.094 -5.512 1 28.98 151 GLY B C 1
ATOM 2778 O O . GLY B 1 151 ? 23.297 -33.062 -6.164 1 28.98 151 GLY B O 1
ATOM 2779 N N . ASN B 1 152 ? 23.438 -35.188 -6.383 1 30.36 152 ASN B N 1
ATOM 2780 C CA . ASN B 1 152 ? 22.625 -35.438 -7.562 1 30.36 152 ASN B CA 1
ATOM 2781 C C . ASN B 1 152 ? 21.25 -34.75 -7.445 1 30.36 152 ASN B C 1
ATOM 2783 O O . ASN B 1 152 ? 20.406 -35.188 -6.68 1 30.36 152 ASN B O 1
ATOM 2787 N N . GLY B 1 153 ? 21.312 -33.562 -7.129 1 33.66 153 GLY B N 1
ATOM 2788 C CA . GLY B 1 153 ? 20.031 -32.906 -7.203 1 33.66 153 GLY B CA 1
ATOM 2789 C C . GLY B 1 153 ? 19.125 -33.438 -8.289 1 33.66 153 GLY B C 1
ATOM 2790 O O . GLY B 1 153 ? 19.453 -33.344 -9.477 1 33.66 153 GLY B O 1
ATOM 2791 N N . THR B 1 154 ? 18.812 -34.719 -8.047 1 32.75 154 THR B N 1
ATOM 2792 C CA . THR B 1 154 ? 17.797 -35.219 -8.945 1 32.75 154 THR B CA 1
ATOM 2793 C C . THR B 1 154 ? 16.891 -34.094 -9.453 1 32.75 154 THR B C 1
ATOM 2795 O O . THR B 1 154 ? 16.484 -33.25 -8.68 1 32.75 154 THR B O 1
ATOM 2798 N N . PRO B 1 155 ? 17.109 -33.75 -10.695 1 36.91 155 PRO B N 1
ATOM 2799 C CA . PRO B 1 155 ? 16.016 -32.906 -11.203 1 36.91 155 PRO B CA 1
ATOM 2800 C C . PRO B 1 155 ? 14.719 -33.094 -10.438 1 36.91 155 PRO B C 1
ATOM 2802 O O . PRO B 1 155 ? 14.344 -34.25 -10.141 1 36.91 155 PRO B O 1
ATOM 2805 N N . GLN B 1 156 ? 14.633 -32.562 -9.281 1 35.88 156 GLN B N 1
ATOM 2806 C CA . GLN B 1 156 ? 13.25 -32.688 -8.812 1 35.88 156 GLN B CA 1
ATOM 2807 C C . GLN B 1 156 ? 12.32 -33.062 -9.961 1 35.88 156 GLN B C 1
ATOM 2809 O O . GLN B 1 156 ? 12.156 -32.312 -10.914 1 35.88 156 GLN B O 1
ATOM 2814 N N . ALA B 1 157 ? 12.445 -34.188 -10.422 1 39.66 157 ALA B N 1
ATOM 2815 C CA . ALA B 1 157 ? 11.328 -34.719 -11.195 1 39.66 157 ALA B CA 1
ATOM 2816 C C . ALA B 1 157 ? 10.016 -34.031 -10.836 1 39.66 157 ALA B C 1
ATOM 2818 O O . ALA B 1 157 ? 9.508 -34.188 -9.727 1 39.66 157 ALA B O 1
ATOM 2819 N N . ASP B 1 158 ? 9.922 -32.688 -10.875 1 46.53 158 ASP B N 1
ATOM 2820 C CA . ASP B 1 158 ? 8.633 -32 -10.727 1 46.53 158 ASP B CA 1
ATOM 2821 C C . ASP B 1 158 ? 7.484 -32.938 -11.141 1 46.53 158 ASP B C 1
ATOM 2823 O O . ASP B 1 158 ? 7.363 -33.281 -12.32 1 46.53 158 ASP B O 1
ATOM 2827 N N . GLY B 1 159 ? 7.348 -33.781 -10.422 1 52.84 159 GLY B N 1
ATOM 2828 C CA . GLY B 1 159 ? 6.156 -34.594 -10.562 1 52.84 159 GLY B CA 1
ATOM 2829 C C . GLY B 1 159 ? 4.969 -33.844 -11.133 1 52.84 159 GLY B C 1
ATOM 2830 O O . GLY B 1 159 ? 3.828 -34.281 -11.023 1 52.84 159 GLY B O 1
ATOM 2831 N N . SER B 1 160 ? 5.152 -32.531 -11.219 1 60.62 160 SER B N 1
ATOM 2832 C CA . SER B 1 160 ? 3.996 -31.859 -11.82 1 60.62 160 SER B CA 1
ATOM 2833 C C . SER B 1 160 ? 3.729 -32.406 -13.227 1 60.62 160 SER B C 1
ATOM 2835 O O . SER B 1 160 ? 4.66 -32.594 -14.016 1 60.62 160 SER B O 1
ATOM 2837 N N . PRO B 1 161 ? 2.713 -32.938 -13.367 1 76.88 161 PRO B N 1
ATOM 2838 C CA . PRO B 1 161 ? 2.334 -33.375 -14.719 1 76.88 161 PRO B CA 1
ATOM 2839 C C . PRO B 1 161 ? 2.512 -32.281 -15.758 1 76.88 161 PRO B C 1
ATOM 2841 O O . PRO B 1 161 ? 2.408 -32.531 -16.969 1 76.88 161 PRO B O 1
ATOM 2844 N N . CYS B 1 162 ? 2.939 -31.062 -15.242 1 83.5 162 CYS B N 1
ATOM 2845 C CA . CYS B 1 162 ? 3 -29.969 -16.203 1 83.5 162 CYS B CA 1
ATOM 2846 C C . CYS B 1 162 ? 4.434 -29.719 -16.656 1 83.5 162 CYS B C 1
ATOM 2848 O O . CYS B 1 162 ? 5.371 -29.844 -15.867 1 83.5 162 CYS B O 1
ATOM 2850 N N . PRO B 1 163 ? 4.684 -29.484 -17.938 1 87.62 163 PRO B N 1
ATOM 2851 C CA . PRO B 1 163 ? 6.012 -29.094 -18.406 1 87.62 163 PRO B CA 1
ATOM 2852 C C . PRO B 1 163 ? 6.488 -27.781 -17.766 1 87.62 163 PRO B C 1
ATOM 2854 O O . PRO B 1 163 ? 5.672 -26.906 -17.453 1 87.62 163 PRO B O 1
ATOM 2857 N N . PRO B 1 164 ? 7.773 -27.641 -17.547 1 87.5 164 PRO B N 1
ATOM 2858 C CA . PRO B 1 164 ? 8.297 -26.406 -16.953 1 87.5 164 PRO B CA 1
ATOM 2859 C C . PRO B 1 164 ? 8.125 -25.203 -17.859 1 87.5 164 PRO B C 1
ATOM 2861 O O . PRO B 1 164 ? 8.117 -25.344 -19.094 1 87.5 164 PRO B O 1
ATOM 2864 N N . CYS B 1 165 ? 7.906 -24.031 -17.172 1 87.75 165 CYS B N 1
ATOM 2865 C CA . CYS B 1 165 ? 7.738 -22.781 -17.922 1 87.75 165 CYS B CA 1
ATOM 2866 C C . CYS B 1 165 ? 9.094 -22.188 -18.281 1 87.75 165 CYS B C 1
ATOM 2868 O O . CYS B 1 165 ? 10.109 -22.516 -17.688 1 87.75 165 CYS B O 1
ATOM 2870 N N . ASN B 1 166 ? 9.031 -21.359 -19.422 1 83.88 166 ASN B N 1
ATOM 2871 C CA . ASN B 1 166 ? 10.219 -20.578 -19.781 1 83.88 166 ASN B CA 1
ATOM 2872 C C . ASN B 1 166 ? 10.562 -19.562 -18.703 1 83.88 166 ASN B C 1
ATOM 2874 O O . ASN B 1 166 ? 9.797 -19.359 -17.766 1 83.88 166 ASN B O 1
ATOM 2878 N N . LYS B 1 167 ? 11.664 -18.953 -19.016 1 82.38 167 LYS B N 1
ATOM 2879 C CA . LYS B 1 167 ? 12.125 -17.938 -18.062 1 82.38 167 LYS B CA 1
ATOM 2880 C C . LYS B 1 167 ? 11.109 -16.812 -17.922 1 82.38 167 LYS B C 1
ATOM 2882 O O . LYS B 1 167 ? 10.406 -16.484 -18.891 1 82.38 167 LYS B O 1
ATOM 2887 N N . HIS 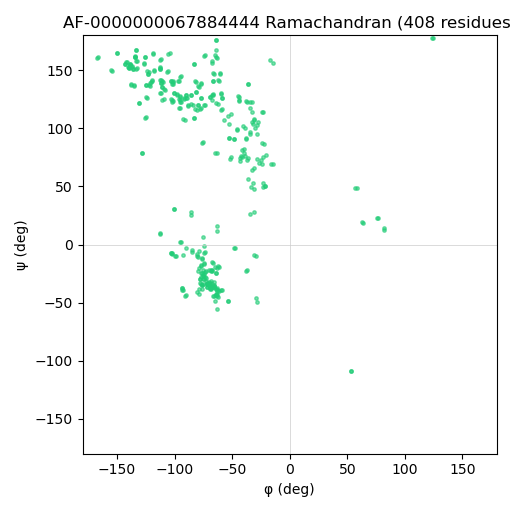B 1 168 ? 10.859 -16.281 -16.844 1 82.81 168 HIS B N 1
ATOM 2888 C CA . HIS B 1 168 ? 10.055 -15.109 -16.547 1 82.81 168 HIS B CA 1
ATOM 2889 C C . HIS B 1 168 ? 8.57 -15.453 -16.484 1 82.81 168 HIS B C 1
ATOM 2891 O O . HIS B 1 168 ? 7.719 -14.578 -16.656 1 82.81 168 HIS B O 1
ATOM 2897 N N . ARG B 1 169 ? 8.352 -16.797 -16.438 1 86.5 169 ARG B N 1
ATOM 2898 C CA . ARG B 1 169 ? 6.961 -17.25 -16.312 1 86.5 169 ARG B CA 1
ATOM 2899 C C . ARG B 1 169 ? 6.77 -18.125 -15.078 1 86.5 169 ARG B C 1
ATOM 2901 O O . ARG B 1 169 ? 7.699 -18.797 -14.648 1 86.5 169 ARG B O 1
ATOM 2908 N N . THR B 1 170 ? 5.562 -18 -14.578 1 86.31 170 THR B N 1
ATOM 2909 C CA . THR B 1 170 ? 5.203 -18.859 -13.445 1 86.31 170 THR B CA 1
ATOM 2910 C C . THR B 1 170 ? 4.168 -19.891 -13.859 1 86.31 170 THR B C 1
ATOM 2912 O O . THR B 1 170 ? 3.199 -19.578 -14.547 1 86.31 170 THR B O 1
ATOM 2915 N N . LEU B 1 171 ? 4.441 -21.047 -13.406 1 86.81 171 LEU B N 1
ATOM 2916 C CA . LEU B 1 171 ? 3.582 -22.172 -13.75 1 86.81 171 LEU B CA 1
ATOM 2917 C C . LEU B 1 171 ? 2.402 -22.266 -12.789 1 86.81 171 LEU B C 1
ATOM 2919 O O . LEU B 1 171 ? 2.576 -22.188 -11.578 1 86.81 171 LEU B O 1
ATOM 2923 N N . ASN B 1 172 ? 1.25 -22.344 -13.391 1 85.88 172 ASN B N 1
ATOM 2924 C CA . ASN B 1 172 ? 0.088 -22.781 -12.625 1 85.88 172 ASN B CA 1
ATOM 2925 C C . ASN B 1 172 ? 0.012 -24.297 -12.555 1 85.88 172 ASN B C 1
ATOM 2927 O O . ASN B 1 172 ? -0.279 -24.953 -13.555 1 85.88 172 ASN B O 1
ATOM 2931 N N . PRO B 1 173 ? 0.25 -24.812 -11.469 1 85.94 173 PRO B N 1
ATOM 2932 C CA . PRO B 1 173 ? 0.356 -26.266 -11.375 1 85.94 173 PRO B CA 1
ATOM 2933 C C . PRO B 1 173 ? -0.973 -26.984 -11.641 1 85.94 173 PRO B C 1
ATOM 2935 O O . PRO B 1 173 ? -0.997 -28.188 -11.891 1 85.94 173 PRO B O 1
ATOM 2938 N N . VAL B 1 174 ? -2.088 -26.25 -11.602 1 85.94 174 VAL B N 1
ATOM 2939 C CA . VAL B 1 174 ? -3.398 -26.859 -11.789 1 85.94 174 VAL B CA 1
ATOM 2940 C C . VAL B 1 174 ? -3.77 -26.828 -13.266 1 85.94 174 VAL B C 1
ATOM 2942 O O . VAL B 1 174 ? -4.164 -27.859 -13.836 1 85.94 174 VAL B O 1
ATOM 2945 N N . THR B 1 175 ? -3.539 -25.734 -13.891 1 87.06 175 THR B N 1
ATOM 2946 C CA . THR B 1 175 ? -3.957 -25.594 -15.273 1 87.06 175 THR B CA 1
ATOM 2947 C C . THR B 1 175 ? -2.768 -25.75 -16.219 1 87.06 175 THR B C 1
ATOM 2949 O O . THR B 1 175 ? -2.939 -25.797 -17.438 1 87.06 175 THR B O 1
ATOM 2952 N N . CYS B 1 176 ? -1.656 -25.828 -15.727 1 88.44 176 CYS B N 1
ATOM 2953 C CA . CYS B 1 176 ? -0.401 -25.953 -16.453 1 88.44 176 CYS B CA 1
ATOM 2954 C C . CYS B 1 176 ? -0.143 -24.719 -17.312 1 88.44 176 CYS B C 1
ATOM 2956 O O . CYS B 1 176 ? 0.645 -24.781 -18.266 1 88.44 176 CYS B O 1
ATOM 2958 N N . GLU B 1 177 ? -0.842 -23.672 -16.969 1 87.19 177 GLU B N 1
ATOM 2959 C CA . GLU B 1 177 ? -0.638 -22.422 -17.688 1 87.19 177 GLU B CA 1
ATOM 2960 C C . GLU B 1 177 ? 0.582 -21.672 -17.156 1 87.19 177 GLU B C 1
ATOM 2962 O O . GLU B 1 177 ? 0.852 -21.688 -15.961 1 87.19 177 GLU B O 1
ATOM 2967 N N . CYS B 1 178 ? 1.299 -21.109 -18.188 1 88.75 178 CYS B N 1
ATOM 2968 C CA . CYS B 1 178 ? 2.432 -20.266 -17.797 1 88.75 178 CYS B CA 1
ATOM 2969 C C . CYS B 1 178 ? 2.074 -18.797 -17.891 1 88.75 178 CYS B C 1
ATOM 2971 O O . CYS B 1 178 ? 1.682 -18.297 -18.938 1 88.75 178 CYS B O 1
ATOM 2973 N N . ILE B 1 179 ? 2.26 -18.172 -16.766 1 85.5 179 ILE B N 1
ATOM 2974 C CA . ILE B 1 179 ? 1.889 -16.766 -16.688 1 85.5 179 ILE B CA 1
ATOM 2975 C C . ILE B 1 179 ? 3.145 -15.906 -16.547 1 85.5 179 ILE B C 1
ATOM 2977 O O . ILE B 1 179 ? 4.047 -16.234 -15.773 1 85.5 179 ILE B O 1
ATOM 2981 N N . CYS B 1 180 ? 3.098 -14.758 -17.297 1 86.31 180 CYS B N 1
ATOM 2982 C CA . CYS B 1 180 ? 4.234 -13.852 -17.188 1 86.31 180 CYS B CA 1
ATOM 2983 C C . CYS B 1 180 ? 4.309 -13.242 -15.797 1 86.31 180 CYS B C 1
ATOM 2985 O O . CYS B 1 180 ? 3.281 -12.898 -15.211 1 86.31 180 CYS B O 1
ATOM 2987 N N . ASN B 1 181 ? 5.523 -13.133 -15.32 1 80.44 181 ASN B N 1
ATOM 2988 C CA . ASN B 1 181 ? 5.734 -12.562 -13.992 1 80.44 181 ASN B CA 1
ATOM 2989 C C . ASN B 1 181 ? 5.582 -11.047 -14 1 80.44 181 ASN B C 1
ATOM 2991 O O . ASN B 1 181 ? 5.586 -10.406 -12.945 1 80.44 181 ASN B O 1
ATOM 2995 N N . ILE B 1 182 ? 5.539 -10.5 -15.258 1 80.25 182 ILE B N 1
ATOM 2996 C CA . ILE B 1 182 ? 5.391 -9.055 -15.383 1 80.25 182 ILE B CA 1
ATOM 2997 C C . ILE B 1 182 ? 4.117 -8.727 -16.156 1 80.25 182 ILE B C 1
ATOM 2999 O O . ILE B 1 182 ? 3.736 -9.461 -17.078 1 80.25 182 ILE B O 1
ATOM 3003 N N . THR B 1 183 ? 3.449 -7.711 -15.711 1 80.81 183 THR B N 1
ATOM 3004 C CA . THR B 1 183 ? 2.215 -7.328 -16.391 1 80.81 183 THR B CA 1
ATOM 3005 C C . THR B 1 183 ? 2.43 -6.086 -17.25 1 80.81 183 THR B C 1
ATOM 3007 O O . THR B 1 183 ? 3.447 -5.398 -17.109 1 80.81 183 THR B O 1
ATOM 3010 N N . GLU B 1 184 ? 1.513 -5.906 -18.062 1 81.81 184 GLU B N 1
ATOM 3011 C CA . GLU B 1 184 ? 1.542 -4.734 -18.922 1 81.81 184 GLU B CA 1
ATOM 3012 C C . GLU B 1 184 ? 1.471 -3.445 -18.109 1 81.81 184 GLU B C 1
ATOM 3014 O O . GLU B 1 184 ? 2.152 -2.467 -18.422 1 81.81 184 GLU B O 1
ATOM 3019 N N . GLU B 1 185 ? 0.669 -3.461 -17.094 1 77.38 185 GLU B N 1
ATOM 3020 C CA . GLU B 1 185 ? 0.505 -2.289 -16.234 1 77.38 185 GLU B CA 1
ATOM 3021 C C . GLU B 1 185 ? 1.832 -1.878 -15.609 1 77.38 185 GLU B C 1
ATOM 3023 O O . GLU B 1 185 ? 2.16 -0.691 -15.555 1 77.38 185 GLU B O 1
ATOM 3028 N N . LYS B 1 186 ? 2.547 -2.855 -15.25 1 76.44 186 LYS B N 1
ATOM 3029 C CA . LYS B 1 186 ? 3.832 -2.59 -14.609 1 76.44 186 LYS B CA 1
ATOM 3030 C C . LYS B 1 186 ? 4.828 -1.993 -15.602 1 76.44 186 LYS B C 1
ATOM 3032 O O . LYS B 1 186 ? 5.586 -1.086 -15.258 1 76.44 186 LYS B O 1
ATOM 3037 N N . CYS B 1 187 ? 4.75 -2.475 -16.734 1 83.69 187 CYS B N 1
ATOM 3038 C CA . CYS B 1 187 ? 5.641 -1.96 -17.781 1 83.69 187 CYS B CA 1
ATOM 3039 C C . CYS B 1 187 ? 5.281 -0.524 -18.141 1 83.69 187 CYS B C 1
ATOM 3041 O O . CYS B 1 187 ? 6.164 0.316 -18.312 1 83.69 187 CYS B O 1
ATOM 3043 N N . LEU B 1 188 ? 4.051 -0.292 -18.141 1 79.31 188 LEU B N 1
ATOM 3044 C CA . LEU B 1 188 ? 3.582 1.049 -18.469 1 79.31 188 LEU B CA 1
ATOM 3045 C C . LEU B 1 188 ? 3.99 2.049 -17.391 1 79.31 188 LEU B C 1
ATOM 3047 O O . LEU B 1 188 ? 4.371 3.182 -17.703 1 79.31 188 LEU B O 1
ATOM 3051 N N . LEU B 1 189 ? 3.951 1.561 -16.188 1 72.5 189 LEU B N 1
ATOM 3052 C CA . LEU B 1 189 ? 4.352 2.404 -15.07 1 72.5 189 LEU B CA 1
ATOM 3053 C C . LEU B 1 189 ? 5.824 2.785 -15.172 1 72.5 189 LEU B C 1
ATOM 3055 O O . LEU B 1 189 ? 6.219 3.869 -14.742 1 72.5 189 LEU B O 1
ATOM 3059 N N . GLN B 1 190 ? 6.562 1.951 -15.875 1 74.31 190 GLN B N 1
ATOM 3060 C CA . GLN B 1 190 ? 7.992 2.188 -16.047 1 74.31 190 GLN B CA 1
ATOM 3061 C C . GLN B 1 190 ? 8.273 2.922 -17.359 1 74.31 190 GLN B C 1
ATOM 3063 O O . GLN B 1 190 ? 9.43 3.133 -17.719 1 74.31 190 GLN B O 1
ATOM 3068 N N . GLY B 1 191 ? 7.203 3.227 -18.016 1 76.94 191 GLY B N 1
ATOM 3069 C CA . GLY B 1 191 ? 7.363 3.898 -19.297 1 76.94 191 GLY B CA 1
ATOM 3070 C C . GLY B 1 191 ? 7.816 2.969 -20.406 1 76.94 191 GLY B C 1
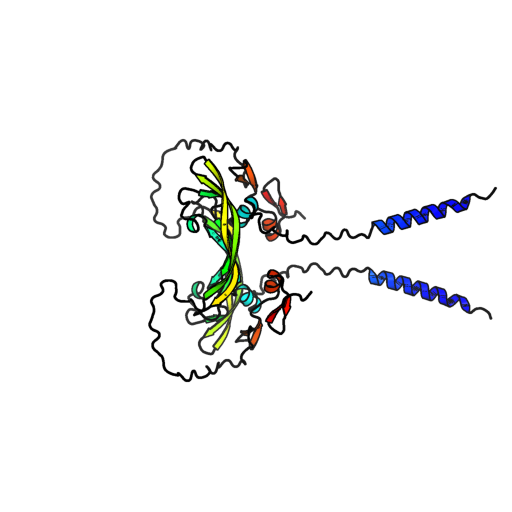ATOM 3071 O O . GLY B 1 191 ? 8.469 3.402 -21.359 1 76.94 191 GLY B O 1
ATOM 3072 N N . ARG B 1 192 ? 7.562 1.686 -20.25 1 85 192 ARG B N 1
ATOM 3073 C CA . ARG B 1 192 ? 7.992 0.677 -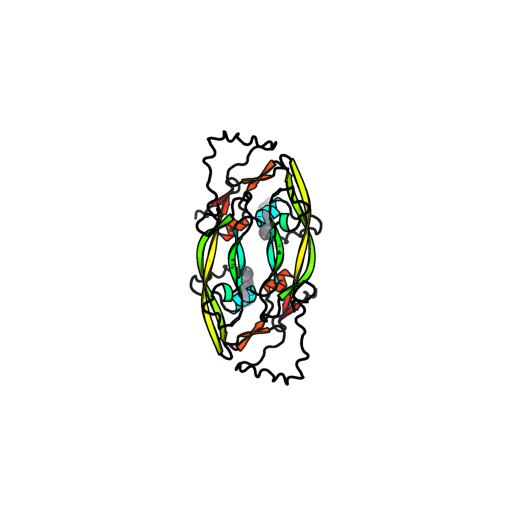21.219 1 85 192 ARG B CA 1
ATOM 3074 C C . ARG B 1 192 ? 6.793 -0.059 -21.812 1 85 192 ARG B C 1
ATOM 3076 O O . ARG B 1 192 ? 5.656 0.153 -21.375 1 85 192 ARG B O 1
ATOM 3083 N N . GLN B 1 193 ? 7.141 -0.738 -22.906 1 88.06 193 GLN B N 1
ATOM 3084 C CA . GLN B 1 193 ? 6.102 -1.542 -23.531 1 88.06 193 GLN B CA 1
ATOM 3085 C C . GLN B 1 193 ? 6.254 -3.02 -23.188 1 88.06 193 GLN B C 1
ATOM 3087 O O . GLN B 1 193 ? 7.371 -3.539 -23.141 1 88.06 193 GLN B O 1
ATOM 3092 N N . PHE B 1 194 ? 5.117 -3.633 -22.953 1 90 194 PHE B N 1
ATOM 3093 C CA . PHE B 1 194 ? 5.105 -5.035 -22.562 1 90 194 PHE B CA 1
ATOM 3094 C C . PHE B 1 194 ? 5.16 -5.945 -23.781 1 90 194 PHE B C 1
ATOM 3096 O O . PHE B 1 194 ? 4.336 -5.824 -24.688 1 90 194 PHE B O 1
ATOM 3103 N N . HIS B 1 195 ? 6.199 -6.762 -23.844 1 88.69 195 HIS B N 1
ATOM 3104 C CA . HIS B 1 195 ? 6.277 -7.797 -24.859 1 88.69 195 HIS B CA 1
ATOM 3105 C C . HIS B 1 195 ? 5.68 -9.109 -24.375 1 88.69 195 HIS B C 1
ATOM 3107 O O . HIS B 1 195 ? 6.34 -9.867 -23.656 1 88.69 195 HIS B O 1
ATOM 3113 N N . LYS B 1 196 ? 4.562 -9.469 -24.844 1 84.31 196 LYS B N 1
ATOM 3114 C CA . LYS B 1 196 ? 3.783 -10.586 -24.312 1 84.31 196 LYS B CA 1
ATOM 3115 C C . LYS B 1 196 ? 4.508 -11.906 -24.531 1 84.31 196 LYS B C 1
ATOM 3117 O O . LYS B 1 196 ? 4.473 -12.781 -23.656 1 84.31 196 LYS B O 1
ATOM 3122 N N . GLU B 1 197 ? 5.195 -12.086 -25.594 1 85.38 197 GLU B N 1
ATOM 3123 C CA . GLU B 1 197 ? 5.824 -13.359 -25.922 1 85.38 197 GLU B CA 1
ATOM 3124 C C . GLU B 1 197 ? 7.086 -13.578 -25.094 1 85.38 197 GLU B C 1
ATOM 3126 O O . GLU B 1 197 ? 7.352 -14.695 -24.656 1 85.38 197 GLU B O 1
ATOM 3131 N N . ARG B 1 198 ? 7.766 -12.516 -24.828 1 86.25 198 ARG B N 1
ATOM 3132 C CA . ARG B 1 198 ? 9.023 -12.648 -24.094 1 86.25 198 ARG B CA 1
ATOM 3133 C C . ARG B 1 198 ? 8.844 -12.344 -22.625 1 86.25 198 ARG B C 1
ATOM 3135 O O . ARG B 1 198 ? 9.758 -12.562 -21.812 1 86.25 198 ARG B O 1
ATOM 3142 N N . CYS B 1 199 ? 7.75 -11.852 -22.25 1 88.31 199 CYS B N 1
ATOM 3143 C CA . CYS B 1 199 ? 7.441 -11.484 -20.875 1 88.31 199 CYS B CA 1
ATOM 3144 C C . CYS B 1 199 ? 8.453 -10.484 -20.328 1 88.31 199 CYS B C 1
ATOM 3146 O O . CYS B 1 199 ? 9 -10.672 -19.25 1 88.31 199 CYS B O 1
ATOM 3148 N N . ARG B 1 200 ? 8.695 -9.43 -21.156 1 86.81 200 ARG B N 1
ATOM 3149 C CA . ARG B 1 200 ? 9.672 -8.414 -20.766 1 86.81 200 ARG B CA 1
ATOM 3150 C C . ARG B 1 200 ? 9.188 -7.016 -21.125 1 86.81 200 ARG B C 1
ATOM 3152 O O . ARG B 1 200 ? 8.344 -6.859 -22.016 1 86.81 200 ARG B O 1
ATOM 3159 N N . CYS B 1 201 ? 9.695 -6.102 -20.312 1 86.38 201 CYS B N 1
ATOM 3160 C CA . CYS B 1 201 ? 9.438 -4.699 -20.641 1 86.38 201 CYS B CA 1
ATOM 3161 C C . CYS B 1 201 ? 10.5 -4.148 -21.578 1 86.38 201 CYS B C 1
ATOM 3163 O O . CYS B 1 201 ? 11.695 -4.324 -21.344 1 86.38 201 CYS B O 1
ATOM 3165 N N . GLU B 1 202 ? 10.047 -3.709 -22.75 1 87.69 202 GLU B N 1
ATOM 3166 C CA . GLU B 1 202 ? 10.977 -3.178 -23.734 1 87.69 202 GLU B CA 1
ATOM 3167 C C . GLU B 1 202 ? 10.766 -1.68 -23.938 1 87.69 202 GLU B C 1
ATOM 3169 O O . GLU B 1 202 ? 9.656 -1.171 -23.766 1 87.69 202 GLU B O 1
ATOM 3174 N N . ARG B 1 203 ? 11.875 -0.957 -24.109 1 81.44 203 ARG B N 1
ATOM 3175 C CA . ARG B 1 203 ? 11.789 0.477 -24.359 1 81.44 203 ARG B CA 1
ATOM 3176 C C . ARG B 1 203 ? 11.164 0.757 -25.719 1 81.44 203 ARG B C 1
ATOM 3178 O O . ARG B 1 203 ? 11.336 -0.019 -26.672 1 81.44 203 ARG B O 1
ATOM 3185 N N . LEU B 1 204 ? 10.109 1.651 -25.75 1 67.5 204 LEU B N 1
ATOM 3186 C CA . LEU B 1 204 ? 9.57 2.047 -27.047 1 67.5 204 LEU B CA 1
ATOM 3187 C C . LEU B 1 204 ? 10.68 2.543 -27.969 1 67.5 204 LEU B C 1
ATOM 3189 O O . LEU B 1 204 ? 11.5 3.367 -27.562 1 67.5 204 LEU B O 1
ATOM 3193 N N . ARG B 1 205 ? 11.258 1.663 -28.75 1 58.09 205 ARG B N 1
ATOM 3194 C CA . ARG B 1 205 ? 12.156 2.221 -29.75 1 58.09 205 ARG B CA 1
ATOM 3195 C C . ARG B 1 205 ? 11.492 3.377 -30.5 1 58.09 205 ARG B C 1
ATOM 3197 O O . ARG B 1 205 ? 10.398 3.227 -31.031 1 58.09 205 ARG B O 1
ATOM 3204 N N . ARG B 1 206 ? 11.641 4.59 -30.031 1 46.59 206 ARG B N 1
ATOM 3205 C CA . ARG B 1 206 ? 11.398 5.648 -31 1 46.59 206 ARG B CA 1
ATOM 3206 C C . ARG B 1 206 ? 12.172 5.395 -32.281 1 46.59 206 ARG B C 1
ATOM 3208 O O . ARG B 1 206 ? 13.25 4.797 -32.25 1 46.59 206 ARG B O 1
#

Nearest PDB structures (foldseek):
  1wq8-assembly1_A  TM=9.595E-01  e=5.653E-09  Vipera aspis aspis
  1wq9-assembly1_B  TM=9.331E-01  e=5.980E-09  Daboia russelii russelii
  2c7w-assembly1_B  TM=9.086E-01  e=1.175E-08  Homo sapiens
  2xac-assembly1_B  TM=8.788E-01  e=1.321E-07  Homo sapiens
  2xac-assembly1_A  TM=8.068E-01  e=4.287E-08  Homo sapiens